Protein AF-A0A7S1J9N1-F1 (afdb_monomer)

Organism: NCBI:txid73025

Solvent-accessible surface area (backbone atoms only — not comparable to full-atom values): 28473 Å² total; per-residue (Å²): 106,74,70,56,53,50,51,57,44,52,57,49,53,53,51,51,52,51,51,49,54,51,52,50,52,50,51,54,50,51,55,50,52,51,52,52,52,50,54,53,52,50,51,53,52,51,50,52,52,51,53,52,53,50,54,51,55,50,53,54,51,55,51,51,53,50,50,53,53,50,48,54,52,51,54,53,48,55,50,49,55,50,50,50,52,49,51,49,52,50,52,49,66,74,70,48,84,73,60,46,61,46,35,33,37,38,59,76,90,59,94,47,74,44,72,53,59,70,78,53,24,56,50,53,48,50,34,51,77,71,66,40,59,61,48,79,44,75,59,89,72,59,89,87,66,75,63,48,31,43,29,27,56,78,73,38,29,29,30,39,89,84,68,53,78,26,54,35,49,78,47,77,39,79,64,90,62,76,82,70,42,92,82,52,83,80,74,58,60,57,44,31,24,37,42,40,86,91,76,75,43,75,50,68,50,57,71,68,56,18,48,54,51,49,52,40,50,75,73,64,44,65,54,46,80,42,66,56,98,83,41,79,61,34,34,35,36,60,87,79,32,28,35,33,33,91,84,69,56,71,32,50,42,47,82,40,71,47,66,52,48,28,27,39,41,38,73,78,42,97,87,47,68,41,76,42,77,50,56,71,68,56,18,42,54,54,48,53,39,50,75,72,65,42,59,55,52,82,44,73,44,100,85,73,44,72,25,48,29,33,55,78,77,36,30,36,26,55,75,96,45,76,30,50,38,47,78,40,71,89,72,82,87,85,86,85,86,89,88,85,90,83,84,89,89,84,91,90,88,90,88,86,87,90,85,87,88,85,88,84,86,89,86,79,85,85,74,75,67,94,76,65,38,42,30,38,36,28,36,76,59,90,56,101,42,70,88,54,57,77,72,51,80,59,81,42,77,42,80,49,71,87,50,80,28,40,36,19,48,48,81,48,94,77,37,50,66,48,93,54,96,53,42,35,53,60,25,32,37,42,28,59,45,99,88,61,45,30,35,38,26,22,64,65,28,88,78,38,39,23,40,48,42,88,91,83,38,75,46,72,53,56,67,72,41,74,44,78,43,65,71,61,38,38,36,34,43,53,48,32,37,35,29,45,40,80,50,125

Structure (mmCIF, N/CA/C/O backbone):
data_AF-A0A7S1J9N1-F1
#
_entry.id   AF-A0A7S1J9N1-F1
#
loop_
_atom_site.group_PDB
_atom_site.id
_atom_site.type_symbol
_atom_site.label_atom_id
_atom_site.label_alt_id
_atom_site.label_comp_id
_atom_site.label_asym_id
_atom_site.label_entity_id
_atom_site.label_seq_id
_atom_site.pdbx_PDB_ins_code
_atom_site.Cartn_x
_atom_site.Cartn_y
_atom_site.Cartn_z
_atom_site.occupancy
_atom_site.B_iso_or_equiv
_atom_site.auth_seq_id
_atom_site.auth_comp_id
_atom_site.auth_asym_id
_atom_site.auth_atom_id
_atom_site.pdbx_PDB_model_num
ATOM 1 N N . MET A 1 1 ? -70.091 -0.770 117.663 1.00 57.50 1 MET A N 1
ATOM 2 C CA . MET A 1 1 ? -70.989 -0.478 116.516 1.00 57.50 1 MET A CA 1
ATOM 3 C C . MET A 1 1 ? -70.521 0.763 115.754 1.00 57.50 1 MET A C 1
ATOM 5 O O . MET A 1 1 ? -69.755 0.556 114.830 1.00 57.50 1 MET A O 1
ATOM 9 N N . ARG A 1 2 ? -70.856 2.017 116.124 1.00 56.84 2 ARG A N 1
ATOM 10 C CA . ARG A 1 2 ? -70.470 3.206 115.312 1.00 56.84 2 ARG A CA 1
ATOM 11 C C . ARG A 1 2 ? -68.962 3.322 115.019 1.00 56.84 2 ARG A C 1
ATOM 13 O O . ARG A 1 2 ? -68.589 3.475 113.865 1.00 56.84 2 ARG A O 1
ATOM 20 N N . GLU A 1 3 ? -68.101 3.167 116.023 1.00 58.75 3 GLU A N 1
ATOM 21 C CA . GLU A 1 3 ? -66.634 3.249 115.850 1.00 58.75 3 GLU A CA 1
ATOM 22 C C . GLU A 1 3 ? -66.074 2.141 114.938 1.00 58.75 3 GLU A C 1
ATOM 24 O O . GLU A 1 3 ? -65.126 2.350 114.187 1.00 58.75 3 GLU A O 1
ATOM 29 N N . GLU A 1 4 ? -66.693 0.960 114.960 1.00 66.38 4 GLU A N 1
ATOM 30 C CA . GLU A 1 4 ? -66.301 -0.192 114.141 1.00 66.38 4 GLU A CA 1
ATOM 31 C C . GLU A 1 4 ? -66.690 0.002 112.665 1.00 66.38 4 GLU A C 1
ATOM 33 O O . GLU A 1 4 ? -65.966 -0.407 111.758 1.00 66.38 4 GLU A O 1
ATOM 38 N N . GLU A 1 5 ? -67.824 0.661 112.418 1.00 69.00 5 GLU A N 1
ATOM 39 C CA . GLU A 1 5 ? -68.267 1.069 111.085 1.00 69.00 5 GLU A CA 1
ATOM 40 C C . GLU A 1 5 ? -67.373 2.180 110.514 1.00 69.00 5 GLU A C 1
ATOM 42 O O . GLU A 1 5 ? -67.022 2.151 109.332 1.00 69.00 5 GLU A O 1
ATOM 47 N N . GLU A 1 6 ? -66.921 3.112 111.358 1.00 69.44 6 GLU A N 1
ATOM 48 C CA . GLU A 1 6 ? -65.985 4.161 110.956 1.00 69.44 6 GLU A CA 1
ATOM 49 C C . GLU A 1 6 ? -64.583 3.604 110.653 1.00 69.44 6 GLU A C 1
ATOM 51 O O . GLU A 1 6 ? -63.999 3.938 109.620 1.00 69.44 6 GLU A O 1
ATOM 56 N N . ALA A 1 7 ? -64.078 2.671 111.468 1.00 72.25 7 ALA A N 1
ATOM 57 C CA . ALA A 1 7 ? -62.843 1.938 111.178 1.00 72.25 7 ALA A CA 1
ATOM 58 C C . ALA A 1 7 ? -62.939 1.151 109.855 1.00 72.25 7 ALA A C 1
ATOM 60 O O . ALA A 1 7 ? -62.025 1.200 109.030 1.00 72.25 7 ALA A O 1
ATOM 61 N N . LYS A 1 8 ? -64.078 0.490 109.596 1.00 76.25 8 LYS A N 1
ATOM 62 C CA . LYS A 1 8 ? -64.355 -0.214 108.328 1.00 76.25 8 LYS A CA 1
ATOM 63 C C . LYS A 1 8 ? -64.511 0.723 107.123 1.00 76.25 8 LYS A C 1
ATOM 65 O O . LYS A 1 8 ? -64.297 0.274 105.997 1.00 76.25 8 LYS A O 1
ATOM 70 N N . ARG A 1 9 ? -64.855 2.001 107.326 1.00 75.38 9 ARG A N 1
ATOM 71 C CA . ARG A 1 9 ? -64.781 3.040 106.284 1.00 75.38 9 ARG A CA 1
ATOM 72 C C . ARG A 1 9 ? -63.338 3.450 106.009 1.00 75.38 9 ARG A C 1
ATOM 74 O O . ARG A 1 9 ? -62.903 3.301 104.872 1.00 75.38 9 ARG A O 1
ATOM 81 N N . ARG A 1 10 ? -62.589 3.868 107.035 1.00 75.38 10 ARG A N 1
ATOM 82 C CA . ARG A 1 10 ? -61.193 4.324 106.888 1.00 75.38 10 ARG A CA 1
ATOM 83 C C . ARG A 1 10 ? -60.309 3.250 106.238 1.00 75.38 10 ARG A C 1
ATOM 85 O O . ARG A 1 10 ? -59.643 3.539 105.254 1.00 75.38 10 ARG A O 1
ATOM 92 N N . ALA A 1 11 ? -60.421 1.990 106.665 1.00 75.94 11 ALA A N 1
ATOM 93 C CA . ALA A 1 11 ? -59.676 0.877 106.065 1.00 75.94 11 ALA A CA 1
ATOM 94 C C . ALA A 1 11 ? -60.044 0.593 104.589 1.00 75.94 11 ALA A C 1
ATOM 96 O O . ALA A 1 11 ? -59.203 0.125 103.822 1.00 75.94 11 ALA A O 1
ATOM 97 N N . LYS A 1 12 ? -61.286 0.870 104.159 1.00 79.12 12 LYS A N 1
ATOM 98 C CA . LYS A 1 12 ? -61.673 0.788 102.737 1.00 79.12 12 LYS A CA 1
ATOM 99 C C . LYS A 1 12 ? -61.124 1.960 101.928 1.00 79.12 12 LYS A C 1
ATOM 101 O O . LYS A 1 12 ? -60.709 1.761 100.792 1.00 79.12 12 LYS A O 1
ATOM 106 N N . GLU A 1 13 ? -61.125 3.153 102.509 1.00 79.19 13 GLU A N 1
ATOM 107 C CA . GLU A 1 13 ? -60.632 4.380 101.885 1.00 79.19 13 GLU A CA 1
ATOM 108 C C . GLU A 1 13 ? -59.105 4.331 101.701 1.00 79.19 13 GLU A C 1
ATOM 110 O O . GLU A 1 13 ? -58.614 4.558 100.598 1.00 79.19 13 GLU A O 1
ATOM 115 N N . GLU A 1 14 ? -58.360 3.878 102.715 1.00 76.69 14 GLU A N 1
ATOM 116 C CA . GLU A 1 14 ? -56.923 3.581 102.619 1.00 76.69 14 GLU A CA 1
ATOM 117 C C . GLU A 1 14 ? -56.622 2.499 101.569 1.00 76.69 14 GLU A C 1
ATOM 119 O O . GLU A 1 14 ? -55.704 2.664 100.765 1.00 76.69 14 GLU A O 1
ATOM 124 N N . ALA A 1 15 ? -57.415 1.422 101.510 1.00 78.06 15 ALA A N 1
ATOM 125 C CA . ALA A 1 15 ? -57.254 0.380 100.493 1.00 78.06 15 ALA A CA 1
ATOM 126 C C . ALA A 1 15 ? -57.553 0.882 99.066 1.00 78.06 15 ALA A C 1
ATOM 128 O O . ALA A 1 15 ? -56.896 0.458 98.112 1.00 78.06 15 ALA A O 1
ATOM 129 N N . GLU A 1 16 ? -58.509 1.800 98.891 1.00 80.88 16 GLU A N 1
ATOM 130 C CA . GLU A 1 16 ? -58.787 2.421 97.592 1.00 80.88 16 GLU A CA 1
ATOM 131 C C . GLU A 1 16 ? -57.681 3.406 97.182 1.00 80.88 16 GLU A C 1
ATOM 133 O O . GLU A 1 16 ? -57.260 3.405 96.023 1.00 80.88 16 GLU A O 1
ATOM 138 N N . ILE A 1 17 ? -57.156 4.194 98.127 1.00 80.44 17 ILE A N 1
ATOM 139 C CA . ILE A 1 17 ? -56.008 5.088 97.915 1.00 80.44 17 ILE A CA 1
ATOM 140 C C . ILE A 1 17 ? -54.763 4.278 97.530 1.00 80.44 17 ILE A C 1
ATOM 142 O O . ILE A 1 17 ? -54.123 4.598 96.529 1.00 80.44 17 ILE A O 1
ATOM 146 N N . ALA A 1 18 ? -54.457 3.196 98.254 1.00 80.50 18 ALA A N 1
ATOM 147 C CA . ALA A 1 18 ? -53.339 2.301 97.951 1.00 80.50 18 ALA A CA 1
ATOM 148 C C . ALA A 1 18 ? -53.485 1.626 96.576 1.00 80.50 18 ALA A C 1
ATOM 150 O O . ALA A 1 18 ? -52.522 1.530 95.815 1.00 80.50 18 ALA A O 1
ATOM 151 N N . ARG A 1 19 ? -54.705 1.211 96.205 1.00 83.88 19 ARG A N 1
ATOM 152 C CA . ARG A 1 19 ? -54.987 0.674 94.866 1.00 83.88 19 ARG A CA 1
ATOM 153 C C . ARG A 1 19 ? -54.790 1.731 93.776 1.00 83.88 19 ARG A C 1
ATOM 155 O O . ARG A 1 19 ? -54.232 1.413 92.728 1.00 83.88 19 ARG A O 1
ATOM 162 N N . LYS A 1 20 ? -55.209 2.979 94.014 1.00 84.62 20 LYS A N 1
ATOM 163 C CA . LYS A 1 20 ? -55.024 4.101 93.080 1.00 84.62 20 LYS A CA 1
ATOM 164 C C . LYS A 1 20 ? -53.548 4.452 92.888 1.00 84.62 20 LYS A C 1
ATOM 166 O O . LYS A 1 20 ? -53.118 4.557 91.742 1.00 84.62 20 LYS A O 1
ATOM 171 N N . THR A 1 21 ? -52.753 4.557 93.955 1.00 82.25 21 THR A N 1
ATOM 172 C CA . THR A 1 21 ? -51.305 4.812 93.830 1.00 82.25 21 THR A CA 1
ATOM 173 C C . THR A 1 21 ? -50.563 3.643 93.184 1.00 82.25 21 THR A C 1
ATOM 175 O O . THR A 1 21 ? -49.677 3.884 92.368 1.00 82.25 21 THR A O 1
ATOM 178 N N . GLN A 1 22 ? -50.955 2.390 93.446 1.00 82.62 22 GLN A N 1
ATOM 179 C CA . GLN A 1 22 ? -50.394 1.231 92.744 1.00 82.62 22 GLN A CA 1
ATOM 180 C C . GLN A 1 22 ? -50.730 1.248 91.241 1.00 82.62 22 GLN A C 1
ATOM 182 O O . GLN A 1 22 ? -49.845 1.021 90.417 1.00 82.62 22 GLN A O 1
ATOM 187 N N . GLN A 1 23 ? -51.976 1.558 90.863 1.00 84.50 23 GLN A N 1
ATOM 188 C CA . GLN A 1 23 ? -52.367 1.685 89.454 1.00 84.50 23 GLN A CA 1
ATOM 189 C C . GLN A 1 23 ? -51.666 2.856 88.754 1.00 84.50 23 GLN A C 1
ATOM 191 O O . GLN A 1 23 ? -51.249 2.713 87.606 1.00 84.50 23 GLN A O 1
ATOM 196 N N . GLU A 1 24 ? -51.481 3.996 89.426 1.00 84.19 24 GLU A N 1
ATOM 197 C CA . GLU A 1 24 ? -50.749 5.124 88.845 1.00 84.19 24 GLU A CA 1
ATOM 198 C C . GLU A 1 24 ? -49.246 4.830 88.707 1.00 84.19 24 GLU A C 1
ATOM 200 O O . GLU A 1 24 ? -48.643 5.195 87.699 1.00 84.19 24 GLU A O 1
ATOM 205 N N . ALA A 1 25 ? -48.643 4.117 89.664 1.00 82.94 25 ALA A N 1
ATOM 206 C CA . ALA A 1 25 ? -47.256 3.663 89.569 1.00 82.94 25 ALA A CA 1
ATOM 207 C C . ALA A 1 25 ? -47.045 2.701 88.386 1.00 82.94 25 ALA A C 1
ATOM 209 O O . ALA A 1 25 ? -46.079 2.865 87.641 1.00 82.94 25 ALA A O 1
ATOM 210 N N . ILE A 1 26 ? -47.971 1.756 88.167 1.00 86.56 26 ILE A N 1
ATOM 211 C CA . ILE A 1 26 ? -47.959 0.863 86.997 1.00 86.56 26 ILE A CA 1
ATOM 212 C C . ILE A 1 26 ? -48.076 1.681 85.705 1.00 86.56 26 ILE A C 1
ATOM 214 O O . ILE A 1 26 ? -47.207 1.568 84.845 1.00 86.56 26 ILE A O 1
ATOM 218 N N . ARG A 1 27 ? -49.063 2.583 85.599 1.00 86.94 27 ARG A N 1
ATOM 219 C CA . ARG A 1 27 ? -49.256 3.398 84.388 1.00 86.94 27 ARG A CA 1
ATOM 220 C C . ARG A 1 27 ? -48.036 4.271 84.070 1.00 86.94 27 ARG A C 1
ATOM 222 O O . ARG A 1 27 ? -47.647 4.386 82.915 1.00 86.94 27 ARG A O 1
ATOM 229 N N . ARG A 1 28 ? -47.390 4.855 85.088 1.00 85.94 28 ARG A N 1
ATOM 230 C CA . ARG A 1 28 ? -46.142 5.626 84.926 1.00 85.94 28 ARG A CA 1
ATOM 231 C C . ARG A 1 28 ? -44.967 4.748 84.473 1.00 85.94 28 ARG A C 1
ATOM 233 O O . ARG A 1 28 ? -44.144 5.220 83.693 1.00 85.94 28 ARG A O 1
ATOM 240 N N . ALA A 1 29 ? -44.886 3.495 84.926 1.00 83.12 29 ALA A N 1
ATOM 241 C CA . ALA A 1 29 ? -43.874 2.542 84.468 1.00 83.12 29 ALA A CA 1
ATOM 242 C C . ALA A 1 29 ? -44.112 2.105 83.009 1.00 83.12 29 ALA A C 1
ATOM 244 O O . ALA A 1 29 ? -43.165 2.062 82.226 1.00 83.12 29 ALA A O 1
ATOM 245 N N . GLU A 1 30 ? -45.366 1.859 82.623 1.00 87.19 30 GLU A N 1
ATOM 246 C CA . GLU A 1 30 ? -45.764 1.548 81.242 1.00 87.19 30 GLU A CA 1
ATOM 247 C C . GLU A 1 30 ? -45.500 2.731 80.295 1.00 87.19 30 GLU A C 1
ATOM 249 O O . GLU A 1 30 ? -44.881 2.553 79.246 1.00 87.19 30 GLU A O 1
ATOM 254 N N . GLU A 1 31 ? -45.872 3.958 80.685 1.00 86.75 31 GLU A N 1
ATOM 255 C CA . GLU A 1 31 ? -45.559 5.183 79.933 1.00 86.75 31 GLU A CA 1
ATOM 256 C C . GLU A 1 31 ? -44.043 5.402 79.769 1.00 86.75 31 GLU A C 1
ATOM 258 O O . GLU A 1 31 ? -43.600 5.858 78.714 1.00 86.75 31 GLU A O 1
ATOM 263 N N . ALA A 1 32 ? -43.234 5.086 80.787 1.00 83.38 32 ALA A N 1
ATOM 264 C CA . ALA A 1 32 ? -41.777 5.203 80.716 1.00 83.38 32 ALA A CA 1
ATOM 265 C C . ALA A 1 32 ? -41.154 4.134 79.800 1.00 83.38 32 ALA A C 1
ATOM 267 O O . ALA A 1 32 ? -40.307 4.461 78.966 1.00 83.38 32 ALA A O 1
ATOM 268 N N . ALA A 1 33 ? -41.606 2.881 79.907 1.00 85.44 33 ALA A N 1
ATOM 269 C CA . ALA A 1 33 ? -41.156 1.782 79.056 1.00 85.44 33 ALA A CA 1
ATOM 270 C C . ALA A 1 33 ? -41.522 2.012 77.579 1.00 85.44 33 ALA A C 1
ATOM 272 O O . ALA A 1 33 ? -40.695 1.776 76.699 1.00 85.44 33 ALA A O 1
ATOM 273 N N . ALA A 1 34 ? -42.721 2.539 77.301 1.00 86.00 34 ALA A N 1
ATOM 274 C CA . ALA A 1 34 ? -43.151 2.890 75.949 1.00 86.00 34 ALA A CA 1
ATOM 275 C C . ALA A 1 34 ? -42.245 3.960 75.313 1.00 86.00 34 ALA A C 1
ATOM 277 O O . ALA A 1 34 ? -41.791 3.782 74.184 1.00 86.00 34 ALA A O 1
ATOM 278 N N . ARG A 1 35 ? -41.906 5.028 76.053 1.00 86.62 35 ARG A N 1
ATOM 279 C CA . ARG A 1 35 ? -40.994 6.082 75.569 1.00 86.62 35 ARG A CA 1
ATOM 280 C C . ARG A 1 35 ? -39.576 5.561 75.324 1.00 86.62 35 ARG A C 1
ATOM 282 O O . ARG A 1 35 ? -38.967 5.932 74.327 1.00 86.62 35 ARG A O 1
ATOM 289 N N . GLN A 1 36 ? -39.061 4.676 76.183 1.00 86.81 36 GLN A N 1
ATOM 290 C CA . GLN A 1 36 ? -37.763 4.032 75.943 1.00 86.81 36 GLN A CA 1
ATOM 291 C C . GLN A 1 36 ? -37.788 3.130 74.701 1.00 86.81 36 GLN A C 1
ATOM 293 O O . GLN A 1 36 ? -36.845 3.156 73.913 1.00 86.81 36 GLN A O 1
ATOM 298 N N . ALA A 1 37 ? -38.864 2.367 74.487 1.00 85.50 37 ALA A N 1
ATOM 299 C CA . ALA A 1 37 ? -39.017 1.540 73.291 1.00 85.50 37 ALA A CA 1
ATOM 300 C C . ALA A 1 37 ? -39.079 2.387 72.005 1.00 85.50 37 ALA A C 1
ATOM 302 O O . ALA A 1 37 ? -38.447 2.032 71.011 1.00 85.50 37 ALA A O 1
ATOM 303 N N . GLU A 1 38 ? -39.781 3.524 72.034 1.00 88.25 38 GLU A N 1
ATOM 304 C CA . GLU A 1 38 ? -39.847 4.477 70.920 1.00 88.25 38 GLU A CA 1
ATOM 305 C C . GLU A 1 38 ? -38.483 5.132 70.634 1.00 88.25 38 GLU A C 1
ATOM 307 O O . GLU A 1 38 ? -38.050 5.168 69.483 1.00 88.25 38 GLU A O 1
ATOM 312 N N . GLU A 1 39 ? -37.750 5.565 71.667 1.00 90.25 39 GLU A N 1
ATOM 313 C CA . GLU A 1 39 ? -36.409 6.150 71.521 1.00 90.25 39 GLU A CA 1
ATOM 314 C C . GLU A 1 39 ? -35.401 5.148 70.923 1.00 90.25 39 GLU A C 1
ATOM 316 O O . GLU A 1 39 ? -34.618 5.499 70.035 1.00 90.25 39 GLU A O 1
ATOM 321 N N . VAL A 1 40 ? -35.440 3.885 71.365 1.00 89.69 40 VAL A N 1
ATOM 322 C CA . VAL A 1 40 ? -34.601 2.804 70.818 1.00 89.69 40 VAL A CA 1
ATOM 323 C C . VAL A 1 40 ? -34.986 2.483 69.370 1.00 89.69 40 VAL A C 1
ATOM 325 O O . VAL A 1 40 ? -34.101 2.341 68.525 1.00 89.69 40 VAL A O 1
ATOM 328 N N . ALA A 1 41 ? -36.282 2.419 69.052 1.00 88.19 41 ALA A N 1
ATOM 329 C CA . ALA A 1 41 ? -36.757 2.173 67.690 1.00 88.19 41 ALA A CA 1
ATOM 330 C C . ALA A 1 41 ? -36.363 3.301 66.720 1.00 88.19 41 ALA A C 1
ATOM 332 O O . ALA A 1 41 ? -35.959 3.028 65.587 1.00 88.19 41 ALA A O 1
ATOM 333 N N . LEU A 1 42 ? -36.431 4.561 67.161 1.00 91.31 42 LEU A N 1
ATOM 334 C CA . LEU A 1 42 ? -36.063 5.717 66.344 1.00 91.31 42 LEU A CA 1
ATOM 335 C C . LEU A 1 42 ? -34.550 5.759 66.085 1.00 91.31 42 LEU A C 1
ATOM 337 O O . LEU A 1 42 ? -34.143 5.897 64.932 1.00 91.31 42 LEU A O 1
ATOM 341 N N . LYS A 1 43 ? -33.722 5.514 67.111 1.00 91.62 43 LYS A N 1
ATOM 342 C CA . LYS A 1 43 ? -32.260 5.371 66.963 1.00 91.62 43 LYS A CA 1
ATOM 343 C C . LYS A 1 43 ? -31.880 4.247 65.998 1.00 91.62 43 LYS A C 1
ATOM 345 O O . LYS A 1 43 ? -31.077 4.471 65.096 1.00 91.62 43 LYS A O 1
ATOM 350 N N . ALA A 1 44 ? -32.506 3.075 66.120 1.00 89.31 44 ALA A N 1
ATOM 351 C CA . ALA A 1 44 ? -32.287 1.963 65.194 1.00 89.31 44 ALA A CA 1
ATOM 352 C C . ALA A 1 44 ? -32.695 2.312 63.747 1.00 89.31 44 ALA A C 1
ATOM 354 O O . ALA A 1 44 ? -32.027 1.900 62.797 1.00 89.31 44 ALA A O 1
ATOM 355 N N . GLN A 1 45 ? -33.758 3.105 63.554 1.00 90.06 45 GLN A N 1
ATOM 356 C CA . GLN A 1 45 ? -34.168 3.563 62.224 1.00 90.06 45 GLN A CA 1
ATOM 357 C C . GLN A 1 45 ? -33.187 4.586 61.625 1.00 90.06 45 GLN A C 1
ATOM 359 O O . GLN A 1 45 ? -32.945 4.561 60.416 1.00 90.06 45 GLN A O 1
ATOM 364 N N . GLU A 1 46 ? -32.626 5.491 62.430 1.00 92.38 46 GLU A N 1
ATOM 365 C CA . GLU A 1 46 ? -31.596 6.433 61.973 1.00 92.38 46 GLU A CA 1
ATOM 366 C C . GLU A 1 46 ? -30.286 5.721 61.629 1.00 92.38 46 GLU A C 1
ATOM 368 O O . GLU A 1 46 ? -29.738 5.954 60.551 1.00 92.38 46 GLU A O 1
ATOM 373 N N . GLU A 1 47 ? -29.830 4.792 62.471 1.00 90.94 47 GLU A N 1
ATOM 374 C CA . GLU A 1 47 ? -28.619 4.010 62.213 1.00 90.94 47 GLU A CA 1
ATOM 375 C C . GLU A 1 47 ? -28.754 3.168 60.932 1.00 90.94 47 GLU A C 1
ATOM 377 O O . GLU A 1 47 ? -27.876 3.211 60.068 1.00 90.94 47 GLU A O 1
ATOM 382 N N . ALA A 1 48 ? -29.894 2.495 60.731 1.00 90.31 48 ALA A N 1
ATOM 383 C CA . ALA A 1 48 ? -30.169 1.735 59.510 1.00 90.31 48 ALA A CA 1
ATOM 384 C C . ALA A 1 48 ? -30.183 2.615 58.242 1.00 90.31 48 ALA A C 1
ATOM 386 O O . ALA A 1 48 ? -29.656 2.210 57.202 1.00 90.31 48 ALA A O 1
ATOM 387 N N . LYS A 1 49 ? -30.732 3.840 58.311 1.00 92.81 49 LYS A N 1
ATOM 388 C CA . LYS A 1 49 ? -30.662 4.818 57.203 1.00 92.81 49 LYS A CA 1
ATOM 389 C C . LYS A 1 49 ? -29.218 5.229 56.905 1.00 92.81 49 LYS A C 1
ATOM 391 O O . LYS A 1 49 ? -28.857 5.380 55.738 1.00 92.81 49 LYS A O 1
ATOM 396 N N . LEU A 1 50 ? -28.402 5.417 57.942 1.00 93.38 50 LEU A N 1
ATOM 397 C CA . LEU A 1 50 ? -27.017 5.871 57.824 1.00 93.38 50 LEU A CA 1
ATOM 398 C C . LEU A 1 50 ? -26.133 4.774 57.207 1.00 93.38 50 LEU A C 1
ATOM 400 O O . LEU A 1 50 ? -25.449 5.036 56.215 1.00 93.38 50 LEU A O 1
ATOM 404 N N . GLN A 1 51 ? -26.258 3.530 57.685 1.00 90.75 51 GLN A N 1
ATOM 405 C CA . GLN A 1 51 ? -25.605 2.348 57.106 1.00 90.75 51 GLN A CA 1
ATOM 406 C C . GLN A 1 51 ? -26.001 2.137 55.631 1.00 90.75 51 GLN A C 1
ATOM 408 O O . GLN A 1 51 ? -25.132 1.954 54.776 1.00 90.75 51 GLN A O 1
ATOM 413 N N . ALA A 1 52 ? -27.294 2.242 55.294 1.00 89.94 52 ALA A N 1
ATOM 414 C CA . ALA A 1 52 ? -27.762 2.138 53.909 1.00 89.94 52 ALA A CA 1
ATOM 415 C C . ALA A 1 52 ? -27.193 3.250 53.003 1.00 89.94 52 ALA A C 1
ATOM 417 O O . ALA A 1 52 ? -26.856 3.000 51.841 1.00 89.94 52 ALA A O 1
ATOM 418 N N . GLN A 1 53 ? -27.037 4.474 53.524 1.00 91.44 53 GLN A N 1
ATOM 419 C CA . GLN A 1 53 ? -26.436 5.577 52.771 1.00 91.44 53 GLN A CA 1
ATOM 420 C C . GLN A 1 53 ? -24.925 5.381 52.558 1.00 91.44 53 GLN A C 1
ATOM 422 O O . GLN A 1 53 ? -24.411 5.741 51.496 1.00 91.44 53 GLN A O 1
ATOM 427 N N . GLU A 1 54 ? -24.200 4.809 53.523 1.00 93.62 54 GLU A N 1
ATOM 428 C CA . GLU A 1 54 ? -22.790 4.443 53.341 1.00 93.62 54 GLU A CA 1
ATOM 429 C C . GLU A 1 54 ? -22.610 3.308 52.331 1.00 93.62 54 GLU A C 1
ATOM 431 O O . GLU A 1 54 ? -21.766 3.422 51.440 1.00 93.62 54 GLU A O 1
ATOM 436 N N . GLU A 1 55 ? -23.425 2.251 52.392 1.00 91.88 55 GLU A N 1
ATOM 437 C CA . GLU A 1 55 ? -23.324 1.139 51.442 1.00 91.88 55 GLU A CA 1
ATOM 438 C C . GLU A 1 55 ? -23.615 1.597 50.000 1.00 91.88 55 GLU A C 1
ATOM 440 O O . GLU A 1 55 ? -22.899 1.217 49.068 1.00 91.88 55 GLU A O 1
ATOM 445 N N . ALA A 1 56 ? -24.598 2.487 49.812 1.00 91.12 56 ALA A N 1
ATOM 446 C CA . ALA A 1 56 ? -24.880 3.117 48.522 1.00 91.12 56 ALA A CA 1
ATOM 447 C C . ALA A 1 56 ? -23.696 3.965 48.011 1.00 91.12 56 ALA A C 1
ATOM 449 O O . ALA A 1 56 ? -23.298 3.834 46.851 1.00 91.12 56 ALA A O 1
ATOM 450 N N . LYS A 1 57 ? -23.074 4.784 48.877 1.00 93.44 57 LYS A N 1
ATOM 451 C CA . LYS A 1 57 ? -21.855 5.549 48.539 1.00 93.44 57 LYS A CA 1
ATOM 452 C C . LYS A 1 57 ? -20.678 4.633 48.186 1.00 93.44 57 LYS A C 1
ATOM 454 O O . LYS A 1 57 ? -19.890 4.977 47.304 1.00 93.44 57 LYS A O 1
ATOM 459 N N . ARG A 1 58 ? -20.549 3.475 48.846 1.00 92.62 58 ARG A N 1
ATOM 460 C CA . ARG A 1 58 ? -19.493 2.489 48.568 1.00 92.62 58 ARG A CA 1
ATOM 461 C C . ARG A 1 58 ? -19.681 1.854 47.189 1.00 92.62 58 ARG A C 1
ATOM 463 O O . ARG A 1 58 ? -18.762 1.908 46.377 1.00 92.62 58 ARG A O 1
ATOM 470 N N . LYS A 1 59 ? -20.891 1.365 46.889 1.00 93.00 59 LYS A N 1
ATOM 471 C CA . LYS A 1 59 ? -21.255 0.781 45.584 1.00 93.00 59 LYS A CA 1
ATOM 472 C C . LYS A 1 59 ? -21.059 1.771 44.428 1.00 93.00 59 LYS A C 1
ATOM 474 O O . LYS A 1 59 ? -20.497 1.396 43.405 1.00 93.00 59 LYS A O 1
ATOM 479 N N . ALA A 1 60 ? -21.426 3.043 44.611 1.00 92.19 60 ALA A N 1
ATOM 480 C CA . ALA A 1 60 ? -21.207 4.083 43.602 1.00 92.19 60 ALA A CA 1
ATOM 481 C C . ALA A 1 60 ? -19.714 4.286 43.264 1.00 92.19 60 ALA A C 1
ATOM 483 O O . ALA A 1 60 ? -19.354 4.373 42.090 1.00 92.19 60 ALA A O 1
ATOM 484 N N . ARG A 1 61 ? -18.832 4.299 44.277 1.00 92.88 61 ARG A N 1
ATOM 485 C CA . ARG A 1 61 ? -17.372 4.387 44.079 1.00 92.88 61 ARG A CA 1
ATOM 486 C C . ARG A 1 61 ? -16.799 3.135 43.412 1.00 92.88 61 ARG A C 1
ATOM 488 O O . ARG A 1 61 ? -15.969 3.256 42.518 1.00 92.88 61 ARG A O 1
ATOM 495 N N . GLU A 1 62 ? -17.253 1.948 43.817 1.00 92.94 62 GLU A N 1
ATOM 496 C CA . GLU A 1 62 ? -16.862 0.673 43.195 1.00 92.94 62 GLU A CA 1
ATOM 497 C C . GLU A 1 62 ? -17.235 0.636 41.696 1.00 92.94 62 GLU A C 1
ATOM 499 O O . GLU A 1 62 ? -16.442 0.177 40.871 1.00 92.94 62 GLU A O 1
ATOM 504 N N . GLU A 1 63 ? -18.400 1.177 41.321 1.00 93.31 63 GLU A N 1
ATOM 505 C CA . GLU A 1 63 ? -18.844 1.283 39.925 1.00 93.31 63 GLU A CA 1
ATOM 506 C C . GLU A 1 63 ? -18.044 2.328 39.118 1.00 93.31 63 GLU A C 1
ATOM 508 O O . GLU A 1 63 ? -17.698 2.086 37.958 1.00 93.31 63 GLU A O 1
ATOM 513 N N . GLU A 1 64 ? -17.710 3.477 39.715 1.00 93.50 64 GLU A N 1
ATOM 514 C CA . GLU A 1 64 ? -16.879 4.512 39.083 1.00 93.50 64 GLU A CA 1
ATOM 515 C C . GLU A 1 64 ? -15.458 3.997 38.792 1.00 93.50 64 GLU A C 1
ATOM 517 O O . GLU A 1 64 ? -14.971 4.105 37.661 1.00 93.50 64 GLU A O 1
ATOM 522 N N . ASP A 1 65 ? -14.823 3.336 39.765 1.00 93.62 65 ASP A N 1
ATOM 523 C CA . ASP A 1 65 ? -13.516 2.698 39.584 1.00 93.62 65 ASP A CA 1
ATOM 524 C C . ASP A 1 65 ? -13.567 1.570 38.540 1.00 93.62 65 ASP A C 1
ATOM 526 O O . ASP A 1 65 ? -12.632 1.408 37.747 1.00 93.62 65 ASP A O 1
ATOM 530 N N . ALA A 1 66 ? -14.661 0.803 38.478 1.00 91.88 66 ALA A N 1
ATOM 531 C CA . ALA A 1 66 ? -14.857 -0.211 37.444 1.00 91.88 66 ALA A CA 1
ATOM 532 C C . ALA A 1 66 ? -14.930 0.413 36.037 1.00 91.88 66 ALA A C 1
ATOM 534 O O . ALA A 1 66 ? -14.240 -0.060 35.126 1.00 91.88 66 ALA A O 1
ATOM 535 N N . LYS A 1 67 ? -15.684 1.508 35.863 1.00 94.00 67 LYS A N 1
ATOM 536 C CA . LYS A 1 67 ? -15.752 2.273 34.602 1.00 94.00 67 LYS A CA 1
ATOM 537 C C . LYS A 1 67 ? -14.383 2.832 34.213 1.00 94.00 67 LYS A C 1
ATOM 539 O O . LYS A 1 67 ? -13.937 2.626 33.084 1.00 94.00 67 LYS A O 1
ATOM 544 N N . ARG A 1 68 ? -13.656 3.438 35.157 1.00 92.69 68 ARG A N 1
ATOM 545 C CA . ARG A 1 68 ? -12.307 3.986 34.931 1.00 92.69 68 ARG A CA 1
ATOM 546 C C . ARG A 1 68 ? -11.294 2.905 34.531 1.00 92.69 68 ARG A C 1
ATOM 548 O O . ARG A 1 68 ? -10.486 3.112 33.624 1.00 92.69 68 ARG A O 1
ATOM 555 N N . ARG A 1 69 ? -11.376 1.711 35.133 1.00 91.56 69 ARG A N 1
ATOM 556 C CA . ARG A 1 69 ? -10.574 0.531 34.746 1.00 91.56 69 ARG A CA 1
ATOM 557 C C . ARG A 1 69 ? -10.937 -0.001 33.355 1.00 91.56 69 ARG A C 1
ATOM 559 O O . ARG A 1 69 ? -10.042 -0.454 32.642 1.00 91.56 69 ARG A O 1
ATOM 566 N N . GLN A 1 70 ? -12.208 0.046 32.947 1.00 90.12 70 GLN A N 1
ATOM 567 C CA . GLN A 1 70 ? -12.613 -0.302 31.577 1.00 90.12 70 GLN A CA 1
ATOM 568 C C . GLN A 1 70 ? -12.107 0.727 30.555 1.00 90.12 70 GLN A C 1
ATOM 570 O O . GLN A 1 70 ? -11.570 0.330 29.520 1.00 90.12 70 GLN A O 1
ATOM 575 N N . GLN A 1 71 ? -12.195 2.024 30.863 1.00 91.94 71 GLN A N 1
ATOM 576 C CA . GLN A 1 71 ? -11.683 3.092 30.002 1.00 91.94 71 GLN A CA 1
ATOM 577 C C . GLN A 1 71 ? -10.171 2.959 29.768 1.00 91.94 71 GLN A C 1
ATOM 579 O O . GLN A 1 71 ? -9.758 2.857 28.614 1.00 91.94 71 GLN A O 1
ATOM 584 N N . MET A 1 72 ? -9.355 2.818 30.821 1.00 91.06 72 MET A N 1
ATOM 585 C CA . MET A 1 72 ? -7.904 2.621 30.651 1.00 91.06 72 MET A CA 1
ATOM 586 C C . MET A 1 72 ? -7.557 1.341 29.870 1.00 91.06 72 MET A C 1
ATOM 588 O O . MET A 1 72 ? -6.566 1.314 29.141 1.00 91.06 72 MET A O 1
ATOM 592 N N . LYS A 1 73 ? -8.362 0.271 29.974 1.00 92.50 73 LYS A N 1
ATOM 593 C CA . LYS A 1 73 ? -8.191 -0.930 29.133 1.00 92.50 73 LYS A CA 1
ATOM 594 C C . LYS A 1 73 ? -8.476 -0.641 27.656 1.00 92.50 73 LYS A C 1
ATOM 596 O O . LYS A 1 73 ? -7.732 -1.126 26.806 1.00 92.50 73 LYS A O 1
ATOM 601 N N . LYS A 1 74 ? -9.513 0.149 27.350 1.00 91.56 74 LYS A N 1
ATOM 602 C CA . LYS A 1 74 ? -9.841 0.578 25.981 1.00 91.56 74 LYS A CA 1
ATOM 603 C C . LYS A 1 74 ? -8.735 1.465 25.405 1.00 91.56 74 LYS A C 1
ATOM 605 O O . LYS A 1 74 ? -8.223 1.162 24.337 1.00 91.56 74 LYS A O 1
ATOM 610 N N . GLU A 1 75 ? -8.307 2.486 26.143 1.00 90.25 75 GLU A N 1
ATOM 611 C CA . GLU A 1 75 ? -7.231 3.404 25.742 1.00 90.25 75 GLU A CA 1
ATOM 612 C C . GLU A 1 75 ? -5.899 2.672 25.529 1.00 90.25 75 GLU A C 1
ATOM 614 O O . GLU A 1 75 ? -5.250 2.863 24.501 1.00 90.25 75 GLU A O 1
ATOM 619 N N . LYS A 1 76 ? -5.516 1.761 26.439 1.00 92.94 76 LYS A N 1
ATOM 620 C CA . LYS A 1 76 ? -4.314 0.930 26.265 1.00 92.94 76 LYS A CA 1
ATOM 621 C C . LYS A 1 76 ? -4.409 0.039 25.025 1.00 92.94 76 LYS A C 1
ATOM 623 O O . LYS A 1 76 ? -3.408 -0.120 24.332 1.00 92.94 76 LYS A O 1
ATOM 628 N N . ARG A 1 77 ? -5.585 -0.530 24.733 1.00 90.19 77 ARG A N 1
ATOM 629 C CA . ARG A 1 77 ? -5.805 -1.330 23.521 1.00 90.19 77 ARG A CA 1
ATOM 630 C C . ARG A 1 77 ? -5.649 -0.472 22.261 1.00 90.19 77 ARG A C 1
ATOM 632 O O . ARG A 1 77 ? -4.836 -0.826 21.419 1.00 90.19 77 ARG A O 1
ATOM 639 N N . THR A 1 78 ? -6.330 0.670 22.177 1.00 86.94 78 THR A N 1
ATOM 640 C CA . THR A 1 78 ? -6.232 1.578 21.021 1.00 86.94 78 THR A CA 1
ATOM 641 C C . THR A 1 78 ? -4.811 2.109 20.820 1.00 86.94 78 THR A C 1
ATOM 643 O O . THR A 1 78 ? -4.363 2.231 19.685 1.00 86.94 78 THR A O 1
ATOM 646 N N . ARG A 1 79 ? -4.053 2.356 21.899 1.00 88.12 79 ARG A N 1
ATOM 647 C CA . ARG A 1 79 ? -2.626 2.696 21.799 1.00 88.12 79 ARG A CA 1
ATOM 648 C C . ARG A 1 79 ? -1.786 1.550 21.224 1.00 88.12 79 ARG A C 1
ATOM 650 O O . ARG A 1 79 ? -0.928 1.814 20.393 1.00 88.12 79 ARG A O 1
ATOM 657 N N . LEU A 1 80 ? -2.011 0.307 21.653 1.00 88.69 80 LEU A N 1
ATOM 658 C CA . LEU A 1 80 ? -1.286 -0.853 21.117 1.00 88.69 80 LEU A CA 1
ATOM 659 C C . LEU A 1 80 ? -1.633 -1.101 19.643 1.00 88.69 80 LEU A C 1
ATOM 661 O O . LEU A 1 80 ? -0.731 -1.339 18.851 1.00 88.69 80 LEU A O 1
ATOM 665 N N . GLU A 1 81 ? -2.906 -0.970 19.264 1.00 86.12 81 GLU A N 1
ATOM 666 C CA . GLU A 1 81 ? -3.354 -1.045 17.865 1.00 86.12 81 GLU A CA 1
ATOM 667 C C . GLU A 1 81 ? -2.708 0.067 17.012 1.00 86.12 81 GLU A C 1
ATOM 669 O O . GLU A 1 81 ? -2.279 -0.187 15.889 1.00 86.12 81 GLU A O 1
ATOM 674 N N . ALA A 1 82 ? -2.545 1.279 17.557 1.00 83.44 82 ALA A N 1
ATOM 675 C CA . ALA A 1 82 ? -1.836 2.371 16.886 1.00 83.44 82 ALA A CA 1
ATOM 676 C C . ALA A 1 82 ? -0.310 2.156 16.796 1.00 83.44 82 ALA A C 1
ATOM 678 O O . ALA A 1 82 ? 0.286 2.504 15.778 1.00 83.44 82 ALA A O 1
ATOM 679 N N . GLU A 1 83 ? 0.340 1.580 17.817 1.00 86.19 83 GLU A N 1
ATOM 680 C CA . GLU A 1 83 ? 1.769 1.231 17.747 1.00 86.19 83 GLU A CA 1
ATOM 681 C C . GLU A 1 83 ? 2.030 0.073 16.770 1.00 86.19 83 GLU A C 1
ATOM 683 O O . GLU A 1 83 ? 3.021 0.129 16.047 1.00 86.19 83 GLU A O 1
ATOM 688 N N . ASP A 1 84 ? 1.133 -0.913 16.670 1.00 85.00 84 ASP A N 1
ATOM 689 C CA . ASP A 1 84 ? 1.232 -2.017 15.702 1.00 85.00 84 ASP A CA 1
ATOM 690 C C . ASP A 1 84 ? 1.045 -1.522 14.255 1.00 85.00 84 ASP A C 1
ATOM 692 O O . ASP A 1 84 ? 1.853 -1.832 13.380 1.00 85.00 84 ASP A O 1
ATOM 696 N N . VAL A 1 85 ? 0.075 -0.630 14.008 1.00 80.88 85 V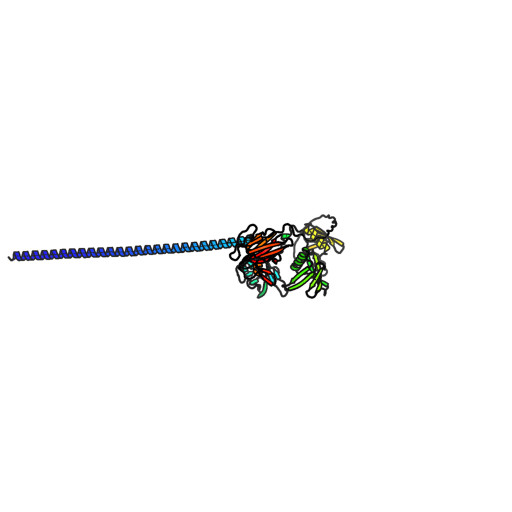AL A N 1
ATOM 697 C CA . VAL A 1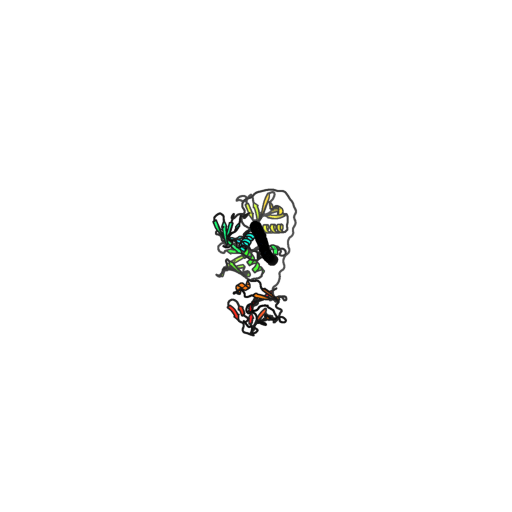 85 ? -0.060 0.071 12.715 1.00 80.88 85 VAL A CA 1
ATOM 698 C C . VAL A 1 85 ? 1.177 0.925 12.405 1.00 80.88 85 VAL A C 1
ATOM 700 O O . VAL A 1 85 ? 1.658 0.900 11.273 1.00 80.88 85 VAL A O 1
ATOM 703 N N . ARG A 1 86 ? 1.744 1.638 13.391 1.00 82.38 86 ARG A N 1
ATOM 704 C CA . ARG A 1 86 ? 2.971 2.434 13.200 1.00 82.38 86 ARG A CA 1
ATOM 705 C C . ARG A 1 86 ? 4.179 1.554 12.869 1.00 82.38 86 ARG A C 1
ATOM 707 O O . ARG A 1 86 ? 4.965 1.923 12.004 1.00 82.38 86 ARG A O 1
ATOM 714 N N . LEU A 1 87 ? 4.328 0.410 13.536 1.00 78.12 87 LEU A N 1
ATOM 715 C CA . LEU A 1 87 ? 5.397 -0.559 13.276 1.00 78.12 87 LEU A CA 1
ATOM 716 C C . LEU A 1 87 ? 5.212 -1.261 11.928 1.00 78.12 87 LEU A C 1
ATOM 718 O O . LEU A 1 87 ? 6.197 -1.481 11.232 1.00 78.12 87 LEU A O 1
ATOM 722 N N . SER A 1 88 ? 3.973 -1.551 11.526 1.00 72.00 88 SER A N 1
ATOM 723 C CA . SER A 1 88 ? 3.650 -2.070 10.194 1.00 72.00 88 SER A CA 1
ATOM 724 C C . SER A 1 88 ? 4.028 -1.064 9.100 1.00 72.00 88 SER A C 1
ATOM 726 O O . SER A 1 88 ? 4.797 -1.403 8.206 1.00 72.00 88 SER A O 1
ATOM 728 N N . LEU A 1 89 ? 3.605 0.202 9.230 1.00 70.31 89 LEU A N 1
ATOM 729 C CA . LEU A 1 89 ? 3.973 1.285 8.307 1.00 70.31 89 LEU A CA 1
ATOM 730 C C . LEU A 1 89 ? 5.488 1.517 8.250 1.00 70.31 89 LEU A C 1
ATOM 732 O O . LEU A 1 89 ? 6.048 1.608 7.161 1.00 70.31 89 LEU A O 1
ATOM 736 N N . GLN A 1 90 ? 6.161 1.573 9.405 1.00 65.88 90 GLN A N 1
ATOM 737 C CA . GLN A 1 90 ? 7.618 1.701 9.473 1.00 65.88 90 GLN A CA 1
ATOM 738 C C . GLN A 1 90 ? 8.306 0.513 8.782 1.00 65.88 90 GLN A C 1
ATOM 740 O O . GLN A 1 90 ? 9.221 0.714 7.994 1.00 65.88 90 GLN A O 1
ATOM 745 N N . LYS A 1 91 ? 7.816 -0.713 8.991 1.00 65.75 91 LYS A N 1
ATOM 746 C CA . LYS A 1 91 ? 8.345 -1.914 8.340 1.00 65.75 91 LYS A CA 1
ATOM 747 C C . LYS A 1 91 ? 8.105 -1.931 6.826 1.00 65.75 91 LYS A C 1
ATOM 749 O O . LYS A 1 91 ? 8.951 -2.449 6.110 1.00 65.75 91 LYS A O 1
ATOM 754 N N . THR A 1 92 ? 7.002 -1.372 6.325 1.00 56.62 92 THR A N 1
ATOM 755 C CA . THR A 1 92 ? 6.798 -1.168 4.878 1.00 56.62 92 THR A CA 1
ATOM 756 C C . THR A 1 92 ? 7.798 -0.149 4.323 1.00 56.62 92 THR A C 1
ATOM 758 O O . THR A 1 92 ? 8.446 -0.422 3.318 1.00 56.62 92 THR A O 1
ATOM 761 N N . LEU A 1 93 ? 7.988 0.979 5.018 1.00 54.22 93 LEU A N 1
ATOM 762 C CA . LEU A 1 93 ? 8.937 2.040 4.650 1.00 54.22 93 LEU A CA 1
ATOM 763 C C . LEU A 1 93 ? 10.419 1.615 4.733 1.00 54.22 93 LEU A C 1
ATOM 765 O O . LEU A 1 93 ? 11.261 2.238 4.095 1.00 54.22 93 LEU A O 1
ATOM 769 N N . GLU A 1 94 ? 10.743 0.579 5.510 1.00 48.91 94 GLU A N 1
ATOM 770 C CA . GLU A 1 94 ? 12.102 0.030 5.661 1.00 48.91 94 GLU A CA 1
ATOM 771 C C . GLU A 1 94 ? 12.416 -1.150 4.713 1.00 48.91 94 GLU A C 1
ATOM 773 O O . GLU A 1 94 ? 13.568 -1.583 4.664 1.00 48.91 94 GLU A O 1
ATOM 778 N N . LEU A 1 95 ? 11.434 -1.697 3.977 1.00 46.72 95 LEU A N 1
ATOM 779 C CA . LEU A 1 95 ? 11.609 -2.914 3.155 1.00 46.72 95 LEU A CA 1
ATOM 780 C C . LEU A 1 95 ? 11.271 -2.773 1.669 1.00 46.72 95 LEU A C 1
ATOM 782 O O . LEU A 1 95 ? 11.827 -3.529 0.872 1.00 46.72 95 LEU A O 1
ATOM 786 N N . ASP A 1 96 ? 10.405 -1.838 1.287 1.00 43.06 96 ASP A N 1
ATOM 787 C CA . ASP A 1 96 ? 10.218 -1.472 -0.115 1.00 43.06 96 ASP A CA 1
ATOM 788 C C . ASP A 1 96 ? 10.991 -0.168 -0.377 1.00 43.06 96 ASP A C 1
ATOM 790 O O . ASP A 1 96 ? 10.794 0.821 0.331 1.00 43.06 96 ASP A O 1
ATOM 794 N N . GLN A 1 97 ? 11.865 -0.135 -1.395 1.00 47.53 97 GLN A N 1
ATOM 795 C CA . GLN A 1 97 ? 12.337 1.152 -1.922 1.00 47.53 97 GLN A CA 1
ATOM 796 C C . GLN A 1 97 ? 11.103 1.879 -2.478 1.00 47.53 97 GLN A C 1
ATOM 798 O O . GLN A 1 97 ? 10.443 1.324 -3.360 1.00 47.53 97 GLN A O 1
ATOM 803 N N . PRO A 1 98 ? 10.734 3.067 -1.967 1.00 49.00 98 PRO A N 1
ATOM 804 C CA . PRO A 1 98 ? 9.522 3.727 -2.419 1.00 49.00 98 PRO A CA 1
ATOM 805 C C . PRO A 1 98 ? 9.699 4.173 -3.872 1.00 49.00 98 PRO A C 1
ATOM 807 O O . PRO A 1 98 ? 10.637 4.912 -4.169 1.00 49.00 98 PRO A O 1
ATOM 810 N N . GLU A 1 99 ? 8.782 3.765 -4.761 1.00 57.84 99 GLU A N 1
ATOM 811 C CA . GLU A 1 99 ? 8.673 4.343 -6.108 1.00 57.84 99 GLU A CA 1
ATOM 812 C C . GLU A 1 99 ? 8.629 5.869 -5.966 1.00 57.84 99 GLU A C 1
ATOM 814 O O . GLU A 1 99 ? 7.706 6.422 -5.353 1.00 57.84 99 GLU A O 1
ATOM 819 N N . VAL A 1 100 ? 9.662 6.553 -6.460 1.00 68.81 100 VAL A N 1
ATOM 820 C CA . VAL A 1 100 ? 9.922 7.936 -6.063 1.00 68.81 100 VAL A CA 1
ATOM 821 C C . VAL A 1 100 ? 8.851 8.822 -6.684 1.00 68.81 100 VAL A C 1
ATOM 823 O O . VAL A 1 100 ? 8.726 8.953 -7.899 1.00 68.81 100 VAL A O 1
ATOM 826 N N . CYS A 1 101 ? 8.023 9.408 -5.826 1.00 81.19 101 CYS A N 1
ATOM 827 C CA . CYS A 1 101 ? 6.818 10.086 -6.260 1.00 81.19 101 CYS A CA 1
ATOM 828 C C . CYS A 1 101 ? 7.088 11.561 -6.575 1.00 81.19 101 CYS A C 1
ATOM 830 O O . CYS A 1 101 ? 7.217 12.385 -5.667 1.00 81.19 101 CYS A O 1
ATOM 832 N N . TRP A 1 102 ? 7.102 11.915 -7.861 1.00 89.88 102 TRP A N 1
ATOM 833 C CA . TRP A 1 102 ? 7.286 13.302 -8.291 1.00 89.88 102 TRP A CA 1
ATOM 834 C C . TRP A 1 102 ? 5.961 14.016 -8.488 1.00 89.88 102 TRP A C 1
ATOM 836 O O . TRP A 1 102 ? 4.995 13.471 -9.036 1.00 89.88 102 TRP A O 1
ATOM 846 N N . TRP A 1 103 ? 5.954 15.291 -8.128 1.00 93.81 103 TRP A N 1
ATOM 847 C CA . TRP A 1 103 ? 4.827 16.177 -8.367 1.00 93.81 103 TRP A CA 1
ATOM 848 C C . TRP A 1 103 ? 5.223 17.238 -9.389 1.00 93.81 103 TRP A C 1
ATOM 850 O O . TRP A 1 103 ? 6.313 17.806 -9.335 1.00 93.81 103 TRP A O 1
ATOM 860 N N . TYR A 1 104 ? 4.315 17.549 -10.312 1.00 93.31 104 TYR A N 1
ATOM 861 C CA . TYR A 1 104 ? 4.519 18.595 -11.313 1.00 93.31 104 TYR A CA 1
ATOM 862 C C . TYR A 1 104 ? 3.315 19.527 -11.404 1.00 93.31 104 TYR A C 1
ATOM 864 O O . TYR A 1 104 ? 2.179 19.078 -11.273 1.00 93.31 104 TYR A O 1
ATOM 872 N N . PHE A 1 105 ? 3.550 20.793 -11.746 1.00 93.94 105 PHE A N 1
ATOM 873 C CA . PHE A 1 105 ? 2.515 21.751 -12.144 1.00 93.94 105 PHE A CA 1
ATOM 874 C C . PHE A 1 105 ? 2.765 22.279 -13.565 1.00 93.94 105 PHE A C 1
ATOM 876 O O . PHE A 1 105 ? 3.909 22.379 -14.014 1.00 93.94 105 PHE A O 1
ATOM 883 N N . LYS A 1 106 ? 1.700 22.588 -14.308 1.00 91.94 106 LYS A N 1
ATOM 884 C CA . LYS A 1 106 ? 1.769 23.171 -15.656 1.00 91.94 106 LYS A CA 1
ATOM 885 C C . LYS A 1 106 ? 1.607 24.686 -15.562 1.00 91.94 106 LYS A C 1
ATOM 887 O O . LYS A 1 106 ? 0.556 25.144 -15.125 1.00 91.94 106 LYS A O 1
ATOM 892 N N . GLN A 1 107 ? 2.596 25.456 -16.017 1.00 84.06 107 GLN A N 1
ATOM 893 C CA . GLN A 1 107 ? 2.558 26.922 -15.960 1.00 84.06 107 GLN A CA 1
ATOM 894 C C . GLN A 1 107 ? 2.701 27.570 -17.341 1.00 84.06 107 GLN A C 1
ATOM 896 O O . GLN A 1 107 ? 3.573 27.203 -18.128 1.00 84.06 107 GLN A O 1
ATOM 901 N N . GLY A 1 108 ? 1.862 28.579 -17.593 1.00 81.81 108 GLY A N 1
ATOM 902 C CA . GLY A 1 108 ? 1.776 29.284 -18.871 1.00 81.81 108 GLY A CA 1
ATOM 903 C C . GLY A 1 108 ? 0.979 28.522 -19.935 1.00 81.81 108 GLY A C 1
ATOM 904 O O . GLY A 1 108 ? 0.531 27.391 -19.735 1.00 81.81 108 GLY A O 1
ATOM 905 N N . GLU A 1 109 ? 0.787 29.164 -21.087 1.00 76.06 109 GLU A N 1
ATOM 906 C CA . GLU A 1 109 ? 0.064 28.571 -22.222 1.00 76.06 109 GLU A CA 1
ATOM 907 C C . GLU A 1 109 ? 0.873 27.449 -22.892 1.00 76.06 109 GLU A C 1
ATOM 909 O O . GLU A 1 109 ? 0.317 26.423 -23.292 1.00 76.06 109 GLU A O 1
ATOM 914 N N . GLY A 1 110 ? 2.203 27.596 -22.934 1.00 65.94 110 GLY A N 1
ATOM 915 C CA . GLY A 1 110 ? 3.112 26.543 -23.378 1.00 65.94 110 GLY A CA 1
ATOM 916 C C . GLY A 1 110 ? 2.987 25.288 -22.509 1.00 65.94 110 GLY A C 1
ATOM 917 O O . GLY A 1 110 ? 2.932 25.364 -21.285 1.00 65.94 110 GLY A O 1
ATOM 918 N N . CYS A 1 111 ? 2.971 24.105 -23.127 1.00 69.06 111 CYS A N 1
ATOM 919 C CA . CYS A 1 111 ? 2.719 22.831 -22.439 1.00 69.06 111 CYS A CA 1
ATOM 920 C C . CYS A 1 111 ? 3.901 22.286 -21.610 1.00 69.06 111 CYS A C 1
ATOM 922 O O . CYS A 1 111 ? 4.185 21.089 -21.630 1.00 69.06 111 CYS A O 1
ATOM 924 N N . LYS A 1 112 ? 4.588 23.160 -20.867 1.00 81.00 112 LYS A N 1
ATOM 925 C CA . LYS A 1 112 ? 5.687 22.806 -19.964 1.00 81.00 112 LYS A CA 1
ATOM 926 C C . LYS A 1 112 ? 5.157 22.408 -18.586 1.00 81.00 112 LYS A C 1
ATOM 928 O O . LYS A 1 112 ? 4.285 23.070 -18.026 1.00 81.00 112 LYS A O 1
ATOM 933 N N . TRP A 1 113 ? 5.728 21.336 -18.047 1.00 87.94 113 TRP A N 1
ATOM 934 C CA . TRP A 1 113 ? 5.511 20.866 -16.682 1.00 87.94 113 TRP A CA 1
ATOM 935 C C . TRP A 1 113 ? 6.763 21.151 -15.851 1.00 87.94 113 TRP A C 1
ATOM 937 O O . TRP A 1 113 ? 7.865 20.781 -16.254 1.00 87.94 113 TRP A O 1
ATOM 947 N N . TYR A 1 114 ? 6.583 21.781 -14.698 1.00 87.44 114 TYR A N 1
ATOM 948 C CA . TYR A 1 114 ? 7.627 22.141 -13.745 1.00 87.44 114 TYR A CA 1
ATOM 949 C C . TYR A 1 114 ? 7.529 21.200 -12.540 1.00 87.44 114 TYR A C 1
ATOM 951 O O . TYR A 1 114 ? 6.431 21.007 -12.020 1.00 87.44 114 TYR A O 1
ATOM 959 N N . ARG A 1 115 ? 8.640 20.572 -12.129 1.00 89.81 115 ARG A N 1
ATOM 960 C CA . ARG A 1 115 ? 8.686 19.687 -10.945 1.00 89.81 115 ARG A CA 1
ATOM 961 C C . ARG A 1 115 ? 8.606 20.546 -9.677 1.00 89.81 115 ARG A C 1
ATOM 963 O O . ARG A 1 115 ? 9.208 21.620 -9.634 1.00 89.81 115 ARG A O 1
ATOM 970 N N . PHE A 1 116 ? 7.882 20.092 -8.658 1.00 90.25 116 PHE A N 1
ATOM 971 C CA . PHE A 1 116 ? 7.962 20.701 -7.330 1.00 90.25 116 PHE A CA 1
ATOM 972 C C . PHE A 1 116 ? 9.329 20.380 -6.682 1.00 90.25 116 PHE A C 1
ATOM 974 O O . PHE A 1 116 ? 9.887 19.313 -6.927 1.00 90.25 116 PHE A O 1
ATOM 981 N N . PRO A 1 117 ? 9.899 21.274 -5.856 1.00 86.75 117 PRO A N 1
ATOM 982 C CA . PRO A 1 117 ? 11.028 20.948 -4.983 1.00 86.75 117 PRO A CA 1
ATOM 983 C C . PRO A 1 117 ? 10.712 19.745 -4.081 1.00 86.75 117 PRO A C 1
ATOM 985 O O . PRO A 1 117 ? 9.572 19.599 -3.641 1.00 86.75 117 PRO A O 1
ATOM 988 N N . SER A 1 118 ? 11.694 18.890 -3.786 1.00 79.62 118 SER A N 1
ATOM 989 C CA . SER A 1 118 ? 11.472 17.597 -3.110 1.00 79.62 118 SER A CA 1
ATOM 990 C C . SER A 1 118 ? 10.939 17.708 -1.672 1.00 79.62 118 SER A C 1
ATOM 992 O O . SER A 1 118 ? 10.216 16.825 -1.200 1.00 79.62 118 SER A O 1
ATOM 994 N N . ASP A 1 119 ? 11.210 18.821 -0.989 1.00 80.56 119 ASP A N 1
ATOM 995 C CA . ASP A 1 119 ? 10.598 19.174 0.297 1.00 80.56 119 ASP A CA 1
ATOM 996 C C . ASP A 1 119 ? 9.095 19.492 0.169 1.00 80.56 119 ASP A C 1
ATOM 998 O O . ASP A 1 119 ? 8.322 19.240 1.095 1.00 80.56 119 ASP A O 1
ATOM 1002 N N . LEU A 1 120 ? 8.656 19.994 -0.989 1.00 87.81 120 LEU A N 1
ATOM 1003 C CA . LEU A 1 120 ? 7.245 20.231 -1.297 1.00 87.81 120 LEU A CA 1
ATOM 1004 C C . LEU A 1 120 ? 6.570 18.979 -1.879 1.00 87.81 120 LEU A C 1
ATOM 1006 O O . LEU A 1 120 ? 5.412 18.735 -1.551 1.00 87.81 120 LEU A O 1
ATOM 1010 N N . GLU A 1 121 ? 7.279 18.153 -2.657 1.00 90.19 121 GLU A N 1
ATOM 1011 C CA . GLU A 1 121 ? 6.793 16.840 -3.123 1.00 90.19 121 GLU A CA 1
ATOM 1012 C C . GLU A 1 121 ? 6.421 15.942 -1.936 1.00 90.19 121 GLU A C 1
ATOM 1014 O O . GLU A 1 121 ? 5.305 15.431 -1.874 1.00 90.19 121 GLU A O 1
ATOM 1019 N N . SER A 1 122 ? 7.303 15.848 -0.935 1.00 83.94 122 SER A N 1
ATOM 1020 C CA . SER A 1 122 ? 7.071 15.069 0.291 1.00 83.94 122 SER A CA 1
ATOM 1021 C C . SER A 1 122 ? 5.840 15.552 1.075 1.00 83.94 122 SER A C 1
ATOM 1023 O O . SER A 1 122 ? 5.097 14.757 1.651 1.00 83.94 122 SER A O 1
ATOM 1025 N N . ARG A 1 123 ? 5.590 16.870 1.087 1.00 88.62 123 ARG A N 1
ATOM 1026 C CA . ARG A 1 123 ? 4.434 17.481 1.766 1.00 88.62 123 ARG A CA 1
ATOM 1027 C C . ARG A 1 123 ? 3.129 17.303 0.991 1.00 88.62 123 ARG A C 1
ATOM 1029 O O . ARG A 1 123 ? 2.092 17.099 1.615 1.00 88.62 123 ARG A O 1
ATOM 1036 N N . LEU A 1 124 ? 3.171 17.375 -0.341 1.00 92.88 124 LEU A N 1
ATOM 1037 C CA . LEU A 1 124 ? 2.031 17.060 -1.209 1.00 92.88 124 LEU A CA 1
ATOM 1038 C C . LEU A 1 124 ? 1.642 15.584 -1.097 1.00 92.88 124 LEU A C 1
ATOM 1040 O O . LEU A 1 124 ? 0.455 15.263 -1.081 1.00 92.88 124 LEU A O 1
ATOM 1044 N N . GLU A 1 125 ? 2.634 14.706 -0.953 1.00 92.69 125 GLU A N 1
ATOM 1045 C CA . GLU A 1 125 ? 2.413 13.279 -0.766 1.00 92.69 125 GLU A CA 1
ATOM 1046 C C . GLU A 1 125 ? 1.732 12.961 0.567 1.00 92.69 125 GLU A C 1
ATOM 1048 O O . GLU A 1 125 ? 0.667 12.344 0.575 1.00 92.69 125 GLU A O 1
ATOM 1053 N N . LEU A 1 126 ? 2.278 13.466 1.680 1.00 84.88 126 LEU A N 1
ATOM 1054 C CA . LEU A 1 126 ? 1.651 13.356 3.002 1.00 84.88 126 LEU A CA 1
ATOM 1055 C C . LEU A 1 126 ? 0.216 13.899 2.995 1.00 84.88 126 LEU A C 1
ATOM 1057 O O . LEU A 1 126 ? -0.696 13.223 3.462 1.00 84.88 126 LEU A O 1
ATOM 1061 N N . ALA A 1 127 ? -0.011 15.069 2.390 1.00 90.25 127 ALA A N 1
ATOM 1062 C CA . ALA A 1 127 ? -1.345 15.651 2.270 1.00 90.25 127 ALA A CA 1
ATOM 1063 C C . ALA A 1 127 ? -2.320 14.764 1.469 1.00 90.25 127 ALA A C 1
ATOM 1065 O O . ALA A 1 127 ? -3.497 14.687 1.821 1.00 90.25 127 ALA A O 1
ATOM 1066 N N . LEU A 1 128 ? -1.859 14.064 0.424 1.00 89.69 128 LEU A N 1
ATOM 1067 C CA . LEU A 1 128 ? -2.697 13.116 -0.315 1.00 89.69 128 LEU A CA 1
ATOM 1068 C C . LEU A 1 128 ? -3.007 11.862 0.519 1.00 89.69 128 LEU A C 1
ATOM 1070 O O . LEU A 1 128 ? -4.159 11.429 0.548 1.00 89.69 128 LEU A O 1
ATOM 1074 N N . MET A 1 129 ? -2.018 11.311 1.230 1.00 81.56 129 MET A N 1
ATOM 1075 C CA . MET A 1 129 ? -2.203 10.158 2.124 1.00 81.56 129 MET A CA 1
ATOM 1076 C C . MET A 1 129 ? -3.167 10.471 3.281 1.00 81.56 129 MET A C 1
ATOM 1078 O O . MET A 1 129 ? -4.045 9.669 3.592 1.00 81.56 129 MET A O 1
ATOM 1082 N N . GLU A 1 130 ? -3.065 11.664 3.870 1.00 87.31 130 GLU A N 1
ATOM 1083 C CA . GLU A 1 130 ? -3.955 12.165 4.929 1.00 87.31 130 GLU A CA 1
ATOM 1084 C C . GLU A 1 130 ? -5.328 12.647 4.406 1.00 87.31 130 GLU A C 1
ATOM 1086 O O . GLU A 1 130 ? -6.161 13.114 5.182 1.00 87.31 130 GLU A O 1
ATOM 1091 N N . SER A 1 131 ? -5.604 12.522 3.099 1.00 90.75 131 SER A N 1
ATOM 1092 C CA . SER A 1 131 ? -6.848 12.976 2.444 1.00 90.75 131 SER A CA 1
ATOM 1093 C C . SER A 1 131 ? -7.146 14.482 2.592 1.00 90.75 131 SER A C 1
ATOM 1095 O O . SER A 1 131 ? -8.300 14.920 2.530 1.00 90.75 131 SER A O 1
ATOM 1097 N N . VAL A 1 132 ? -6.103 15.301 2.749 1.00 93.12 132 VAL A N 1
ATOM 1098 C CA . VAL A 1 132 ? -6.186 16.762 2.864 1.00 93.12 132 VAL A CA 1
ATOM 1099 C C . VAL A 1 132 ? -6.597 17.372 1.519 1.00 93.12 132 VAL A C 1
ATOM 1101 O O . VAL A 1 132 ? -5.965 17.157 0.486 1.00 93.12 132 VAL A O 1
ATOM 1104 N N . GLN A 1 133 ? -7.677 18.162 1.512 1.00 94.44 133 GLN A N 1
ATOM 1105 C CA . GLN A 1 133 ? -8.267 18.663 0.262 1.00 94.44 133 GLN A CA 1
ATOM 1106 C C . GLN A 1 133 ? -7.451 19.766 -0.427 1.00 94.44 133 GLN A C 1
ATOM 1108 O O . GLN A 1 133 ? -7.467 19.843 -1.658 1.00 94.44 133 GLN A O 1
ATOM 1113 N N . SER A 1 134 ? -6.765 20.625 0.333 1.00 95.44 134 SER A N 1
ATOM 1114 C CA . SER A 1 134 ? -5.783 21.562 -0.216 1.00 95.44 134 SER A CA 1
ATOM 1115 C C . SER A 1 134 ? -4.651 21.864 0.763 1.00 95.44 134 SER A C 1
ATOM 1117 O O . SER A 1 134 ? -4.830 21.808 1.981 1.00 95.44 134 SER A O 1
ATOM 1119 N N . LEU A 1 135 ? -3.472 22.157 0.218 1.00 95.00 135 LEU A N 1
ATOM 1120 C CA . LEU A 1 135 ? -2.245 22.400 0.962 1.00 95.00 135 LEU A CA 1
ATOM 1121 C C . LEU A 1 135 ? -1.622 23.729 0.526 1.00 95.00 135 LEU A C 1
ATOM 1123 O O . LEU A 1 135 ? -1.217 23.893 -0.625 1.00 95.00 135 LEU A O 1
ATOM 1127 N N . LYS A 1 136 ? -1.477 24.657 1.476 1.00 94.06 136 LYS A N 1
ATOM 1128 C CA . LYS A 1 136 ? -0.817 25.947 1.246 1.00 94.06 136 LYS A CA 1
ATOM 1129 C C . LYS A 1 136 ? 0.704 25.806 1.307 1.00 94.06 136 LYS A C 1
ATOM 1131 O O . LYS A 1 136 ? 1.300 25.585 2.365 1.00 94.06 136 LYS A O 1
ATOM 1136 N N . LEU A 1 137 ? 1.331 25.956 0.148 1.00 90.44 137 LEU A N 1
ATOM 1137 C CA . LEU A 1 137 ? 2.771 25.967 -0.051 1.00 90.44 137 LEU A CA 1
ATOM 1138 C C . LEU A 1 137 ? 3.268 27.417 -0.057 1.00 90.44 137 LEU A C 1
ATOM 1140 O O . LEU A 1 137 ? 3.232 28.095 -1.081 1.00 90.44 137 LEU A O 1
ATOM 1144 N N . GLN A 1 138 ? 3.742 27.892 1.096 1.00 81.81 138 GLN A N 1
ATOM 1145 C CA . GLN A 1 138 ? 4.528 29.126 1.175 1.00 81.81 138 GLN A CA 1
ATOM 1146 C C . GLN A 1 138 ? 5.925 28.864 0.601 1.00 81.81 138 GLN A C 1
ATOM 1148 O O . GLN A 1 138 ? 6.645 27.983 1.075 1.00 81.81 138 GLN A O 1
ATOM 1153 N N . SER A 1 139 ? 6.295 29.595 -0.448 1.00 58.56 139 SER A N 1
ATOM 1154 C CA . SER A 1 139 ? 7.475 29.298 -1.264 1.00 58.56 139 SER A CA 1
ATOM 1155 C C . SER A 1 139 ? 8.767 29.874 -0.665 1.00 58.56 139 SER A C 1
ATOM 1157 O O . SER A 1 139 ? 9.091 31.046 -0.885 1.00 58.56 139 SER A O 1
ATOM 1159 N N . ILE A 1 140 ? 9.574 29.052 0.012 1.00 45.78 140 ILE A N 1
ATOM 1160 C CA . ILE A 1 140 ? 10.964 29.418 0.331 1.00 45.78 140 ILE A CA 1
ATOM 1161 C C . ILE A 1 140 ? 11.849 29.098 -0.882 1.00 45.78 140 ILE A C 1
ATOM 1163 O O . ILE A 1 140 ? 12.444 28.032 -0.986 1.00 45.78 140 ILE A O 1
ATOM 1167 N N . GLY A 1 141 ? 11.957 30.050 -1.813 1.00 52.06 141 GLY A N 1
ATOM 1168 C CA . GLY A 1 141 ? 13.048 30.053 -2.795 1.00 52.06 141 GLY A CA 1
ATOM 1169 C C . GLY A 1 141 ? 12.816 29.345 -4.135 1.00 52.06 141 GLY A C 1
ATOM 1170 O O . GLY A 1 141 ? 13.804 29.030 -4.799 1.00 52.06 141 GLY A O 1
ATOM 1171 N N . LEU A 1 142 ? 11.568 29.176 -4.597 1.00 55.22 142 LEU A N 1
ATOM 1172 C CA . LEU A 1 142 ? 11.284 28.908 -6.019 1.00 55.22 142 LEU A CA 1
ATOM 1173 C C . LEU A 1 142 ? 11.773 30.094 -6.875 1.00 55.22 142 LEU A C 1
ATOM 1175 O O . LEU A 1 142 ? 11.081 31.095 -7.062 1.00 55.22 142 LEU A O 1
ATOM 1179 N N . ARG A 1 143 ? 13.025 30.027 -7.347 1.00 47.16 143 ARG A N 1
ATOM 1180 C CA . ARG A 1 143 ? 13.699 31.146 -8.023 1.00 47.16 143 ARG A CA 1
ATOM 1181 C C . ARG A 1 143 ? 13.145 31.381 -9.430 1.00 47.16 143 ARG A C 1
ATOM 1183 O O . ARG A 1 143 ? 13.691 30.877 -10.405 1.00 47.16 143 ARG A O 1
ATOM 1190 N N . GLY A 1 144 ? 12.124 32.228 -9.521 1.00 53.31 144 GLY A N 1
ATOM 1191 C CA . GLY A 1 144 ? 11.710 32.883 -10.764 1.00 53.31 144 GLY A CA 1
ATOM 1192 C C . GLY A 1 144 ? 10.235 32.736 -11.126 1.00 53.31 144 GLY A C 1
ATOM 1193 O O . GLY A 1 144 ? 9.770 33.497 -11.968 1.00 53.31 144 GLY A O 1
ATOM 1194 N N . VAL A 1 145 ? 9.491 31.818 -10.499 1.00 51.84 145 VAL A N 1
ATOM 1195 C CA . VAL A 1 145 ? 8.066 31.613 -10.801 1.00 51.84 145 VAL A CA 1
ATOM 1196 C C . VAL A 1 145 ? 7.256 31.160 -9.585 1.00 51.84 145 VAL A C 1
ATOM 1198 O O . VAL A 1 145 ? 7.601 30.185 -8.927 1.00 51.84 145 VAL A O 1
ATOM 1201 N N . VAL A 1 146 ? 6.135 31.868 -9.398 1.00 52.97 146 VAL A N 1
ATOM 1202 C CA . VAL A 1 146 ? 5.092 31.745 -8.360 1.00 52.97 146 VAL A CA 1
ATOM 1203 C C . VAL A 1 146 ? 5.544 32.000 -6.911 1.00 52.97 146 VAL A C 1
ATOM 1205 O O . VAL A 1 146 ? 6.616 31.591 -6.477 1.00 52.97 146 VAL A O 1
ATOM 1208 N N . GLY A 1 147 ? 4.700 32.727 -6.170 1.00 68.12 147 GLY A N 1
ATOM 1209 C CA . GLY A 1 147 ? 4.768 32.842 -4.709 1.00 68.12 147 GLY A CA 1
ATOM 1210 C C . GLY A 1 147 ? 3.936 31.748 -4.033 1.00 68.12 147 GLY A C 1
ATOM 1211 O O . GLY A 1 147 ? 3.924 30.611 -4.498 1.00 68.12 147 GLY A O 1
ATOM 1212 N N . ASP A 1 148 ? 3.199 32.095 -2.970 1.00 84.75 148 ASP A N 1
ATOM 1213 C CA . ASP A 1 148 ? 2.311 31.137 -2.295 1.00 84.75 148 ASP A CA 1
ATOM 1214 C C . ASP A 1 148 ? 1.329 30.469 -3.274 1.00 84.75 148 ASP A C 1
ATOM 1216 O O . ASP A 1 148 ? 0.617 31.150 -4.021 1.00 84.75 148 ASP A O 1
ATOM 1220 N N . LEU A 1 149 ? 1.272 29.140 -3.198 1.00 91.50 149 LEU A N 1
ATOM 1221 C CA . LEU A 1 149 ? 0.379 28.266 -3.957 1.00 91.50 149 LEU A CA 1
ATOM 1222 C C . LEU A 1 149 ? -0.564 27.534 -2.995 1.00 91.50 149 LEU A C 1
ATOM 1224 O O . LEU A 1 149 ? -0.105 26.930 -2.028 1.00 91.50 149 LEU A O 1
ATOM 1228 N N . ASP A 1 150 ? -1.866 27.534 -3.270 1.00 95.31 150 ASP A N 1
ATOM 1229 C CA . ASP A 1 150 ? -2.833 26.635 -2.630 1.00 95.31 150 ASP A CA 1
ATOM 1230 C C . ASP A 1 150 ? -3.058 25.437 -3.562 1.00 95.31 150 ASP A C 1
ATOM 1232 O O . ASP A 1 150 ? -3.668 25.561 -4.628 1.00 95.31 150 ASP A O 1
ATOM 1236 N N . VAL A 1 151 ? -2.476 24.284 -3.222 1.00 96.00 151 VAL A N 1
ATOM 1237 C CA . VAL A 1 151 ? -2.530 23.084 -4.065 1.00 96.00 151 VAL A CA 1
ATOM 1238 C C . VAL A 1 151 ? -3.704 22.221 -3.637 1.00 96.00 151 VAL A C 1
ATOM 1240 O O . VAL A 1 151 ? -3.668 21.606 -2.575 1.00 96.00 151 VAL A O 1
ATOM 1243 N N . HIS A 1 152 ? -4.739 22.131 -4.470 1.00 96.88 152 HIS A N 1
ATOM 1244 C CA . HIS A 1 152 ? -5.889 21.256 -4.259 1.00 96.88 152 HIS A CA 1
ATOM 1245 C C . HIS A 1 152 ? -5.530 19.812 -4.621 1.00 96.88 152 HIS A C 1
ATOM 1247 O O . HIS A 1 152 ? -5.861 19.316 -5.701 1.00 96.88 152 HIS A O 1
ATOM 1253 N N . VAL A 1 153 ? -4.829 19.150 -3.701 1.00 94.56 153 VAL A N 1
ATOM 1254 C CA . VAL A 1 153 ? -4.206 17.830 -3.870 1.00 94.56 153 VAL A CA 1
ATOM 1255 C C . VAL A 1 153 ? -5.197 16.779 -4.392 1.00 94.56 153 VAL A C 1
ATOM 1257 O O . VAL A 1 153 ? -4.898 16.063 -5.344 1.00 94.56 153 VAL A O 1
ATOM 1260 N N . SER A 1 154 ? -6.422 16.757 -3.855 1.00 90.94 154 SER A N 1
ATOM 1261 C CA . SER A 1 154 ? -7.487 15.826 -4.266 1.00 90.94 154 SER A CA 1
ATOM 1262 C C . SER A 1 154 ? -8.108 16.119 -5.639 1.00 90.94 154 SER A C 1
ATOM 1264 O O . SER A 1 154 ? -8.785 15.259 -6.200 1.00 90.94 154 SER A O 1
ATOM 1266 N N . LYS A 1 155 ? -7.896 17.321 -6.191 1.00 95.25 155 LYS A N 1
ATOM 1267 C CA . LYS A 1 155 ? -8.433 17.765 -7.490 1.00 95.25 155 LYS A CA 1
ATOM 1268 C C . LYS A 1 155 ? -7.353 17.980 -8.555 1.00 95.25 155 LYS A C 1
ATOM 1270 O O . LYS A 1 155 ? -7.689 18.355 -9.675 1.00 95.25 155 LYS A O 1
ATOM 1275 N N . MET A 1 156 ? -6.081 17.752 -8.218 1.00 96.38 156 MET A N 1
ATOM 1276 C CA . MET A 1 156 ? -4.934 17.862 -9.128 1.00 96.38 156 MET A CA 1
ATOM 1277 C C . MET A 1 156 ? -4.853 19.218 -9.860 1.00 96.38 156 MET A C 1
ATOM 1279 O O . MET A 1 156 ? -4.594 19.297 -11.061 1.00 96.38 156 MET A O 1
ATOM 1283 N N . TYR A 1 157 ? -5.021 20.315 -9.116 1.00 96.69 157 TYR A N 1
ATOM 1284 C CA . TYR A 1 157 ? -4.641 21.661 -9.559 1.00 96.69 157 TYR A CA 1
ATOM 1285 C C . TYR A 1 157 ? -4.085 22.495 -8.401 1.00 96.69 157 TYR A C 1
ATOM 1287 O O . TYR A 1 157 ? -4.305 22.182 -7.233 1.00 96.69 157 TYR A O 1
ATOM 1295 N N . ALA A 1 158 ? -3.381 23.574 -8.727 1.00 94.88 158 ALA A N 1
ATOM 1296 C CA . ALA A 1 158 ? -2.928 24.586 -7.784 1.00 94.88 158 ALA A CA 1
ATOM 1297 C C . ALA A 1 158 ? -3.443 25.972 -8.177 1.00 94.88 158 ALA A C 1
ATOM 1299 O O . ALA A 1 158 ? -3.730 26.214 -9.349 1.00 94.88 158 ALA A O 1
ATOM 1300 N N . VAL A 1 159 ? -3.553 26.870 -7.202 1.00 94.56 159 VAL A N 1
ATOM 1301 C CA . VAL A 1 159 ? -3.991 28.260 -7.382 1.00 94.56 159 VAL A CA 1
ATOM 1302 C C . VAL A 1 159 ? -2.946 29.184 -6.771 1.00 94.56 159 VAL A C 1
ATOM 1304 O O . VAL A 1 159 ? -2.516 28.948 -5.643 1.00 94.56 159 VAL A O 1
ATOM 1307 N N . ASP A 1 160 ? -2.516 30.217 -7.491 1.00 92.62 160 ASP A N 1
ATOM 1308 C CA . ASP A 1 160 ? -1.616 31.237 -6.939 1.00 92.62 160 ASP A CA 1
ATOM 1309 C C . ASP A 1 160 ? -2.363 32.427 -6.310 1.00 92.62 160 ASP A C 1
ATOM 1311 O O . ASP A 1 160 ? -3.589 32.540 -6.355 1.00 92.62 160 ASP A O 1
ATOM 1315 N N . ARG A 1 161 ? -1.602 33.373 -5.747 1.00 88.94 161 ARG A N 1
ATOM 1316 C CA . ARG A 1 161 ? -2.133 34.636 -5.201 1.00 88.94 161 ARG A CA 1
ATOM 1317 C C . ARG A 1 161 ? -2.883 35.520 -6.220 1.00 88.94 161 ARG A C 1
ATOM 1319 O O . ARG A 1 161 ? -3.526 36.474 -5.792 1.00 88.94 161 ARG A O 1
ATOM 1326 N N . ALA A 1 162 ? -2.799 35.252 -7.526 1.00 90.12 162 ALA A N 1
ATOM 1327 C CA . ALA A 1 162 ? -3.553 35.951 -8.571 1.00 90.12 162 ALA A CA 1
ATOM 1328 C C . ALA A 1 162 ? -4.844 35.206 -8.975 1.00 90.12 162 ALA A C 1
ATOM 1330 O O . ALA A 1 162 ? -5.544 35.642 -9.888 1.00 90.12 162 ALA A O 1
ATOM 1331 N N . ASN A 1 163 ? -5.177 34.106 -8.286 1.00 92.25 163 ASN A N 1
ATOM 1332 C CA . ASN A 1 163 ? -6.238 33.159 -8.632 1.00 92.25 163 ASN A CA 1
ATOM 1333 C C . ASN A 1 163 ? -6.050 32.480 -10.004 1.00 92.25 163 ASN A C 1
ATOM 1335 O O . ASN A 1 163 ? -7.025 32.008 -10.595 1.00 92.25 163 ASN A O 1
ATOM 1339 N N . GLN A 1 164 ? -4.817 32.389 -10.520 1.00 91.94 164 GLN A N 1
ATOM 1340 C CA . GLN A 1 164 ? -4.550 31.602 -11.721 1.00 91.94 164 GLN A CA 1
ATOM 1341 C C . GLN A 1 164 ? -4.489 30.111 -11.362 1.00 91.94 164 GLN A C 1
ATOM 1343 O O . GLN A 1 164 ? -3.712 29.694 -10.503 1.00 91.94 164 GLN A O 1
ATOM 1348 N N . CYS A 1 165 ? -5.314 29.301 -12.031 1.00 93.38 165 CYS A N 1
ATOM 1349 C CA . CYS A 1 165 ? -5.349 27.852 -11.845 1.00 93.38 165 CYS A CA 1
ATOM 1350 C C . CYS A 1 165 ? -4.331 27.141 -12.750 1.00 93.38 165 CYS A C 1
ATOM 1352 O O . CYS A 1 165 ? -4.357 27.291 -13.974 1.00 93.38 165 CYS A O 1
ATOM 1354 N N . PHE A 1 166 ? -3.496 26.297 -12.152 1.00 93.25 166 PHE A N 1
ATOM 1355 C CA . PHE A 1 166 ? -2.470 25.498 -12.817 1.00 93.25 166 PHE A CA 1
ATOM 1356 C C . PHE A 1 166 ? -2.773 24.004 -12.648 1.00 93.25 166 PHE A C 1
ATOM 1358 O O . PHE A 1 166 ? -2.864 23.541 -11.510 1.00 93.25 166 PHE A O 1
ATOM 1365 N N . PRO A 1 167 ? -2.911 23.214 -13.730 1.00 95.62 167 PRO A N 1
ATOM 1366 C CA . PRO A 1 167 ? -2.997 21.760 -13.629 1.00 95.62 167 PRO A CA 1
ATOM 1367 C C . PRO A 1 167 ? -1.797 21.183 -12.873 1.00 95.62 167 PRO A C 1
ATOM 1369 O O . PRO A 1 167 ? -0.655 21.556 -13.143 1.00 95.62 167 PRO A O 1
ATOM 1372 N N . VAL A 1 168 ? -2.054 20.254 -11.958 1.00 96.00 168 VAL A N 1
ATOM 1373 C CA . VAL A 1 168 ? -1.043 19.486 -11.222 1.00 96.00 168 VAL A CA 1
ATOM 1374 C C . VAL A 1 168 ? -1.124 18.027 -11.668 1.00 96.00 168 VAL A C 1
ATOM 1376 O O . VAL A 1 168 ? -2.164 17.561 -12.127 1.00 96.00 168 VAL A O 1
ATOM 1379 N N . LYS A 1 169 ? -0.019 17.292 -11.571 1.00 95.19 169 LYS A N 1
ATOM 1380 C CA . LYS A 1 169 ? -0.012 15.835 -11.702 1.00 95.19 169 LYS A CA 1
ATOM 1381 C C . LYS A 1 169 ? 0.967 15.212 -10.717 1.00 95.19 169 LYS A C 1
ATOM 1383 O O . LYS A 1 169 ? 2.032 15.770 -10.450 1.00 95.19 169 LYS A O 1
ATOM 1388 N N . ARG A 1 170 ? 0.610 14.018 -10.264 1.00 94.69 170 ARG A N 1
ATOM 1389 C CA . ARG A 1 170 ? 1.472 13.078 -9.551 1.00 94.69 170 ARG A CA 1
ATOM 1390 C C . ARG A 1 170 ? 2.014 12.047 -10.548 1.00 94.69 170 ARG A C 1
ATOM 1392 O O . ARG A 1 170 ? 1.285 11.639 -11.453 1.00 94.69 170 ARG A O 1
ATOM 1399 N N . MET A 1 171 ? 3.270 11.639 -10.408 1.00 89.88 171 MET A N 1
ATOM 1400 C CA . MET A 1 171 ? 3.895 10.569 -11.194 1.00 89.88 171 MET A CA 1
ATOM 1401 C C . MET A 1 171 ? 4.687 9.633 -10.279 1.00 89.88 171 MET A C 1
ATOM 1403 O O . MET A 1 171 ? 5.284 10.086 -9.309 1.00 89.88 171 MET A O 1
ATOM 1407 N N . TYR A 1 172 ? 4.689 8.346 -10.621 1.00 82.00 172 TYR A N 1
ATOM 1408 C CA . TYR A 1 172 ? 5.437 7.286 -9.944 1.00 82.00 172 TYR A CA 1
ATOM 1409 C C . TYR A 1 172 ? 6.466 6.681 -10.907 1.00 82.00 172 TYR A C 1
ATOM 1411 O O . TYR A 1 172 ? 6.286 6.754 -12.130 1.00 82.00 172 TYR A O 1
ATOM 1419 N N . GLY A 1 173 ? 7.490 6.043 -10.350 1.00 73.50 173 GLY A N 1
ATOM 1420 C CA . GLY A 1 173 ? 8.454 5.200 -11.051 1.00 73.50 173 GLY A CA 1
ATOM 1421 C C . GLY A 1 173 ? 9.806 5.190 -10.342 1.00 73.50 173 GLY A C 1
ATOM 1422 O O . GLY A 1 173 ? 9.965 5.787 -9.277 1.00 73.50 173 GLY A O 1
ATOM 1423 N N . ASP A 1 174 ? 10.799 4.563 -10.964 1.00 52.47 174 ASP A N 1
ATOM 1424 C CA . ASP A 1 174 ? 12.189 4.695 -10.532 1.00 52.47 174 ASP A CA 1
ATOM 1425 C C . ASP A 1 174 ? 12.658 6.142 -10.733 1.00 52.47 174 ASP A C 1
ATOM 1427 O O . ASP A 1 174 ? 12.484 6.715 -11.817 1.00 52.47 174 ASP A O 1
ATOM 1431 N N . GLU A 1 175 ? 13.308 6.742 -9.728 1.00 46.31 175 GLU A N 1
ATOM 1432 C CA . GLU A 1 175 ? 14.087 7.957 -9.989 1.00 46.31 175 GLU A CA 1
ATOM 1433 C C . GLU A 1 175 ? 15.109 7.634 -11.085 1.00 46.31 175 GLU A C 1
ATOM 1435 O O . GLU A 1 175 ? 15.713 6.562 -11.042 1.00 46.31 175 GLU A O 1
ATOM 1440 N N . PRO A 1 176 ? 15.309 8.498 -12.102 1.00 46.16 176 PRO A N 1
ATOM 1441 C CA . PRO A 1 176 ? 16.364 8.286 -13.086 1.00 46.16 176 PRO A CA 1
ATOM 1442 C C . PRO A 1 176 ? 17.733 8.412 -12.398 1.00 46.16 176 PRO A C 1
ATOM 1444 O O . PRO A 1 176 ? 18.335 9.489 -12.376 1.00 46.16 176 PRO A O 1
ATOM 1447 N N . THR A 1 177 ? 18.171 7.299 -11.808 1.00 41.16 177 THR A N 1
ATOM 1448 C CA . THR A 1 177 ? 19.134 7.211 -10.711 1.00 41.16 177 THR A CA 1
ATOM 1449 C C . THR A 1 177 ? 20.519 7.668 -11.132 1.00 41.16 177 THR A C 1
ATOM 1451 O O . THR A 1 177 ? 21.273 6.966 -11.809 1.00 41.16 177 THR A O 1
ATOM 1454 N N . ILE A 1 178 ? 20.878 8.855 -10.645 1.00 45.56 178 ILE A N 1
ATOM 1455 C CA . ILE A 1 178 ? 22.218 9.436 -10.781 1.00 45.56 178 ILE A CA 1
ATOM 1456 C C . ILE A 1 178 ? 23.268 8.560 -10.060 1.00 45.56 178 ILE A C 1
ATOM 1458 O O . ILE A 1 178 ? 24.430 8.529 -10.462 1.00 45.56 178 ILE A O 1
ATOM 1462 N N . GLU A 1 179 ? 22.849 7.775 -9.063 1.00 32.31 179 GLU A N 1
ATOM 1463 C CA . GLU A 1 179 ? 23.720 6.975 -8.188 1.00 32.31 179 GLU A CA 1
ATOM 1464 C C . GLU A 1 179 ? 24.164 5.620 -8.775 1.00 32.31 179 GLU A C 1
ATOM 1466 O O . GLU A 1 179 ? 24.981 4.927 -8.180 1.00 32.31 179 GLU A O 1
ATOM 1471 N N . SER A 1 180 ? 23.721 5.255 -9.983 1.00 32.03 180 SER A N 1
ATOM 1472 C CA . SER A 1 180 ? 24.241 4.067 -10.690 1.00 32.03 180 SER A CA 1
ATOM 1473 C C . SER A 1 180 ? 25.640 4.265 -11.311 1.00 32.03 180 SER A C 1
ATOM 1475 O O . SER A 1 180 ? 26.191 3.347 -11.919 1.00 32.03 180 SER A O 1
ATOM 1477 N N . THR A 1 181 ? 26.242 5.455 -11.175 1.00 39.94 181 THR A N 1
ATOM 1478 C CA . THR A 1 181 ? 27.416 5.868 -11.961 1.00 39.94 181 THR A CA 1
ATOM 1479 C C . THR A 1 181 ? 28.790 5.586 -11.337 1.00 39.94 181 THR A C 1
ATOM 1481 O O . THR A 1 181 ? 29.784 5.715 -12.048 1.00 39.94 181 THR A O 1
ATOM 1484 N N . GLU A 1 182 ? 28.907 5.113 -10.087 1.00 33.31 182 GLU A N 1
ATOM 1485 C CA . GLU A 1 182 ? 30.231 4.875 -9.459 1.00 33.31 182 GLU A CA 1
ATOM 1486 C C . GLU A 1 182 ? 31.089 3.779 -10.131 1.00 33.31 182 GLU A C 1
ATOM 1488 O O . GLU A 1 182 ? 32.292 3.698 -9.889 1.00 33.31 182 GLU A O 1
ATOM 1493 N N . THR A 1 183 ? 30.518 2.964 -11.028 1.00 34.22 183 THR A N 1
ATOM 1494 C CA . THR A 1 183 ? 31.288 2.043 -11.895 1.00 34.22 183 THR A CA 1
ATOM 1495 C C . THR A 1 183 ? 31.124 2.296 -13.399 1.00 34.22 183 THR A C 1
ATOM 1497 O O . THR A 1 183 ? 31.900 1.759 -14.194 1.00 34.22 183 THR A O 1
ATOM 1500 N N . ALA A 1 184 ? 30.195 3.163 -13.813 1.00 35.94 184 ALA A N 1
ATOM 1501 C CA . ALA A 1 184 ? 30.002 3.551 -15.209 1.00 35.94 184 ALA A CA 1
ATOM 1502 C C . ALA A 1 184 ? 30.755 4.859 -15.508 1.00 35.94 184 ALA A C 1
ATOM 1504 O O . ALA A 1 184 ? 30.287 5.953 -15.195 1.00 35.94 184 ALA A O 1
ATOM 1505 N N . ARG A 1 185 ? 31.936 4.750 -16.133 1.00 34.41 185 ARG A N 1
ATOM 1506 C CA . ARG A 1 185 ? 32.785 5.901 -16.492 1.00 34.41 185 ARG A CA 1
ATOM 1507 C C . ARG A 1 185 ? 32.083 6.878 -17.444 1.00 34.41 185 ARG A C 1
ATOM 1509 O O . ARG A 1 185 ? 32.151 6.697 -18.654 1.00 34.41 185 ARG A O 1
ATOM 1516 N N . SER A 1 186 ? 31.507 7.938 -16.878 1.00 41.47 186 SER A N 1
ATOM 1517 C CA . SER A 1 186 ? 31.434 9.286 -17.463 1.00 41.47 186 SER A CA 1
ATOM 1518 C C . SER A 1 186 ? 31.128 9.369 -18.970 1.00 41.47 186 SER A C 1
ATOM 1520 O O . SER A 1 186 ? 31.831 10.072 -19.698 1.00 41.47 186 SER A O 1
ATOM 1522 N N . GLU A 1 187 ? 30.086 8.688 -19.458 1.00 51.47 187 GLU A N 1
ATOM 1523 C CA . GLU A 1 187 ? 29.572 8.993 -20.797 1.00 51.47 187 GLU A CA 1
ATOM 1524 C C . GLU A 1 187 ? 28.810 10.334 -20.750 1.00 51.47 187 GLU A C 1
ATOM 1526 O O . GLU A 1 187 ? 27.939 10.516 -19.890 1.00 51.47 187 GLU A O 1
ATOM 1531 N N . PRO A 1 188 ? 29.133 11.306 -21.626 1.00 58.78 188 PRO A N 1
ATOM 1532 C CA . PRO A 1 188 ? 28.481 12.612 -21.624 1.00 58.78 188 PRO A CA 1
ATOM 1533 C C . PRO A 1 188 ? 26.987 12.477 -21.966 1.00 58.78 188 PRO A C 1
ATOM 1535 O O . PRO A 1 188 ? 26.616 11.635 -22.789 1.00 58.78 188 PRO A O 1
ATOM 1538 N N . PRO A 1 189 ? 26.103 13.307 -21.376 1.00 72.75 189 PRO A N 1
ATOM 1539 C CA . PRO A 1 189 ? 24.662 13.167 -21.556 1.00 72.75 189 PRO A CA 1
ATOM 1540 C C . PRO A 1 189 ? 24.279 13.226 -23.039 1.00 72.75 189 PRO A C 1
ATOM 1542 O O . PRO A 1 189 ? 24.633 14.159 -23.753 1.00 72.75 189 PRO A O 1
ATOM 1545 N N . VAL A 1 190 ? 23.554 12.224 -23.532 1.00 83.56 190 VAL A N 1
ATOM 1546 C CA . VAL A 1 190 ? 23.237 12.144 -24.962 1.00 83.56 190 VAL A CA 1
ATOM 1547 C C . VAL A 1 190 ? 21.945 12.897 -25.274 1.00 83.56 190 VAL A C 1
ATOM 1549 O O . VAL A 1 190 ? 20.883 12.599 -24.725 1.00 83.56 190 VAL A O 1
ATOM 1552 N N . VAL A 1 191 ? 22.029 13.852 -26.200 1.00 86.69 191 VAL A N 1
ATOM 1553 C CA . VAL A 1 191 ? 20.890 14.598 -26.743 1.00 86.69 191 VAL A CA 1
ATOM 1554 C C . VAL A 1 191 ? 20.552 14.062 -28.126 1.00 86.69 191 VAL A C 1
ATOM 1556 O O . VAL A 1 191 ? 21.387 14.049 -29.031 1.00 86.69 191 VAL A O 1
ATOM 1559 N N . TRP A 1 192 ? 19.297 13.668 -28.310 1.00 91.88 192 TRP A N 1
ATOM 1560 C CA . TRP A 1 192 ? 18.757 13.274 -29.605 1.00 91.88 192 TRP A CA 1
ATOM 1561 C C . TRP A 1 192 ? 17.985 14.448 -30.224 1.00 91.88 192 TRP A C 1
ATOM 1563 O O . TRP A 1 192 ? 17.237 15.144 -29.536 1.00 91.88 192 TRP A O 1
ATOM 1573 N N . SER A 1 193 ? 18.156 14.684 -31.526 1.00 92.38 193 SER A N 1
ATOM 1574 C CA . SER A 1 193 ? 17.500 15.781 -32.260 1.00 92.38 193 SER A CA 1
ATOM 1575 C C . SER A 1 193 ? 16.979 15.320 -33.619 1.00 92.38 193 SER A C 1
ATOM 1577 O O . SER A 1 193 ? 17.650 14.539 -34.287 1.00 92.38 193 SER A O 1
ATOM 1579 N N . SER A 1 194 ? 15.837 15.841 -34.073 1.00 95.31 194 SER A N 1
ATOM 1580 C CA . SER A 1 194 ? 15.362 15.664 -35.456 1.00 95.31 194 SER A CA 1
ATOM 1581 C C . SER A 1 194 ? 15.767 16.846 -36.337 1.00 95.31 194 SER A C 1
ATOM 1583 O O . SER A 1 194 ? 15.769 17.986 -35.880 1.00 95.31 194 SER A O 1
ATOM 1585 N N . LEU A 1 195 ? 16.082 16.607 -37.608 1.00 93.25 195 LEU A N 1
ATOM 1586 C CA . LEU A 1 195 ? 16.263 17.663 -38.602 1.00 93.25 195 LEU A CA 1
ATOM 1587 C C . LEU A 1 195 ? 14.895 18.070 -39.162 1.00 93.25 195 LEU A C 1
ATOM 1589 O O . LEU A 1 195 ? 14.226 17.267 -39.816 1.00 93.25 195 LEU A O 1
ATOM 1593 N N . ASN A 1 196 ? 14.474 19.314 -38.931 1.00 87.19 196 ASN A N 1
ATOM 1594 C CA . ASN A 1 196 ? 13.252 19.841 -39.531 1.00 87.19 196 ASN A CA 1
ATOM 1595 C C . ASN A 1 196 ? 13.511 20.198 -41.011 1.00 87.19 196 ASN A C 1
ATOM 1597 O O . ASN A 1 196 ? 14.318 21.090 -41.292 1.00 87.19 196 ASN A O 1
ATOM 1601 N N . PRO A 1 197 ? 12.825 19.551 -41.975 1.00 84.25 197 PRO A N 1
ATOM 1602 C CA . PRO A 1 197 ? 13.113 19.724 -43.398 1.00 84.25 197 PRO A CA 1
ATOM 1603 C C . PRO A 1 197 ? 12.768 21.123 -43.931 1.00 84.25 197 PRO A C 1
ATOM 1605 O O . PRO A 1 197 ? 13.354 21.551 -44.923 1.00 84.25 197 PRO A O 1
ATOM 1608 N N . LEU A 1 198 ? 11.857 21.854 -43.276 1.00 88.38 198 LEU A N 1
ATOM 1609 C CA . LEU A 1 198 ? 11.385 23.169 -43.731 1.00 88.38 198 LEU A CA 1
ATOM 1610 C C . LEU A 1 198 ? 12.381 24.300 -43.446 1.00 88.38 198 LEU A C 1
ATOM 1612 O O . LEU A 1 198 ? 12.365 25.318 -44.131 1.00 88.38 198 LEU A O 1
ATOM 1616 N N . ASN A 1 199 ? 13.213 24.153 -42.411 1.00 88.81 199 ASN A N 1
ATOM 1617 C CA . ASN A 1 199 ? 14.116 25.210 -41.940 1.00 88.81 199 ASN A CA 1
ATOM 1618 C C . ASN A 1 199 ? 15.571 24.746 -41.732 1.00 88.81 199 ASN A C 1
ATOM 1620 O O . ASN A 1 199 ? 16.413 25.569 -41.374 1.00 88.81 199 ASN A O 1
ATOM 1624 N N . GLN A 1 200 ? 15.857 23.456 -41.951 1.00 89.50 200 GLN A N 1
ATOM 1625 C CA . GLN A 1 200 ? 17.172 22.818 -41.809 1.00 89.50 200 GLN A CA 1
ATOM 1626 C C . GLN A 1 200 ? 17.806 22.978 -40.411 1.00 89.50 200 GLN A C 1
ATOM 1628 O O . GLN A 1 200 ? 19.027 22.936 -40.261 1.00 89.50 200 GLN A O 1
ATOM 1633 N N . LYS A 1 201 ? 16.985 23.146 -39.364 1.00 81.88 201 LYS A N 1
ATOM 1634 C CA . LYS A 1 201 ? 17.431 23.208 -37.964 1.00 81.88 201 LYS A CA 1
ATOM 1635 C C . LYS A 1 201 ? 17.231 21.873 -37.254 1.00 81.88 201 LYS A C 1
ATOM 1637 O O . LYS A 1 201 ? 16.285 21.137 -37.534 1.00 81.88 201 LYS A O 1
ATOM 1642 N N . LEU A 1 202 ? 18.107 21.600 -36.288 1.00 84.38 202 LEU A N 1
ATOM 1643 C CA . LEU A 1 202 ? 17.972 20.475 -35.368 1.00 84.38 202 LEU A CA 1
ATOM 1644 C C . LEU A 1 202 ? 17.023 20.839 -34.217 1.00 84.38 202 LEU A C 1
ATOM 1646 O O . LEU A 1 202 ? 17.330 21.684 -33.376 1.00 84.38 202 LEU A O 1
ATOM 1650 N N . GLU A 1 203 ? 15.871 20.178 -34.180 1.00 83.62 203 GLU A N 1
ATOM 1651 C CA . GLU A 1 203 ? 14.871 20.247 -33.118 1.00 83.62 203 GLU A CA 1
ATOM 1652 C C . GLU A 1 203 ? 15.163 19.139 -32.097 1.00 83.62 203 GLU A C 1
ATOM 1654 O O . GLU A 1 203 ? 14.967 17.955 -32.378 1.00 83.62 203 GLU A O 1
ATOM 1659 N N . ARG A 1 204 ? 15.679 19.519 -30.920 1.00 82.88 204 ARG A N 1
ATOM 1660 C CA . ARG A 1 204 ? 16.008 18.588 -29.826 1.00 82.88 204 ARG A CA 1
ATOM 1661 C C . ARG A 1 204 ? 14.747 17.910 -29.288 1.00 82.88 204 ARG A C 1
ATOM 1663 O O . ARG A 1 204 ? 13.771 18.591 -28.975 1.00 82.88 204 ARG A O 1
ATOM 1670 N N . PHE A 1 205 ? 14.791 16.594 -29.101 1.00 83.44 205 PHE A N 1
ATOM 1671 C CA . PHE A 1 205 ? 13.759 15.887 -28.345 1.00 83.44 205 PHE A CA 1
ATOM 1672 C C . PHE A 1 205 ? 13.874 16.214 -26.842 1.00 83.44 205 PHE A C 1
ATOM 1674 O O . PHE A 1 205 ? 14.974 16.500 -26.358 1.00 83.44 205 PHE A O 1
ATOM 1681 N N . PRO A 1 206 ? 12.777 16.129 -26.063 1.00 80.38 206 PRO A N 1
ATOM 1682 C CA . PRO A 1 206 ? 12.833 16.254 -24.606 1.00 80.38 206 PRO A CA 1
ATOM 1683 C C . PRO A 1 206 ? 13.858 15.292 -23.985 1.00 80.38 206 PRO A C 1
ATOM 1685 O O . PRO A 1 206 ? 14.021 14.171 -24.468 1.00 80.38 206 PRO A O 1
ATOM 1688 N N . MET A 1 207 ? 14.514 15.680 -22.885 1.00 71.94 207 MET A N 1
ATOM 1689 C CA . MET A 1 207 ? 15.589 14.867 -22.283 1.00 71.94 207 MET A CA 1
ATOM 1690 C C . MET A 1 207 ? 15.144 13.450 -21.889 1.00 71.94 207 MET A C 1
ATOM 1692 O O . MET A 1 207 ? 15.920 12.510 -22.032 1.00 71.94 207 MET A O 1
ATOM 1696 N N . LEU A 1 208 ? 13.887 13.273 -21.463 1.00 71.31 208 LEU A N 1
ATOM 1697 C CA . LEU A 1 208 ? 13.317 11.949 -21.190 1.00 71.31 208 LEU A CA 1
ATOM 1698 C C . LEU A 1 208 ? 13.260 11.079 -22.458 1.00 71.31 208 LEU A C 1
ATOM 1700 O O . LEU A 1 208 ? 13.661 9.921 -22.427 1.00 71.31 208 LEU A O 1
ATOM 1704 N N . VAL A 1 209 ? 12.827 11.654 -23.587 1.00 81.00 209 VAL A N 1
ATOM 1705 C CA . VAL A 1 209 ? 12.799 10.966 -24.887 1.00 81.00 209 VAL A CA 1
ATOM 1706 C C . VAL A 1 209 ? 14.224 10.648 -25.338 1.00 81.00 209 VAL A C 1
ATOM 1708 O O . VAL A 1 209 ? 14.494 9.506 -25.684 1.00 81.00 209 VAL A O 1
ATOM 1711 N N . SER A 1 210 ? 15.159 11.600 -25.242 1.00 84.38 210 SER A N 1
ATOM 1712 C CA . SER A 1 210 ? 16.577 11.364 -25.568 1.00 84.38 210 SER A CA 1
ATOM 1713 C C . SER A 1 210 ? 17.184 10.205 -24.761 1.00 84.38 210 SER A C 1
ATOM 1715 O O . SER A 1 210 ? 17.871 9.364 -25.334 1.00 84.38 210 SER A O 1
ATOM 1717 N N . ARG A 1 211 ? 16.873 10.097 -23.459 1.00 77.38 211 ARG A N 1
ATOM 1718 C CA . ARG A 1 211 ? 17.301 8.968 -22.611 1.00 77.38 211 ARG A CA 1
ATOM 1719 C C . ARG A 1 211 ? 16.664 7.636 -23.022 1.00 77.38 211 ARG A C 1
ATOM 1721 O O . ARG A 1 211 ? 17.371 6.640 -23.106 1.00 77.38 211 ARG A O 1
ATOM 1728 N N . VAL A 1 212 ? 15.361 7.607 -23.316 1.00 81.25 212 VAL A N 1
ATOM 1729 C CA . VAL A 1 212 ? 14.664 6.384 -23.772 1.00 81.25 212 VAL A CA 1
ATOM 1730 C C . VAL A 1 212 ? 15.177 5.914 -25.138 1.00 81.25 212 VAL A C 1
ATOM 1732 O O . VAL A 1 212 ? 15.302 4.709 -25.361 1.00 81.25 212 VAL A O 1
ATOM 1735 N N . LEU A 1 213 ? 15.504 6.843 -26.041 1.00 90.62 213 LEU A N 1
ATOM 1736 C CA . LEU A 1 213 ? 16.120 6.531 -27.331 1.00 90.62 213 LEU A CA 1
ATOM 1737 C C . LEU A 1 213 ? 17.531 5.963 -27.159 1.00 90.62 213 LEU A C 1
ATOM 1739 O O . LEU A 1 213 ? 17.833 4.927 -27.747 1.00 90.62 213 LEU A O 1
ATOM 1743 N N . GLU A 1 214 ? 18.364 6.576 -26.314 1.00 92.31 214 GLU A N 1
ATOM 1744 C CA . GLU A 1 214 ? 19.710 6.060 -26.060 1.00 92.31 214 GLU A CA 1
ATOM 1745 C C . GLU A 1 214 ? 19.686 4.681 -25.394 1.00 92.31 214 GLU A C 1
ATOM 1747 O O . GLU A 1 214 ? 20.401 3.786 -2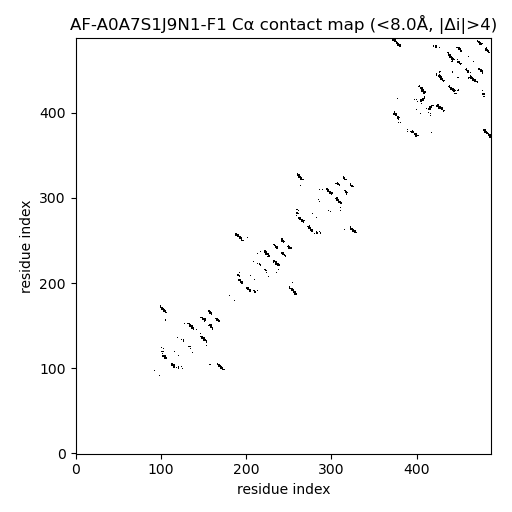5.837 1.00 92.31 214 GLU A O 1
ATOM 1752 N N . LEU A 1 215 ? 18.814 4.468 -24.401 1.00 83.44 215 LEU A N 1
ATOM 1753 C CA . LEU A 1 215 ? 18.658 3.173 -23.738 1.00 83.44 215 LEU A CA 1
ATOM 1754 C C . LEU A 1 215 ? 18.214 2.083 -24.725 1.00 83.44 215 LEU A C 1
ATOM 1756 O O . LEU A 1 215 ? 18.816 1.012 -24.768 1.00 83.44 215 LEU A O 1
ATOM 1760 N N . LYS A 1 216 ? 17.203 2.351 -25.566 1.00 86.62 216 LYS A N 1
ATOM 1761 C CA . LYS A 1 216 ? 16.749 1.373 -26.569 1.00 86.62 216 LYS A CA 1
ATOM 1762 C C . LYS A 1 216 ? 17.825 1.073 -27.621 1.00 86.62 216 LYS A C 1
ATOM 1764 O O . LYS A 1 216 ? 17.970 -0.083 -28.013 1.00 86.62 216 LYS A O 1
ATOM 1769 N N . ARG A 1 217 ? 18.610 2.075 -28.033 1.00 94.00 217 ARG A N 1
ATOM 1770 C CA . ARG A 1 217 ? 19.781 1.889 -28.906 1.00 94.00 217 ARG A CA 1
ATOM 1771 C C . ARG A 1 217 ? 20.859 1.030 -28.234 1.00 94.00 217 ARG A C 1
ATOM 1773 O O . ARG A 1 217 ? 21.373 0.114 -28.867 1.00 94.00 217 ARG A O 1
ATOM 1780 N N . ALA A 1 218 ? 21.201 1.315 -26.977 1.00 84.31 218 ALA A N 1
ATOM 1781 C CA . ALA A 1 218 ? 22.235 0.599 -26.225 1.00 84.31 218 ALA A CA 1
ATOM 1782 C C . ALA A 1 218 ? 21.865 -0.874 -25.974 1.00 84.31 218 ALA A C 1
ATOM 1784 O O . ALA A 1 218 ? 22.724 -1.747 -26.059 1.00 84.31 218 ALA A O 1
ATOM 1785 N N . LEU A 1 219 ? 20.575 -1.159 -25.760 1.00 85.38 219 LEU A N 1
ATOM 1786 C CA . LEU A 1 219 ? 20.016 -2.514 -25.673 1.00 85.38 219 LEU A CA 1
ATOM 1787 C C . LEU A 1 219 ? 19.894 -3.229 -27.038 1.00 85.38 219 LEU A C 1
ATOM 1789 O O . LEU A 1 219 ? 19.404 -4.354 -27.098 1.00 85.38 219 LEU A O 1
ATOM 1793 N N . GLY A 1 220 ? 20.323 -2.604 -28.140 1.00 91.56 220 GLY A N 1
ATOM 1794 C CA . GLY A 1 220 ? 20.354 -3.227 -29.465 1.00 91.56 220 GLY A CA 1
ATOM 1795 C C . GLY A 1 220 ? 18.996 -3.353 -30.163 1.00 91.56 220 GLY A C 1
ATOM 1796 O O . GLY A 1 220 ? 18.883 -4.115 -31.124 1.00 91.56 220 GLY A O 1
ATOM 1797 N N . HIS A 1 221 ? 17.961 -2.621 -29.731 1.00 90.69 221 HIS A N 1
ATOM 1798 C CA . HIS A 1 221 ? 16.704 -2.579 -30.482 1.00 90.69 221 HIS A CA 1
ATOM 1799 C C . HIS A 1 221 ? 16.927 -1.926 -31.864 1.00 90.69 221 HIS A C 1
ATOM 1801 O O . HIS A 1 221 ? 17.661 -0.941 -31.959 1.00 90.69 221 HIS A O 1
ATOM 1807 N N . PRO A 1 222 ? 16.271 -2.403 -32.942 1.00 94.62 222 PRO A N 1
ATOM 1808 C CA . PRO A 1 222 ? 16.402 -1.806 -34.276 1.00 94.62 222 PRO A CA 1
ATOM 1809 C C . PRO A 1 222 ? 15.665 -0.461 -34.399 1.00 94.62 222 PRO A C 1
ATOM 1811 O O . PRO A 1 222 ? 16.033 0.390 -35.214 1.00 94.62 222 PRO A O 1
ATOM 1814 N N . SER A 1 223 ? 14.631 -0.254 -33.580 1.00 96.00 223 SER A N 1
ATOM 1815 C CA . SER A 1 223 ? 13.826 0.964 -33.550 1.00 96.00 223 SER A CA 1
ATOM 1816 C C . SER A 1 223 ? 13.249 1.261 -32.161 1.00 96.00 223 SER A C 1
ATOM 1818 O O . SER A 1 223 ? 13.276 0.430 -31.249 1.00 96.00 223 SER A O 1
ATOM 1820 N N . ALA A 1 224 ? 12.719 2.472 -31.997 1.00 94.12 224 ALA A N 1
ATOM 1821 C CA . ALA A 1 224 ? 12.055 2.940 -30.793 1.00 94.12 224 ALA A CA 1
ATOM 1822 C C . ALA A 1 224 ? 10.826 3.797 -31.118 1.00 94.12 224 ALA A C 1
ATOM 1824 O O . ALA A 1 224 ? 10.949 4.964 -31.489 1.00 94.12 224 ALA A O 1
ATOM 1825 N N . SER A 1 225 ? 9.641 3.239 -30.883 1.00 92.25 225 SER A N 1
ATOM 1826 C CA . SER A 1 225 ? 8.379 3.983 -30.854 1.00 92.25 225 SER A CA 1
ATOM 1827 C C . SER A 1 225 ? 8.372 5.020 -29.734 1.00 92.25 225 SER A C 1
ATOM 1829 O O . SER A 1 225 ? 8.703 4.693 -28.586 1.00 92.25 225 SER A O 1
ATOM 1831 N N . VAL A 1 226 ? 7.972 6.251 -30.063 1.00 85.62 226 VAL A N 1
ATOM 1832 C CA . VAL A 1 226 ? 7.843 7.373 -29.127 1.00 85.62 226 VAL A CA 1
ATOM 1833 C C . VAL A 1 226 ? 6.371 7.764 -29.000 1.00 85.62 2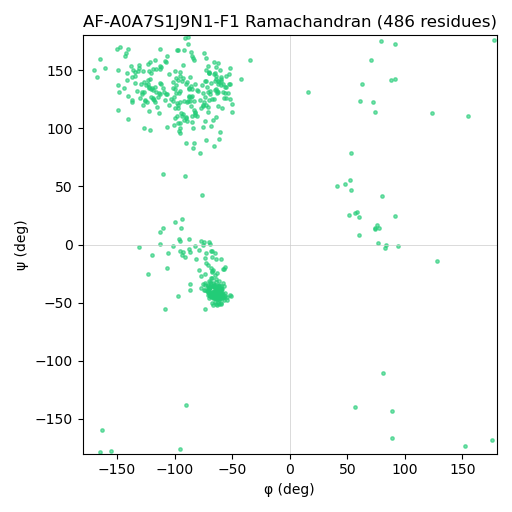26 VAL A C 1
ATOM 1835 O O . VAL A 1 226 ? 5.735 8.254 -29.935 1.00 85.62 226 VAL A O 1
ATOM 1838 N N . LEU A 1 227 ? 5.834 7.533 -27.801 1.00 78.75 227 LEU A N 1
ATOM 1839 C CA . LEU A 1 227 ? 4.482 7.918 -27.410 1.00 78.75 227 LEU A CA 1
ATOM 1840 C C . LEU A 1 227 ? 4.521 9.310 -26.771 1.00 78.75 227 LEU A C 1
ATOM 1842 O O . LEU A 1 227 ? 5.206 9.506 -25.766 1.00 78.75 227 LEU A O 1
ATOM 1846 N N . ILE A 1 228 ? 3.757 10.259 -27.307 1.00 69.00 228 ILE A N 1
ATOM 1847 C CA . ILE A 1 228 ? 3.592 11.600 -26.733 1.00 69.00 228 ILE A CA 1
ATOM 1848 C C . ILE A 1 228 ? 2.109 11.773 -26.381 1.00 69.00 228 ILE A C 1
ATOM 1850 O O . ILE A 1 228 ? 1.221 11.501 -27.183 1.00 69.00 228 ILE A O 1
ATOM 1854 N N . HIS A 1 229 ? 1.830 12.106 -25.116 1.00 66.06 229 HIS A N 1
ATOM 1855 C CA . HIS A 1 229 ? 0.481 12.079 -24.516 1.00 66.06 229 HIS A CA 1
ATOM 1856 C C . HIS A 1 229 ? -0.290 10.748 -24.693 1.00 66.06 229 HIS A C 1
ATOM 1858 O O . HIS A 1 229 ? -1.516 10.728 -24.650 1.00 66.06 229 HIS A O 1
ATOM 1864 N N . GLY A 1 230 ? 0.419 9.626 -24.870 1.00 49.19 230 GLY A N 1
ATOM 1865 C CA . GLY A 1 230 ? -0.181 8.301 -25.080 1.00 49.19 230 GLY A CA 1
ATOM 1866 C C . GLY A 1 230 ? -0.582 7.993 -26.529 1.00 49.19 230 GLY A C 1
ATOM 1867 O O . GLY A 1 230 ? -1.042 6.888 -26.796 1.00 49.19 230 GLY A O 1
ATOM 1868 N N . GLN A 1 231 ? -0.369 8.918 -27.469 1.00 54.41 231 GLN A N 1
ATOM 1869 C CA . GLN A 1 231 ? -0.502 8.666 -28.906 1.00 54.41 231 GLN A CA 1
ATOM 1870 C C . GLN A 1 231 ? 0.880 8.410 -29.526 1.00 54.41 231 GLN A C 1
ATOM 1872 O O . GLN A 1 231 ? 1.870 9.021 -29.124 1.00 54.41 231 GLN A O 1
ATOM 1877 N N . LEU A 1 232 ? 0.960 7.494 -30.495 1.00 61.16 232 LEU A N 1
ATOM 1878 C CA . LEU A 1 232 ? 2.190 7.226 -31.247 1.00 61.16 232 LEU A CA 1
ATOM 1879 C C . LEU A 1 232 ? 2.443 8.372 -32.222 1.00 61.16 232 LEU A C 1
ATOM 1881 O O . LEU A 1 232 ? 1.749 8.478 -33.229 1.00 61.16 232 LEU A O 1
ATOM 1885 N N . GLU A 1 233 ? 3.423 9.224 -31.941 1.00 77.56 233 GLU A N 1
ATOM 1886 C CA . GLU A 1 233 ? 3.721 10.357 -32.820 1.00 77.56 233 GLU A CA 1
ATOM 1887 C C . GLU A 1 233 ? 4.699 9.945 -33.935 1.00 77.56 233 GLU A C 1
ATOM 1889 O O . GLU A 1 233 ? 4.536 10.336 -35.094 1.00 77.56 233 GLU A O 1
ATOM 1894 N N . PHE A 1 234 ? 5.692 9.112 -33.597 1.00 90.00 234 PHE A N 1
ATOM 1895 C CA . PHE A 1 234 ? 6.708 8.608 -34.524 1.00 90.00 234 PHE A CA 1
ATOM 1896 C C . PHE A 1 234 ? 7.492 7.409 -33.967 1.00 90.00 234 PHE A C 1
ATOM 1898 O O . PHE A 1 234 ? 7.615 7.225 -32.755 1.00 90.00 234 PHE A O 1
ATOM 1905 N N . ASP A 1 235 ? 8.102 6.649 -34.874 1.00 94.38 235 ASP A N 1
ATOM 1906 C CA . ASP A 1 235 ? 9.148 5.666 -34.597 1.00 94.38 235 ASP A CA 1
ATOM 1907 C C . ASP A 1 235 ? 10.528 6.240 -34.946 1.00 94.38 235 ASP A C 1
ATOM 1909 O O . ASP A 1 235 ? 10.700 6.894 -35.975 1.00 94.38 235 ASP A O 1
ATOM 1913 N N . ILE A 1 236 ? 11.540 5.972 -34.121 1.00 96.94 236 ILE A N 1
ATOM 1914 C CA . ILE A 1 236 ? 12.948 6.211 -34.463 1.00 96.94 236 ILE A CA 1
ATOM 1915 C C . ILE A 1 236 ? 13.560 4.899 -34.952 1.00 96.94 236 ILE A C 1
ATOM 1917 O O . ILE A 1 236 ? 13.643 3.948 -34.184 1.00 96.94 236 ILE A O 1
ATOM 1921 N N . VAL A 1 237 ? 14.007 4.835 -36.204 1.00 96.94 237 VAL A N 1
ATOM 1922 C CA . VAL A 1 237 ? 14.760 3.705 -36.771 1.00 96.94 237 VAL A CA 1
ATOM 1923 C C . VAL A 1 237 ? 16.250 3.990 -36.596 1.00 96.94 237 VAL A C 1
ATOM 1925 O O . VAL A 1 237 ? 16.786 4.913 -37.214 1.00 96.94 237 VAL A O 1
ATOM 1928 N N . PHE A 1 238 ? 16.923 3.215 -35.743 1.00 96.50 238 PHE A N 1
ATOM 1929 C CA . PHE A 1 238 ? 18.297 3.513 -35.324 1.00 96.50 238 PHE A CA 1
ATOM 1930 C C . PHE A 1 238 ? 19.343 3.187 -36.393 1.00 96.50 238 PHE A C 1
ATOM 1932 O O . PHE A 1 238 ? 20.322 3.916 -36.516 1.00 96.50 238 PHE A O 1
ATOM 1939 N N . GLN A 1 239 ? 19.128 2.136 -37.191 1.00 95.06 239 GLN A N 1
ATOM 1940 C CA . GLN A 1 239 ? 20.038 1.749 -38.279 1.00 95.06 239 GLN A CA 1
ATOM 1941 C C . GLN A 1 239 ? 20.168 2.848 -39.348 1.00 95.06 239 GLN A C 1
ATOM 1943 O O . GLN A 1 239 ? 21.265 3.137 -39.815 1.00 95.06 239 GLN A O 1
ATOM 1948 N N . ASP A 1 240 ? 19.046 3.483 -39.686 1.00 95.44 240 ASP A N 1
ATOM 1949 C CA . ASP A 1 240 ? 18.954 4.541 -40.696 1.00 95.44 240 ASP A CA 1
ATOM 1950 C C . ASP A 1 240 ? 19.137 5.955 -40.119 1.00 95.44 240 ASP A C 1
ATOM 1952 O O . ASP A 1 240 ? 19.210 6.924 -40.879 1.00 95.44 240 ASP A O 1
ATOM 1956 N N . MET A 1 241 ? 19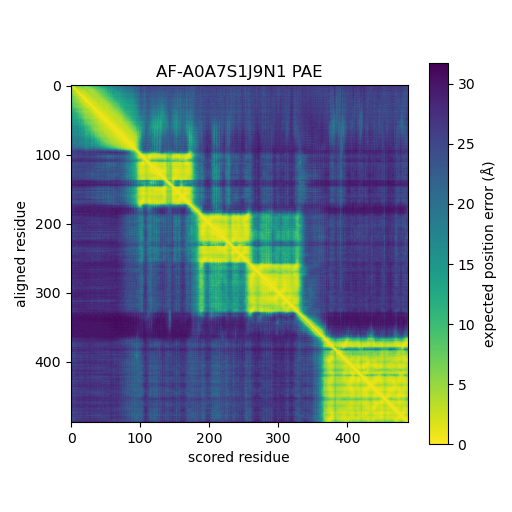.140 6.089 -38.786 1.00 96.94 241 MET A N 1
ATOM 1957 C CA . MET A 1 241 ? 19.040 7.363 -38.064 1.00 96.94 241 MET A CA 1
ATOM 1958 C C . MET A 1 241 ? 17.890 8.243 -38.598 1.00 96.94 241 MET A C 1
ATOM 1960 O O . MET A 1 241 ? 18.070 9.416 -38.944 1.00 96.94 241 MET A O 1
ATOM 1964 N N . LYS A 1 242 ? 16.686 7.660 -38.678 1.00 97.00 242 LYS A N 1
ATOM 1965 C CA . LYS A 1 242 ? 15.459 8.315 -39.167 1.00 97.00 242 LYS A CA 1
ATOM 1966 C C . LYS A 1 242 ? 14.357 8.320 -38.115 1.00 97.00 242 LYS A C 1
ATOM 1968 O O . LYS A 1 242 ? 14.155 7.336 -37.417 1.00 97.00 242 LYS A O 1
ATOM 1973 N N . GLN A 1 243 ? 13.598 9.405 -38.067 1.00 95.88 243 GLN A N 1
ATOM 1974 C CA . GLN A 1 243 ? 12.300 9.501 -37.407 1.00 95.88 243 GLN A CA 1
ATOM 1975 C C . GLN A 1 243 ? 11.238 9.311 -38.484 1.00 95.88 243 GLN A C 1
ATOM 1977 O O . GLN A 1 243 ? 11.223 10.099 -39.424 1.00 95.88 243 GLN A O 1
ATOM 1982 N N . VAL A 1 244 ? 10.364 8.318 -38.361 1.00 95.94 244 VAL A N 1
ATOM 1983 C CA . VAL A 1 244 ? 9.273 8.031 -39.304 1.00 95.94 244 VAL A CA 1
ATOM 1984 C C . VAL A 1 244 ? 7.944 8.258 -38.588 1.00 95.94 244 VAL A C 1
ATOM 1986 O O . VAL A 1 244 ? 7.736 7.725 -37.501 1.00 95.94 244 VAL A O 1
ATOM 1989 N N . ASN A 1 245 ? 7.051 9.070 -39.155 1.00 92.44 245 ASN A N 1
ATOM 1990 C CA . ASN A 1 245 ? 5.710 9.268 -38.594 1.00 92.44 245 ASN A CA 1
ATOM 1991 C C . ASN A 1 245 ? 4.704 8.233 -39.137 1.00 92.44 245 ASN A C 1
ATOM 1993 O O . ASN A 1 245 ? 5.001 7.506 -40.084 1.00 92.44 245 ASN A O 1
ATOM 1997 N N . GLN A 1 246 ? 3.482 8.206 -38.589 1.00 88.25 246 GLN A N 1
ATOM 1998 C CA . GLN A 1 246 ? 2.421 7.273 -39.018 1.00 88.25 246 GLN A CA 1
ATOM 1999 C C . GLN A 1 246 ? 2.068 7.334 -40.523 1.00 88.25 246 GLN A C 1
ATOM 2001 O O . GLN A 1 246 ? 1.465 6.404 -41.048 1.00 88.25 246 GLN A O 1
ATOM 2006 N N . VAL A 1 247 ? 2.420 8.421 -41.219 1.00 89.38 247 VAL A N 1
ATOM 2007 C CA . VAL A 1 247 ? 2.136 8.650 -42.649 1.00 89.38 247 VAL A CA 1
ATOM 2008 C C . VAL A 1 247 ? 3.327 8.235 -43.535 1.00 89.38 247 VAL A C 1
ATOM 2010 O O . VAL A 1 247 ? 3.311 8.436 -44.744 1.00 89.38 247 VAL A O 1
ATOM 2013 N N . GLY A 1 248 ? 4.395 7.678 -42.951 1.00 89.50 248 GLY A N 1
ATOM 2014 C CA . GLY A 1 248 ? 5.614 7.287 -43.667 1.00 89.50 248 GLY A CA 1
ATOM 2015 C C . GLY A 1 248 ? 6.544 8.451 -44.034 1.00 89.50 248 GLY A C 1
ATOM 2016 O O . GLY A 1 248 ? 7.602 8.223 -44.621 1.00 89.50 248 GLY A O 1
ATOM 2017 N N . HIS A 1 249 ? 6.210 9.694 -43.667 1.00 91.75 249 HIS A N 1
ATOM 2018 C CA . HIS A 1 249 ? 7.139 10.814 -43.805 1.00 91.75 249 HIS A CA 1
ATOM 2019 C C . HIS A 1 249 ? 8.288 10.652 -42.809 1.00 91.75 249 HIS A C 1
ATOM 2021 O O . HIS A 1 249 ? 8.050 10.427 -41.618 1.00 91.75 249 HIS A O 1
ATOM 2027 N N . PHE A 1 250 ? 9.526 10.818 -43.285 1.00 94.00 250 PHE A N 1
ATOM 2028 C CA . PHE A 1 250 ? 10.714 10.716 -42.445 1.00 94.00 250 PHE A CA 1
ATOM 2029 C C . PHE A 1 250 ? 11.449 12.050 -42.260 1.00 94.00 250 PHE A C 1
ATOM 2031 O O . PHE A 1 250 ? 11.454 12.918 -43.133 1.00 94.00 250 PHE A O 1
ATOM 2038 N N . ARG A 1 251 ? 12.115 12.185 -41.113 1.00 94.38 251 ARG A N 1
ATOM 2039 C CA . ARG A 1 251 ? 13.150 13.186 -40.825 1.00 94.38 251 ARG A CA 1
ATOM 2040 C C . ARG A 1 251 ? 14.456 12.467 -40.506 1.00 94.38 251 ARG A C 1
ATOM 2042 O O . ARG A 1 251 ? 14.430 11.368 -39.955 1.00 94.38 251 ARG A O 1
ATOM 2049 N N . HIS A 1 252 ? 15.595 13.092 -40.787 1.00 95.75 252 HIS A N 1
ATOM 2050 C CA . HIS A 1 252 ? 16.871 12.614 -40.249 1.00 95.75 252 HIS A CA 1
ATOM 2051 C C . HIS A 1 252 ? 16.973 12.917 -38.754 1.00 95.75 252 HIS A C 1
ATOM 2053 O O . HIS A 1 252 ? 16.408 13.897 -38.269 1.00 95.75 252 HIS A O 1
ATOM 2059 N N . VAL A 1 253 ? 17.695 12.070 -38.031 1.00 96.56 253 VAL A N 1
ATOM 2060 C CA . VAL A 1 253 ? 17.883 12.153 -36.585 1.00 96.56 253 VAL A CA 1
ATOM 2061 C C . VAL A 1 253 ? 19.372 12.180 -36.283 1.00 96.56 253 VAL A C 1
ATOM 2063 O O . VAL A 1 253 ? 20.151 11.435 -36.868 1.00 96.56 253 VAL A O 1
ATOM 2066 N N . VAL A 1 254 ? 19.775 13.042 -35.357 1.00 94.88 254 VAL A N 1
ATOM 2067 C CA . VAL A 1 254 ? 21.160 13.186 -34.917 1.00 94.88 254 VAL A CA 1
ATOM 2068 C C . VAL A 1 254 ? 21.237 12.857 -33.433 1.00 94.88 254 VAL A C 1
ATOM 2070 O O . VAL A 1 254 ? 20.527 13.445 -32.616 1.00 94.88 254 VAL A O 1
ATOM 2073 N N . ARG A 1 255 ? 22.122 11.918 -33.100 1.00 93.31 255 ARG A N 1
ATOM 2074 C CA . ARG A 1 255 ? 22.590 11.656 -31.740 1.00 93.31 255 ARG A CA 1
ATOM 2075 C C . ARG A 1 255 ? 23.812 12.536 -31.495 1.00 93.31 255 ARG A C 1
ATOM 2077 O O . ARG A 1 255 ? 24.788 12.431 -32.235 1.00 93.31 255 ARG A O 1
ATOM 2084 N N . THR A 1 256 ? 23.775 13.380 -30.472 1.00 87.69 256 THR A N 1
ATOM 2085 C CA . THR A 1 256 ? 24.890 14.259 -30.100 1.00 87.69 256 THR A CA 1
ATOM 2086 C C . THR A 1 256 ? 25.242 14.048 -28.636 1.00 87.69 256 THR A C 1
ATOM 2088 O O . THR A 1 256 ? 24.396 14.191 -27.757 1.00 87.69 256 THR A O 1
ATOM 2091 N N . GLU A 1 257 ? 26.502 13.725 -28.373 1.00 83.94 257 GLU A N 1
ATOM 2092 C CA . GLU A 1 257 ? 27.068 13.705 -27.025 1.00 83.94 257 GLU A CA 1
ATOM 2093 C C . GLU A 1 257 ? 27.217 15.150 -26.528 1.00 83.94 257 GLU A C 1
ATOM 2095 O O . GLU A 1 257 ? 27.882 15.977 -27.156 1.00 83.94 257 GLU A O 1
ATOM 2100 N N . GLN A 1 258 ? 26.520 15.494 -25.443 1.00 71.38 258 GLN A N 1
ATOM 2101 C CA . GLN A 1 258 ? 26.420 16.865 -24.950 1.00 71.38 258 GLN A CA 1
ATOM 2102 C C . GLN A 1 258 ? 27.623 17.204 -24.067 1.00 71.38 258 GLN A C 1
ATOM 2104 O O . GLN A 1 258 ? 27.556 17.166 -22.838 1.00 71.38 258 GLN A O 1
ATOM 2109 N N . ILE A 1 259 ? 28.715 17.586 -24.724 1.00 67.81 259 ILE A N 1
ATOM 2110 C CA . ILE A 1 259 ? 29.829 18.304 -24.099 1.00 67.81 259 ILE A CA 1
ATOM 2111 C C . ILE A 1 259 ? 29.262 19.575 -23.429 1.00 67.81 259 ILE A C 1
ATOM 2113 O O . ILE A 1 259 ? 28.574 20.352 -24.104 1.00 67.81 259 ILE A O 1
ATOM 2117 N N . PRO A 1 260 ? 29.507 19.815 -22.126 1.00 74.69 260 PRO A N 1
ATOM 2118 C CA . PRO A 1 260 ? 29.123 21.054 -21.458 1.00 74.69 260 PRO A CA 1
ATOM 2119 C C . PRO A 1 260 ? 29.719 22.276 -22.160 1.00 74.69 260 PRO A C 1
ATOM 2121 O O . PRO A 1 260 ? 30.913 22.335 -22.444 1.00 74.69 260 PRO A O 1
ATOM 2124 N N . SER A 1 261 ? 28.885 23.272 -22.449 1.00 82.88 261 SER A N 1
ATOM 2125 C CA . SER A 1 261 ? 29.330 24.490 -23.123 1.00 82.88 261 SER A CA 1
ATOM 2126 C C . SER A 1 261 ? 30.098 25.386 -22.154 1.00 82.88 261 SER A C 1
ATOM 2128 O O . SER A 1 261 ? 29.535 25.860 -21.162 1.00 82.88 261 SER A O 1
ATOM 2130 N N . TRP A 1 262 ? 31.364 25.652 -22.461 1.00 86.50 262 TRP A N 1
ATOM 2131 C CA . TRP A 1 262 ? 32.171 26.641 -21.754 1.00 86.50 262 TRP A CA 1
ATOM 2132 C C . TRP A 1 262 ? 32.026 28.007 -22.431 1.00 86.50 262 TRP A C 1
ATOM 2134 O O . TRP A 1 262 ? 32.019 28.106 -23.656 1.00 86.50 262 TRP A O 1
ATOM 2144 N N . GLU A 1 263 ? 31.900 29.075 -21.645 1.00 90.50 263 GLU A N 1
ATOM 2145 C CA . GLU A 1 263 ? 31.746 30.440 -22.159 1.00 90.50 263 GLU A CA 1
ATOM 2146 C C . GLU A 1 263 ? 32.755 31.393 -21.519 1.00 90.50 263 GLU A C 1
ATOM 2148 O O . GLU A 1 263 ? 32.861 31.452 -20.290 1.00 90.50 263 GLU A O 1
ATOM 2153 N N . CYS A 1 264 ? 33.452 32.194 -22.328 1.00 90.75 264 CYS A N 1
ATOM 2154 C CA . CYS A 1 264 ? 34.278 33.300 -21.842 1.00 90.75 264 CYS A CA 1
ATOM 2155 C C . CYS A 1 264 ? 33.514 34.627 -21.876 1.00 90.75 264 CYS A C 1
ATOM 2157 O O . CYS A 1 264 ? 32.662 34.870 -22.726 1.00 90.75 264 CYS A O 1
ATOM 2159 N N . PHE A 1 265 ? 33.831 35.521 -20.946 1.00 89.38 265 PHE A N 1
ATOM 2160 C CA . PHE A 1 265 ? 33.301 36.877 -20.923 1.00 89.38 265 PHE A CA 1
ATOM 2161 C C . PHE A 1 265 ? 34.147 37.781 -21.822 1.00 89.38 265 PHE A C 1
ATOM 2163 O O . PHE A 1 265 ? 35.286 38.101 -21.479 1.00 89.38 265 PHE A O 1
ATOM 2170 N N . ASN A 1 266 ? 33.589 38.225 -22.948 1.00 85.25 266 ASN A N 1
ATOM 2171 C CA . ASN A 1 266 ? 34.223 39.181 -23.846 1.00 85.25 266 ASN A CA 1
ATOM 2172 C C . ASN A 1 266 ? 33.748 40.616 -23.524 1.00 85.25 266 ASN A C 1
ATOM 2174 O O . ASN A 1 266 ? 32.634 40.998 -23.896 1.00 85.25 266 ASN A O 1
ATOM 2178 N N . PRO A 1 267 ? 34.574 41.454 -22.863 1.00 83.06 267 PRO A N 1
ATOM 2179 C CA . PRO A 1 267 ? 34.212 42.832 -22.543 1.00 83.06 267 PRO A CA 1
ATOM 2180 C C . PRO A 1 267 ? 34.230 43.775 -23.755 1.00 83.06 267 PRO A C 1
ATOM 2182 O O . PRO A 1 267 ? 33.751 44.898 -23.638 1.00 83.06 267 PRO A O 1
ATOM 2185 N N . ASN A 1 268 ? 34.780 43.344 -24.898 1.00 84.06 268 ASN A N 1
ATOM 2186 C CA . ASN A 1 268 ? 34.951 44.160 -26.105 1.00 84.06 268 ASN A CA 1
ATOM 2187 C C . ASN A 1 268 ? 34.066 43.689 -27.275 1.00 84.06 268 ASN A C 1
ATOM 2189 O O . ASN A 1 268 ? 34.275 44.120 -28.408 1.00 84.06 268 ASN A O 1
ATOM 2193 N N . ALA A 1 269 ? 33.113 42.783 -27.034 1.00 76.69 269 ALA A N 1
ATOM 2194 C CA . ALA A 1 269 ? 32.208 42.301 -28.070 1.00 76.69 269 ALA A CA 1
ATOM 2195 C C . ALA A 1 269 ? 31.390 43.458 -28.673 1.00 76.69 269 ALA A C 1
ATOM 2197 O O . ALA A 1 269 ? 30.968 44.381 -27.973 1.00 76.69 269 ALA A O 1
ATOM 2198 N N . ALA A 1 270 ? 31.120 43.397 -29.980 1.00 77.81 270 ALA A N 1
ATOM 2199 C CA . ALA A 1 270 ? 30.537 44.508 -30.744 1.00 77.81 270 ALA A CA 1
ATOM 2200 C C . ALA A 1 270 ? 29.102 44.914 -30.330 1.00 77.81 270 ALA A C 1
ATOM 2202 O O . ALA A 1 270 ? 28.576 45.906 -30.828 1.00 77.81 270 ALA A O 1
ATOM 2203 N N . ARG A 1 271 ? 28.458 44.156 -29.431 1.00 76.25 271 ARG A N 1
ATOM 2204 C CA . ARG A 1 271 ? 27.134 44.448 -28.848 1.00 76.25 271 ARG A CA 1
ATOM 2205 C C . ARG A 1 271 ? 27.203 44.840 -27.362 1.00 76.25 271 ARG A C 1
ATOM 2207 O O . ARG A 1 271 ? 26.178 44.867 -26.688 1.00 76.25 271 ARG A O 1
ATOM 2214 N N . GLY A 1 272 ? 28.399 45.155 -26.864 1.00 82.25 272 GLY A N 1
ATOM 2215 C CA . GLY A 1 272 ? 28.688 45.387 -25.450 1.00 82.25 272 GLY A CA 1
ATOM 2216 C C . GLY A 1 272 ? 29.142 44.114 -24.717 1.00 82.25 272 GLY A C 1
ATOM 2217 O O . GLY A 1 272 ? 29.114 43.029 -25.298 1.00 82.25 272 GLY A O 1
ATOM 2218 N N . PRO A 1 273 ? 29.578 44.230 -23.447 1.00 84.31 273 PRO A N 1
ATOM 2219 C CA . PRO A 1 273 ? 30.165 43.121 -22.694 1.00 84.31 273 PRO A CA 1
ATOM 2220 C C . PRO A 1 273 ? 29.216 41.923 -22.548 1.00 84.31 273 PRO A C 1
ATOM 2222 O O . PRO A 1 273 ? 28.169 42.034 -21.906 1.00 84.31 273 PRO A O 1
ATOM 2225 N N . MET A 1 274 ? 29.592 40.770 -23.102 1.00 84.94 274 MET A N 1
ATOM 2226 C CA . MET A 1 274 ? 28.749 39.568 -23.129 1.00 84.94 274 MET A CA 1
ATOM 2227 C C . MET A 1 274 ? 29.545 38.284 -22.885 1.00 84.94 274 MET A C 1
ATOM 2229 O O . MET A 1 274 ? 30.774 38.282 -22.899 1.00 84.94 274 MET A O 1
ATOM 2233 N N . TRP A 1 275 ? 28.828 37.189 -22.645 1.00 84.06 275 TRP A N 1
ATOM 2234 C CA . TRP A 1 275 ? 29.400 35.845 -22.640 1.00 84.06 275 TRP A CA 1
ATOM 2235 C C . TRP A 1 275 ? 29.370 35.283 -24.064 1.00 84.06 275 TRP A C 1
ATOM 2237 O O . TRP A 1 275 ? 28.368 35.423 -24.765 1.00 84.06 275 TRP A O 1
ATOM 2247 N N . GLU A 1 276 ? 30.481 34.693 -24.494 1.00 83.19 276 GLU A N 1
ATOM 2248 C CA . GLU A 1 276 ? 30.665 34.074 -25.803 1.00 83.19 276 GLU A CA 1
ATOM 2249 C C . GLU A 1 276 ? 30.970 32.585 -25.610 1.00 83.19 276 GLU A C 1
ATOM 2251 O O . GLU A 1 276 ? 31.892 32.215 -24.880 1.00 83.19 276 GLU A O 1
ATOM 2256 N N . VAL A 1 277 ? 30.187 31.726 -26.269 1.00 82.75 277 VAL A N 1
ATOM 2257 C CA . VAL A 1 277 ? 30.379 30.270 -26.243 1.00 82.75 277 VAL A CA 1
ATOM 2258 C C . VAL A 1 277 ? 31.694 29.918 -26.934 1.00 82.75 277 VAL A C 1
ATOM 2260 O O . VAL A 1 277 ? 31.924 30.293 -28.089 1.00 82.75 277 VAL A O 1
ATOM 2263 N N . MET A 1 278 ? 32.560 29.191 -26.230 1.00 82.44 278 MET A N 1
ATOM 2264 C CA . MET A 1 278 ? 33.811 28.684 -26.781 1.00 82.44 278 MET A CA 1
ATOM 2265 C C . MET A 1 278 ? 33.547 27.640 -27.880 1.00 82.44 278 MET A C 1
ATOM 2267 O O . MET A 1 278 ? 32.488 27.012 -27.898 1.00 82.44 278 MET A O 1
ATOM 2271 N N . PRO A 1 279 ? 34.501 27.411 -28.804 1.00 83.81 279 PRO A N 1
ATOM 2272 C CA . PRO A 1 279 ? 34.416 26.295 -29.745 1.00 83.81 279 PRO A CA 1
ATOM 2273 C C . PRO A 1 279 ? 34.159 24.958 -29.030 1.00 83.81 279 PRO A C 1
ATOM 2275 O O . PRO A 1 279 ? 34.556 24.780 -27.875 1.00 83.81 279 PRO A O 1
ATOM 2278 N N . SER A 1 280 ? 33.511 24.014 -29.710 1.00 75.25 280 SER A N 1
ATOM 2279 C CA . SER A 1 280 ? 33.185 22.680 -29.182 1.00 75.25 280 SER A CA 1
ATOM 2280 C C . SER A 1 280 ? 34.431 21.919 -28.722 1.00 75.25 280 SER A C 1
ATOM 2282 O O . SER A 1 280 ? 34.413 21.243 -27.701 1.00 75.25 280 SER A O 1
ATOM 2284 N N . GLU A 1 281 ? 35.529 22.104 -29.444 1.00 78.44 281 GLU A N 1
ATOM 2285 C CA . GLU A 1 281 ? 36.819 21.438 -29.261 1.00 78.44 281 GLU A CA 1
ATOM 2286 C C . GLU A 1 281 ? 37.536 21.993 -28.021 1.00 78.44 281 GLU A C 1
ATOM 2288 O O . GLU A 1 281 ? 38.106 21.251 -27.226 1.00 78.44 281 GLU A O 1
ATOM 2293 N N . VAL A 1 282 ? 37.436 23.312 -27.822 1.00 83.19 282 VAL A N 1
ATOM 2294 C CA . VAL A 1 282 ? 37.938 24.005 -26.629 1.00 83.19 282 VAL A CA 1
ATOM 2295 C C . VAL A 1 282 ? 37.074 23.666 -25.414 1.00 83.19 282 VAL A C 1
ATOM 2297 O O . VAL A 1 282 ? 37.610 23.407 -24.344 1.00 83.19 282 VAL A O 1
ATOM 2300 N N . SER A 1 283 ? 35.748 23.611 -25.575 1.00 86.12 283 SER A N 1
ATOM 2301 C CA . SER A 1 283 ? 34.822 23.225 -24.502 1.00 86.12 283 SER A CA 1
ATOM 2302 C C . SER A 1 283 ? 35.053 21.784 -24.039 1.00 86.12 283 SER A C 1
ATOM 2304 O O . SER A 1 283 ? 35.022 21.536 -22.840 1.00 86.12 283 SER A O 1
ATOM 2306 N N . ALA A 1 284 ? 35.338 20.855 -24.960 1.00 78.44 284 ALA A N 1
ATOM 2307 C CA . ALA A 1 284 ? 35.709 19.481 -24.625 1.00 78.44 284 ALA A CA 1
ATOM 2308 C C . ALA A 1 284 ? 37.027 19.432 -23.839 1.00 78.44 284 ALA A C 1
ATOM 2310 O O . ALA A 1 284 ? 37.053 18.907 -22.735 1.00 78.44 284 ALA A O 1
ATOM 2311 N N . CYS A 1 285 ? 38.084 20.073 -24.349 1.00 84.12 285 CYS A N 1
ATOM 2312 C CA . CYS A 1 285 ? 39.384 20.116 -23.678 1.00 84.12 285 CYS A CA 1
ATOM 2313 C C . CYS A 1 285 ? 39.304 20.727 -22.265 1.00 84.12 285 CYS A C 1
ATOM 2315 O O . CYS A 1 285 ? 39.891 20.187 -21.332 1.00 84.12 285 CYS A O 1
ATOM 2317 N N . LEU A 1 286 ? 38.547 21.816 -22.078 1.00 88.06 286 LEU A N 1
ATOM 2318 C CA . LEU A 1 286 ? 38.342 22.404 -20.750 1.00 88.06 286 LEU A CA 1
ATOM 2319 C C . LEU A 1 286 ? 37.495 21.522 -19.828 1.00 88.06 286 LEU A C 1
ATOM 2321 O O . LEU A 1 286 ? 37.728 21.528 -18.622 1.00 88.06 286 LEU A O 1
ATOM 2325 N N . GLU A 1 287 ? 36.542 20.762 -20.369 1.00 89.75 287 GLU A N 1
ATOM 2326 C CA . GLU A 1 287 ? 35.769 19.794 -19.596 1.00 89.75 287 GLU A CA 1
ATOM 2327 C C . GLU A 1 287 ? 36.629 18.607 -19.144 1.00 89.75 287 GLU A C 1
ATOM 2329 O O . GLU A 1 287 ? 36.568 18.248 -17.971 1.00 89.75 287 GLU A O 1
ATOM 2334 N N . ASP A 1 288 ? 37.466 18.054 -20.027 1.00 82.25 288 ASP A N 1
ATOM 2335 C CA . ASP A 1 288 ? 38.386 16.954 -19.716 1.00 82.25 288 ASP A CA 1
ATOM 2336 C C . ASP A 1 288 ? 39.369 17.361 -18.605 1.00 82.25 288 ASP A C 1
ATOM 2338 O O . ASP A 1 288 ? 39.474 16.681 -17.581 1.00 82.25 288 ASP A O 1
ATOM 2342 N N . CYS A 1 289 ? 40.022 18.522 -18.746 1.00 85.69 289 CYS A N 1
ATOM 2343 C CA . CYS A 1 289 ? 40.914 19.078 -17.726 1.00 85.69 289 CYS A CA 1
ATOM 2344 C C . CYS A 1 289 ? 40.178 19.354 -16.397 1.00 85.69 289 CYS A C 1
ATOM 2346 O O . CYS A 1 289 ? 40.699 19.066 -15.318 1.00 85.69 289 CYS A O 1
ATOM 2348 N N . PHE A 1 290 ? 38.944 19.873 -16.446 1.00 87.19 290 PHE A N 1
ATOM 2349 C CA . PHE A 1 290 ? 38.133 20.132 -15.248 1.00 87.19 290 PHE A CA 1
ATOM 2350 C C . PHE A 1 290 ? 37.707 18.837 -14.541 1.00 87.19 290 PHE A C 1
ATOM 2352 O O . PHE A 1 290 ? 37.776 18.758 -13.314 1.00 87.19 290 PHE A O 1
ATOM 2359 N N . ALA A 1 291 ? 37.315 17.808 -15.297 1.00 77.88 291 ALA A N 1
ATOM 2360 C CA . ALA A 1 291 ? 36.959 16.489 -14.779 1.00 77.88 291 ALA A CA 1
ATOM 2361 C C . ALA A 1 291 ? 38.174 15.740 -14.200 1.00 77.88 291 ALA A C 1
ATOM 2363 O O . ALA A 1 291 ? 38.039 15.035 -13.200 1.00 77.88 291 ALA A O 1
ATOM 2364 N N . ALA A 1 292 ? 39.367 15.948 -14.766 1.00 81.94 292 ALA A N 1
ATOM 2365 C CA . ALA A 1 292 ? 40.637 15.467 -14.222 1.00 81.94 292 ALA A CA 1
ATOM 2366 C C . ALA A 1 292 ? 41.106 16.228 -12.959 1.00 81.94 292 ALA A C 1
ATOM 2368 O O . ALA A 1 292 ? 42.081 15.825 -12.323 1.00 81.94 292 ALA A O 1
ATOM 2369 N N . GLY A 1 293 ? 40.424 17.313 -12.567 1.00 88.62 293 GLY A N 1
ATOM 2370 C CA . GLY A 1 293 ? 40.777 18.135 -11.404 1.00 88.62 293 GLY A CA 1
ATOM 2371 C C . GLY A 1 293 ? 41.951 19.094 -11.638 1.00 88.62 293 GLY A C 1
ATOM 2372 O O . GLY A 1 293 ? 42.501 19.648 -10.676 1.00 88.62 293 GLY A O 1
ATOM 2373 N N . GLU A 1 294 ? 42.346 19.313 -12.894 1.00 90.88 294 GLU A N 1
ATOM 2374 C CA . GLU A 1 294 ? 43.439 20.217 -13.243 1.00 90.88 294 GLU A CA 1
ATOM 2375 C C . GLU A 1 294 ? 43.117 21.655 -12.818 1.00 90.88 294 GLU A C 1
ATOM 2377 O O . GLU A 1 294 ? 41.992 22.146 -12.920 1.00 90.88 294 GLU A O 1
ATOM 2382 N N . GLN A 1 295 ? 44.126 22.360 -12.307 1.00 93.06 295 GLN A N 1
ATOM 2383 C CA . GLN A 1 295 ? 43.940 23.729 -11.817 1.00 93.06 295 GLN A CA 1
ATOM 2384 C C . GLN A 1 295 ? 43.903 24.751 -12.965 1.00 93.06 295 GLN A C 1
ATOM 2386 O O . GLN A 1 295 ? 43.346 25.844 -12.805 1.00 93.06 295 GLN A O 1
ATOM 2391 N N . SER A 1 296 ? 44.468 24.390 -14.120 1.00 94.31 296 SER A N 1
ATOM 2392 C CA . SER A 1 296 ? 44.613 25.234 -15.302 1.00 94.31 296 SER A CA 1
ATOM 2393 C C . SER A 1 296 ? 44.854 24.416 -16.570 1.00 94.31 296 SER A C 1
ATOM 2395 O O . SER A 1 296 ? 45.481 23.367 -16.493 1.00 94.31 296 SER A O 1
ATOM 2397 N N . ALA A 1 297 ? 44.441 24.951 -17.720 1.00 93.88 297 ALA A N 1
ATOM 2398 C CA . ALA A 1 297 ? 44.656 24.372 -19.047 1.00 93.88 297 ALA A CA 1
ATOM 2399 C C . ALA A 1 297 ? 45.099 25.454 -20.050 1.00 93.88 297 ALA A C 1
ATOM 2401 O O . ALA A 1 297 ? 44.698 26.614 -19.935 1.00 93.88 297 ALA A O 1
ATOM 2402 N N . GLU A 1 298 ? 45.892 25.092 -21.059 1.00 93.31 298 GLU A N 1
ATOM 2403 C CA . GLU A 1 298 ? 46.243 25.982 -22.175 1.00 93.31 298 GLU A CA 1
ATOM 2404 C C . GLU A 1 298 ? 45.401 25.639 -23.406 1.00 93.31 298 GLU A C 1
ATOM 2406 O O . GLU A 1 298 ? 45.415 24.505 -23.879 1.00 93.31 298 GLU A O 1
ATOM 2411 N N . VAL A 1 299 ? 44.671 26.620 -23.945 1.00 91.06 299 VAL A N 1
ATOM 2412 C CA . VAL A 1 299 ? 43.800 26.436 -25.116 1.00 91.06 299 VAL A CA 1
ATOM 2413 C C . VAL A 1 299 ? 44.118 27.452 -26.205 1.00 91.06 299 VAL A C 1
ATOM 2415 O O . VAL A 1 299 ? 44.358 28.626 -25.929 1.00 91.06 299 VAL A O 1
ATOM 2418 N N . ILE A 1 300 ? 44.112 27.016 -27.464 1.00 85.44 300 ILE A N 1
ATOM 2419 C CA . ILE A 1 300 ? 44.380 27.897 -28.607 1.00 85.44 300 ILE A CA 1
ATOM 2420 C C . ILE A 1 300 ? 43.070 28.565 -29.042 1.00 85.44 300 ILE A C 1
ATOM 2422 O O . ILE A 1 300 ? 42.077 27.901 -29.341 1.00 85.44 300 ILE A O 1
ATOM 2426 N N . THR A 1 301 ? 43.054 29.895 -29.073 1.00 78.06 301 THR A N 1
ATOM 2427 C CA . THR A 1 301 ? 41.898 30.688 -29.508 1.00 78.06 301 THR A CA 1
ATOM 2428 C C . THR A 1 301 ? 41.724 30.653 -31.030 1.00 78.06 301 THR A C 1
ATOM 2430 O O . THR A 1 301 ? 42.650 30.350 -31.782 1.00 78.06 301 THR A O 1
ATOM 2433 N N . ARG A 1 302 ? 40.546 31.063 -31.531 1.00 72.38 302 ARG A N 1
ATOM 2434 C CA . ARG A 1 302 ? 40.264 31.145 -32.984 1.00 72.38 302 ARG A CA 1
ATOM 2435 C C . ARG A 1 302 ? 41.232 32.035 -33.780 1.00 72.38 302 ARG A C 1
ATOM 2437 O O . ARG A 1 302 ? 41.316 31.881 -34.992 1.00 72.38 302 ARG A O 1
ATOM 2444 N N . ASN A 1 303 ? 41.939 32.958 -33.127 1.00 78.75 303 ASN A N 1
ATOM 2445 C CA . ASN A 1 303 ? 42.972 33.807 -33.729 1.00 78.75 303 ASN A CA 1
ATOM 2446 C C . ASN A 1 303 ? 44.411 33.314 -33.455 1.00 78.75 303 ASN A C 1
ATOM 2448 O O . ASN A 1 303 ? 45.350 34.096 -33.578 1.00 78.75 303 ASN A O 1
ATOM 2452 N N . GLY A 1 304 ? 44.589 32.042 -33.077 1.00 80.88 304 GLY A N 1
ATOM 2453 C CA . GLY A 1 304 ? 45.898 31.397 -32.930 1.00 80.88 304 GLY A CA 1
ATOM 2454 C C . GLY A 1 304 ? 46.701 31.817 -31.695 1.00 80.88 304 GLY A C 1
ATOM 2455 O O . GLY A 1 304 ? 47.892 31.528 -31.624 1.00 80.88 304 GLY A O 1
ATOM 2456 N N . GLN A 1 305 ? 46.086 32.502 -30.727 1.00 83.56 305 GLN A N 1
ATOM 2457 C CA . GLN A 1 305 ? 46.752 32.885 -29.482 1.00 83.56 305 GLN A CA 1
ATOM 2458 C C . GLN A 1 305 ? 46.588 31.774 -28.442 1.00 83.56 305 GLN A C 1
ATOM 2460 O O . GLN A 1 305 ? 45.511 31.194 -28.313 1.00 83.56 305 GLN A O 1
ATOM 2465 N N . VAL A 1 306 ? 47.638 31.494 -27.670 1.00 85.56 306 VAL A N 1
ATOM 2466 C CA . VAL A 1 306 ? 47.522 30.619 -26.497 1.00 85.56 306 VAL A CA 1
ATOM 2467 C C . VAL A 1 306 ? 46.824 31.399 -25.384 1.00 85.56 306 VAL A C 1
ATOM 2469 O O . VAL A 1 306 ? 47.284 32.470 -24.982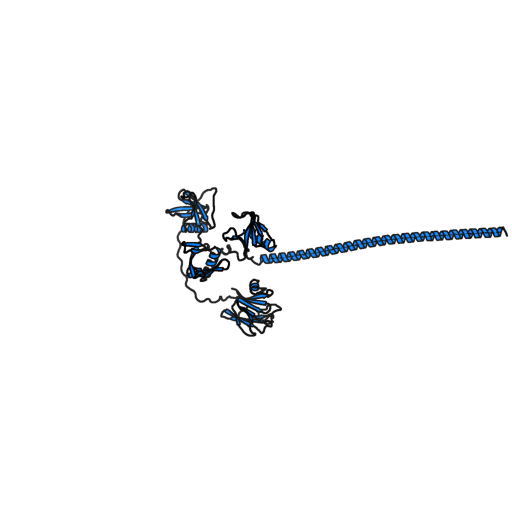 1.00 85.56 306 VAL A O 1
ATOM 2472 N N . ALA A 1 307 ? 45.707 30.866 -24.902 1.00 88.44 307 ALA A N 1
ATOM 2473 C CA . ALA A 1 307 ? 44.978 31.372 -23.755 1.00 88.44 307 ALA A CA 1
ATOM 2474 C C . ALA A 1 307 ? 45.149 30.420 -22.568 1.00 88.44 307 ALA A C 1
ATOM 2476 O O . ALA A 1 307 ? 44.824 29.237 -22.655 1.00 88.44 307 ALA A O 1
ATOM 2477 N N . HIS A 1 308 ? 45.633 30.945 -21.444 1.00 92.69 308 HIS A N 1
ATOM 2478 C CA . HIS A 1 308 ? 45.804 30.172 -20.217 1.00 92.69 308 HIS A CA 1
ATOM 2479 C C . HIS A 1 308 ? 44.531 30.267 -19.371 1.00 92.69 308 HIS A C 1
ATOM 2481 O O . HIS A 1 308 ? 44.214 31.318 -18.802 1.00 92.69 308 HIS A O 1
ATOM 2487 N N . VAL A 1 309 ? 43.795 29.168 -19.274 1.00 93.31 309 VAL A N 1
ATOM 2488 C CA . VAL A 1 309 ? 42.580 29.040 -18.470 1.00 93.31 309 VAL A CA 1
ATOM 2489 C C . VAL A 1 309 ? 42.937 28.616 -17.049 1.00 93.31 309 VAL A C 1
ATOM 2491 O O . VAL A 1 309 ? 43.614 27.619 -16.853 1.00 93.31 309 VAL A O 1
ATOM 2494 N N . GLU A 1 310 ? 42.464 29.355 -16.047 1.00 92.94 310 GLU A N 1
ATOM 2495 C CA . GLU A 1 310 ? 42.493 28.948 -14.638 1.00 92.94 310 GLU A CA 1
ATOM 2496 C C . GLU A 1 310 ? 41.137 28.330 -14.285 1.00 92.94 310 GLU A C 1
ATOM 2498 O O . GLU A 1 310 ? 40.173 29.046 -13.996 1.00 92.94 310 GLU A O 1
ATOM 2503 N N . LEU A 1 311 ? 41.061 26.999 -14.312 1.00 89.12 311 LEU A N 1
ATOM 2504 C CA . LEU A 1 311 ? 39.830 26.238 -14.089 1.00 89.12 311 LEU A CA 1
ATOM 2505 C C . LEU A 1 311 ? 39.301 26.427 -12.663 1.00 89.12 311 LEU A C 1
ATOM 2507 O O . LEU A 1 311 ? 38.124 26.719 -12.478 1.00 89.12 311 LEU A O 1
ATOM 2511 N N . ARG A 1 312 ? 40.183 26.379 -11.654 1.00 86.62 312 ARG A N 1
ATOM 2512 C CA . ARG A 1 312 ? 39.815 26.583 -10.238 1.00 86.62 312 ARG A CA 1
ATOM 2513 C C . ARG A 1 312 ? 39.168 27.951 -9.977 1.00 86.62 312 ARG A C 1
ATOM 2515 O O . ARG A 1 312 ? 38.255 28.062 -9.164 1.00 86.62 312 ARG A O 1
ATOM 2522 N N . ASN A 1 313 ? 39.662 28.988 -10.654 1.00 87.62 313 ASN A N 1
ATOM 2523 C CA . ASN A 1 313 ? 39.234 30.376 -10.459 1.00 87.62 313 ASN A CA 1
ATOM 2524 C C . ASN A 1 313 ? 38.150 30.813 -11.456 1.00 87.62 313 ASN A C 1
ATOM 2526 O O . ASN A 1 313 ? 37.642 31.928 -11.343 1.00 87.62 313 ASN A O 1
ATOM 2530 N N . MET A 1 314 ? 37.806 29.957 -12.426 1.00 92.12 314 MET A N 1
ATOM 2531 C CA . MET A 1 314 ? 36.908 30.260 -13.539 1.00 92.12 314 MET A CA 1
ATOM 2532 C C . MET A 1 314 ? 37.332 31.537 -14.295 1.00 92.12 314 MET A C 1
ATOM 2534 O O . MET A 1 314 ? 36.549 32.475 -14.468 1.00 92.12 314 MET A O 1
ATOM 2538 N N . LEU A 1 315 ? 38.584 31.565 -14.773 1.00 89.62 315 LEU A N 1
ATOM 2539 C CA . LEU A 1 315 ? 39.155 32.669 -15.561 1.00 89.62 315 LEU A CA 1
ATOM 2540 C C . LEU A 1 315 ? 39.852 32.180 -16.842 1.00 89.62 315 LEU A C 1
ATOM 2542 O O . LEU A 1 315 ? 40.385 31.077 -16.892 1.00 89.62 315 LEU A O 1
ATOM 2546 N N . THR A 1 316 ? 39.935 33.043 -17.854 1.00 89.06 316 THR A N 1
ATOM 2547 C CA . THR A 1 316 ? 40.721 32.833 -19.084 1.00 89.06 316 THR A CA 1
ATOM 2548 C C . THR A 1 316 ? 41.664 34.013 -19.298 1.00 89.06 316 THR A C 1
ATOM 2550 O O . THR A 1 316 ? 41.205 35.149 -19.375 1.00 89.06 316 THR A O 1
ATOM 2553 N N . ARG A 1 317 ? 42.974 33.783 -19.414 1.00 87.44 317 ARG A N 1
ATOM 2554 C CA . ARG A 1 317 ? 43.961 34.830 -19.723 1.00 87.44 317 ARG A CA 1
ATOM 2555 C C . ARG A 1 317 ? 44.324 34.821 -21.201 1.00 87.44 317 ARG A C 1
ATOM 2557 O O . ARG A 1 317 ? 44.690 33.774 -21.720 1.00 87.44 317 ARG A O 1
ATOM 2564 N N . VAL A 1 318 ? 44.286 35.984 -21.848 1.00 85.44 318 VAL A N 1
ATOM 2565 C CA . VAL A 1 318 ? 44.777 36.189 -23.221 1.00 85.44 318 VAL A CA 1
ATOM 2566 C C . VAL A 1 318 ? 45.756 37.363 -23.196 1.00 85.44 318 VAL A C 1
ATOM 2568 O O . VAL A 1 318 ? 45.349 38.525 -23.097 1.00 85.44 318 VAL A O 1
ATOM 2571 N N . GLY A 1 319 ? 47.056 37.056 -23.190 1.00 87.00 319 GLY A N 1
ATOM 2572 C CA . GLY A 1 319 ? 48.087 38.016 -22.775 1.00 87.00 319 GLY A CA 1
ATOM 2573 C C . GLY A 1 319 ? 47.825 38.535 -21.353 1.00 87.00 319 GLY A C 1
ATOM 2574 O O . GLY A 1 319 ? 47.359 37.793 -20.488 1.00 87.00 319 GLY A O 1
ATOM 2575 N N . ASP A 1 320 ? 48.043 39.831 -21.125 1.00 81.00 320 ASP A N 1
ATOM 2576 C CA . ASP A 1 320 ? 47.832 40.479 -19.818 1.00 81.00 320 ASP A CA 1
ATOM 2577 C C . ASP A 1 320 ? 46.353 40.583 -19.384 1.00 81.00 320 ASP A C 1
ATOM 2579 O O . ASP A 1 320 ? 46.050 41.027 -18.273 1.00 81.00 320 ASP A O 1
ATOM 2583 N N . ARG A 1 321 ? 45.399 40.206 -20.247 1.00 81.56 321 ARG A N 1
ATOM 2584 C CA . ARG A 1 321 ? 43.959 40.358 -19.991 1.00 81.56 321 ARG A CA 1
ATOM 2585 C C . ARG A 1 321 ? 43.366 39.083 -19.402 1.00 81.56 321 ARG A C 1
ATOM 2587 O O . ARG A 1 321 ? 43.239 38.081 -20.099 1.00 81.56 321 ARG A O 1
ATOM 2594 N N . ALA A 1 322 ? 42.932 39.150 -18.144 1.00 83.38 322 ALA A N 1
ATOM 2595 C CA . ALA A 1 322 ? 42.088 38.128 -17.530 1.00 83.38 322 ALA A CA 1
ATOM 2596 C C . ALA A 1 322 ? 40.602 38.395 -17.827 1.00 83.38 322 ALA A C 1
ATOM 2598 O O . ALA A 1 322 ? 40.085 39.483 -17.564 1.00 83.38 322 ALA A O 1
ATOM 2599 N N . LEU A 1 323 ? 39.925 37.383 -18.358 1.00 87.50 323 LEU A N 1
ATOM 2600 C CA . LEU A 1 323 ? 38.502 37.339 -18.678 1.00 87.50 323 LEU A CA 1
ATOM 2601 C C . LEU A 1 323 ? 37.798 36.353 -17.738 1.00 87.50 323 LEU A C 1
ATOM 2603 O O . LEU A 1 323 ? 38.415 35.404 -17.256 1.00 87.50 323 LEU A O 1
ATOM 2607 N N . GLY A 1 324 ? 36.505 36.559 -17.488 1.00 84.25 324 GLY A N 1
ATOM 2608 C CA . GLY A 1 324 ? 35.690 35.572 -16.776 1.00 84.25 324 GLY A CA 1
ATOM 2609 C C . GLY A 1 324 ? 35.452 34.327 -17.631 1.00 84.25 324 GLY A C 1
ATOM 2610 O O . GLY A 1 324 ? 35.326 34.436 -18.848 1.00 84.25 324 GLY A O 1
ATOM 2611 N N . LEU A 1 325 ? 35.345 33.165 -16.995 1.00 89.75 325 LEU A N 1
ATOM 2612 C CA . LEU A 1 325 ? 34.934 31.899 -17.602 1.00 89.75 325 LEU A CA 1
ATOM 2613 C C . LEU A 1 325 ? 33.697 31.373 -16.859 1.00 89.75 325 LEU A C 1
ATOM 2615 O O . LEU A 1 325 ? 33.539 31.616 -15.663 1.00 89.75 325 LEU A O 1
ATOM 2619 N N . ARG A 1 326 ? 32.809 30.644 -17.537 1.00 87.69 326 ARG A N 1
ATOM 2620 C CA . ARG A 1 326 ? 31.770 29.848 -16.874 1.00 87.69 326 ARG A CA 1
ATOM 2621 C C . ARG A 1 326 ? 31.513 28.542 -17.622 1.00 87.69 326 ARG A C 1
ATOM 2623 O O . ARG A 1 326 ? 31.374 28.535 -18.840 1.00 87.69 326 ARG A O 1
ATOM 2630 N N . ARG A 1 327 ? 31.424 27.445 -16.867 1.00 86.12 327 ARG A N 1
ATOM 2631 C CA . ARG A 1 327 ? 30.985 26.129 -17.338 1.00 86.12 327 ARG A CA 1
ATOM 2632 C C . ARG A 1 327 ? 29.463 26.098 -17.271 1.00 86.12 327 ARG A C 1
ATOM 2634 O O . ARG A 1 327 ? 28.903 26.026 -16.175 1.00 86.12 327 ARG A O 1
ATOM 2641 N N . GLN A 1 328 ? 28.782 26.191 -18.409 1.00 78.94 328 GLN A N 1
ATOM 2642 C CA . GLN A 1 328 ? 27.328 26.065 -18.452 1.00 78.94 328 GLN A CA 1
ATOM 2643 C C . GLN A 1 328 ? 26.948 24.598 -18.666 1.00 78.94 328 GLN A C 1
ATOM 2645 O O . GLN A 1 328 ? 26.693 24.152 -19.785 1.00 78.94 328 GLN A O 1
ATOM 2650 N N . LEU A 1 329 ? 26.836 23.867 -17.549 1.00 59.28 329 LEU A N 1
ATOM 2651 C CA . LEU A 1 329 ? 25.888 22.754 -17.474 1.00 59.28 329 LEU A CA 1
ATOM 2652 C C . LEU A 1 329 ? 24.532 23.288 -17.945 1.00 59.28 329 LEU A C 1
ATOM 2654 O O . LEU A 1 329 ? 24.050 24.301 -17.431 1.00 59.28 329 LEU A O 1
ATOM 2658 N N . CYS A 1 330 ? 23.993 22.685 -19.000 1.00 50.78 330 CYS A N 1
ATOM 2659 C CA . CYS A 1 330 ? 22.999 23.357 -19.819 1.00 50.78 330 CYS A CA 1
ATOM 2660 C C . CYS A 1 330 ? 21.628 23.411 -19.141 1.00 50.78 330 CYS A C 1
ATOM 2662 O O . CYS A 1 330 ? 20.852 22.467 -19.260 1.00 50.78 330 CYS A O 1
ATOM 2664 N N . ASP A 1 331 ? 21.295 24.563 -18.561 1.00 38.84 331 ASP A N 1
ATOM 2665 C CA . ASP A 1 331 ? 19.929 25.068 -18.657 1.00 38.84 331 ASP A CA 1
ATOM 2666 C C . ASP A 1 331 ? 19.843 26.609 -18.696 1.00 38.84 331 ASP A C 1
ATOM 2668 O O . ASP A 1 331 ? 20.849 27.313 -18.556 1.00 38.84 331 ASP A O 1
ATOM 2672 N N . VAL A 1 332 ? 18.626 27.073 -18.990 1.00 38.84 332 VAL A N 1
ATOM 2673 C CA . VAL A 1 332 ? 18.171 28.404 -19.454 1.00 38.84 332 VAL A CA 1
ATOM 2674 C C . VAL A 1 332 ? 18.784 29.665 -18.789 1.00 38.84 332 VAL A C 1
ATOM 2676 O O . VAL A 1 332 ? 18.992 29.725 -17.581 1.00 38.84 332 VAL A O 1
ATOM 2679 N N . ASP A 1 333 ? 19.005 30.682 -19.639 1.00 34.03 333 ASP A N 1
ATOM 2680 C CA . ASP A 1 333 ? 19.193 32.141 -19.450 1.00 34.03 333 ASP A CA 1
ATOM 2681 C C . ASP A 1 333 ? 19.508 32.737 -18.058 1.00 34.03 333 ASP A C 1
ATOM 2683 O O . ASP A 1 333 ? 18.780 32.574 -17.079 1.00 34.03 333 ASP A O 1
ATOM 2687 N N . LYS A 1 334 ? 20.536 33.607 -18.001 1.00 39.00 334 LYS A N 1
ATOM 2688 C CA . LYS A 1 334 ? 20.865 34.428 -16.815 1.00 39.00 334 LYS A CA 1
ATOM 2689 C C . LYS A 1 334 ? 21.221 35.878 -17.144 1.00 39.00 334 LYS A C 1
ATOM 2691 O O . LYS A 1 334 ? 22.201 36.140 -17.841 1.00 39.00 334 LYS A O 1
ATOM 2696 N N . GLY A 1 335 ? 20.504 36.815 -16.521 1.00 28.55 335 GLY A N 1
ATOM 2697 C CA . GLY A 1 335 ? 20.840 38.242 -16.491 1.00 28.55 335 GLY A CA 1
ATOM 2698 C C . GLY A 1 335 ? 21.667 38.671 -15.263 1.00 28.55 335 GLY A C 1
ATOM 2699 O O . GLY A 1 335 ? 21.414 38.234 -14.147 1.00 28.55 335 GLY A O 1
ATOM 2700 N N . ALA A 1 336 ? 22.628 39.572 -15.494 1.00 32.84 336 ALA A N 1
ATOM 2701 C CA . ALA A 1 336 ? 23.145 40.608 -14.577 1.00 32.84 336 ALA A CA 1
ATOM 2702 C C . ALA A 1 336 ? 23.668 40.275 -13.138 1.00 32.84 336 ALA A C 1
ATOM 2704 O O . ALA A 1 336 ? 23.087 40.699 -12.147 1.00 32.84 336 ALA A O 1
ATOM 2705 N N . ALA A 1 337 ? 24.909 39.761 -13.072 1.00 35.78 337 ALA A N 1
ATOM 2706 C CA . ALA A 1 337 ? 26.101 40.429 -12.474 1.00 35.78 337 ALA A CA 1
ATOM 2707 C C . ALA A 1 337 ? 26.324 40.672 -10.939 1.00 35.78 337 ALA A C 1
ATOM 2709 O O . ALA A 1 337 ? 25.400 40.862 -10.161 1.00 35.78 337 ALA A O 1
ATOM 2710 N N . ARG A 1 338 ? 27.632 40.870 -10.606 1.00 30.91 338 ARG A N 1
ATOM 2711 C CA . ARG A 1 338 ? 28.301 41.405 -9.367 1.00 30.91 338 ARG A CA 1
ATOM 2712 C C . ARG A 1 338 ? 28.647 40.396 -8.234 1.00 30.91 338 ARG A C 1
ATOM 2714 O O . ARG A 1 338 ? 27.825 39.546 -7.940 1.00 30.91 338 ARG A O 1
ATOM 2721 N N . LYS A 1 339 ? 29.788 40.482 -7.503 1.00 31.95 339 LYS A N 1
ATOM 2722 C CA . LYS A 1 339 ? 31.159 41.055 -7.743 1.00 31.95 339 LYS A CA 1
ATOM 2723 C C . LYS A 1 339 ? 32.155 40.637 -6.607 1.00 31.95 339 LYS A C 1
ATOM 2725 O O . LYS A 1 339 ? 31.719 40.570 -5.467 1.00 31.95 339 LYS A O 1
ATOM 2730 N N . GLY A 1 340 ? 33.468 40.499 -6.890 1.00 27.70 340 GLY A N 1
ATOM 2731 C CA . GLY A 1 340 ? 34.593 40.315 -5.915 1.00 27.70 340 GLY A CA 1
ATOM 2732 C C . GLY A 1 340 ? 35.425 39.036 -6.184 1.00 27.70 340 GLY A C 1
ATOM 2733 O O . GLY A 1 340 ? 34.825 37.977 -6.281 1.00 27.70 340 GLY A O 1
ATOM 2734 N N . GLN A 1 341 ? 36.714 39.057 -6.583 1.00 26.36 341 GLN A N 1
ATOM 2735 C CA . GLN A 1 341 ? 37.988 39.416 -5.890 1.00 26.36 341 GLN A CA 1
ATOM 2736 C C . GLN A 1 341 ? 38.454 38.378 -4.833 1.00 26.36 341 GLN A C 1
ATOM 2738 O O . GLN A 1 341 ? 37.715 38.144 -3.889 1.00 26.36 341 GLN A O 1
ATOM 2743 N N . GLY A 1 342 ? 39.663 37.775 -4.891 1.00 25.17 342 GLY A N 1
ATOM 2744 C CA . GLY A 1 342 ? 40.757 37.833 -5.894 1.00 25.17 342 GLY A CA 1
ATOM 2745 C C . GLY A 1 342 ? 42.036 37.032 -5.493 1.00 25.17 342 GLY A C 1
ATOM 2746 O O . GLY A 1 342 ? 41.999 36.324 -4.498 1.00 25.17 342 GLY A O 1
ATOM 2747 N N . TYR A 1 343 ? 43.160 37.227 -6.222 1.00 23.86 343 TYR A N 1
ATOM 2748 C CA . TYR A 1 343 ? 44.531 36.636 -6.059 1.00 23.86 343 TYR A CA 1
ATOM 2749 C C . TYR A 1 343 ? 44.713 35.148 -6.488 1.00 23.86 343 TYR A C 1
ATOM 2751 O O . TYR A 1 343 ? 43.995 34.278 -6.022 1.00 23.86 343 TYR A O 1
ATOM 2759 N N . LYS A 1 344 ? 45.502 34.845 -7.547 1.00 25.62 344 LYS A N 1
ATOM 2760 C CA . LYS A 1 344 ? 46.963 34.500 -7.605 1.00 25.62 344 LYS A CA 1
ATOM 2761 C C . LYS A 1 344 ? 47.347 33.224 -6.811 1.00 25.62 344 LYS A C 1
ATOM 2763 O O . LYS A 1 344 ? 47.159 33.243 -5.603 1.00 25.62 344 LYS A O 1
ATOM 2768 N N . SER A 1 345 ? 47.971 32.159 -7.347 1.00 25.50 345 SER A N 1
ATOM 2769 C CA . SER A 1 345 ? 48.366 31.704 -8.720 1.00 25.50 345 SER A CA 1
ATOM 2770 C C . SER A 1 345 ? 48.670 30.159 -8.656 1.00 25.50 345 SER A C 1
ATOM 2772 O O . SER A 1 345 ? 48.149 29.550 -7.728 1.00 25.50 345 SER A O 1
ATOM 2774 N N . THR A 1 346 ? 49.401 29.385 -9.496 1.00 26.89 346 THR A N 1
ATOM 2775 C CA . THR A 1 346 ? 50.445 29.585 -10.547 1.00 26.89 346 THR A CA 1
ATOM 2776 C C . THR A 1 346 ? 50.631 28.296 -11.421 1.00 26.89 346 THR A C 1
ATOM 2778 O O . THR A 1 346 ? 49.950 27.308 -11.183 1.00 26.89 346 THR A O 1
ATOM 2781 N N . THR A 1 347 ? 51.567 28.332 -12.389 1.00 28.50 347 THR A N 1
ATOM 2782 C CA . THR A 1 347 ? 52.187 27.288 -13.277 1.00 28.50 347 THR A CA 1
ATOM 2783 C C . THR A 1 347 ? 52.416 25.864 -12.701 1.00 28.50 347 THR A C 1
ATOM 2785 O O . THR A 1 347 ? 52.602 25.757 -11.492 1.00 28.50 347 THR A O 1
ATOM 2788 N N . SER A 1 348 ? 52.561 24.758 -13.467 1.00 27.36 348 SER A N 1
ATOM 2789 C CA . SER A 1 348 ? 53.167 24.555 -14.820 1.00 27.36 348 SER A CA 1
ATOM 2790 C C . SER A 1 348 ? 52.641 23.313 -15.609 1.00 27.36 348 SER A C 1
ATOM 2792 O O . SER A 1 348 ? 51.764 22.600 -15.132 1.00 27.36 348 SER A O 1
ATOM 2794 N N . ASN A 1 349 ? 53.185 23.049 -16.814 1.00 29.22 349 ASN A N 1
ATOM 2795 C CA . ASN A 1 349 ? 52.556 22.260 -17.901 1.00 29.22 349 ASN A CA 1
ATOM 2796 C C . ASN A 1 349 ? 53.148 20.842 -18.133 1.00 29.22 349 ASN A C 1
ATOM 2798 O O . ASN A 1 349 ? 54.320 20.610 -17.834 1.00 29.22 349 ASN A O 1
ATOM 2802 N N . GLY A 1 350 ? 52.406 19.964 -18.839 1.00 29.45 350 GLY A N 1
ATOM 2803 C CA . GLY A 1 350 ? 52.986 18.879 -19.661 1.00 29.45 350 GLY A CA 1
ATOM 2804 C C . GLY A 1 350 ? 52.101 17.639 -19.906 1.00 29.45 350 GLY A C 1
ATOM 2805 O O . GLY A 1 350 ? 51.931 16.833 -18.998 1.00 29.45 350 GLY A O 1
ATOM 2806 N N . ALA A 1 351 ? 51.625 17.421 -21.144 1.00 31.80 351 ALA A N 1
ATOM 2807 C CA . ALA A 1 351 ? 50.838 16.238 -21.543 1.00 31.80 351 ALA A CA 1
ATOM 2808 C C . ALA A 1 351 ? 51.202 15.712 -22.961 1.00 31.80 351 ALA A C 1
ATOM 2810 O O . ALA A 1 351 ? 51.429 16.529 -23.857 1.00 31.80 351 ALA A O 1
ATOM 2811 N N . PRO A 1 352 ? 51.246 14.379 -23.197 1.00 37.84 352 PRO A N 1
ATOM 2812 C CA . PRO A 1 352 ? 51.398 13.767 -24.526 1.00 37.84 352 PRO A CA 1
ATOM 2813 C C . PRO A 1 352 ? 50.151 12.985 -25.022 1.00 37.84 352 PRO A C 1
ATOM 2815 O O . PRO A 1 352 ? 49.218 12.712 -24.273 1.00 37.84 352 PRO A O 1
ATOM 2818 N N . ALA A 1 353 ? 50.146 12.622 -26.312 1.00 30.14 353 ALA A N 1
ATOM 2819 C CA . ALA A 1 353 ? 48.975 12.163 -27.082 1.00 30.14 353 ALA A CA 1
ATOM 2820 C C . ALA A 1 353 ? 48.620 10.646 -26.974 1.00 30.14 353 ALA A C 1
ATOM 2822 O O . ALA A 1 353 ? 49.476 9.843 -26.595 1.00 30.14 353 ALA A O 1
ATOM 2823 N N . PRO A 1 354 ? 47.379 10.229 -27.335 1.00 36.50 354 PRO A N 1
ATOM 2824 C CA . PRO A 1 354 ? 46.870 8.859 -27.141 1.00 36.50 354 PRO A CA 1
ATOM 2825 C C . PRO A 1 354 ? 47.078 7.885 -28.326 1.00 36.50 354 PRO A C 1
ATOM 2827 O O . PRO A 1 354 ? 47.354 8.283 -29.456 1.00 36.50 354 PRO A O 1
ATOM 2830 N N . SER A 1 355 ? 46.852 6.589 -28.061 1.00 28.55 355 SER A N 1
ATOM 2831 C CA . SER A 1 355 ? 47.009 5.455 -29.000 1.00 28.55 355 SER A CA 1
ATOM 2832 C C . SER A 1 355 ? 45.665 4.847 -29.480 1.00 28.55 355 SER A C 1
ATOM 2834 O O . SER A 1 355 ? 44.652 4.991 -28.793 1.00 28.55 355 SER A O 1
ATOM 2836 N N . PRO A 1 356 ? 45.619 4.156 -30.644 1.00 33.88 356 PRO A N 1
ATOM 2837 C CA . PRO A 1 356 ? 44.367 3.791 -31.330 1.00 33.88 356 PRO A CA 1
ATOM 2838 C C . PRO A 1 356 ? 43.674 2.498 -30.842 1.00 33.88 356 PRO A C 1
ATOM 2840 O O . PRO A 1 356 ? 44.284 1.615 -30.241 1.00 33.88 356 PRO A O 1
ATOM 2843 N N . ARG A 1 357 ? 42.372 2.373 -31.157 1.00 31.88 357 ARG A N 1
ATOM 2844 C CA . ARG A 1 357 ? 41.486 1.246 -30.781 1.00 31.88 357 ARG A CA 1
ATOM 2845 C C . ARG A 1 357 ? 41.587 0.034 -31.733 1.00 31.88 357 ARG A C 1
ATOM 2847 O O . ARG A 1 357 ? 41.948 0.176 -32.898 1.00 31.88 357 ARG A O 1
ATOM 2854 N N . ARG A 1 358 ? 41.178 -1.151 -31.251 1.00 30.44 358 ARG A N 1
ATOM 2855 C CA . ARG A 1 358 ? 40.954 -2.393 -32.033 1.00 30.44 358 ARG A CA 1
ATOM 2856 C C . ARG A 1 358 ? 39.454 -2.715 -32.164 1.00 30.44 358 ARG A C 1
ATOM 2858 O O . ARG A 1 358 ? 38.660 -2.261 -31.347 1.00 30.44 358 ARG A O 1
ATOM 2865 N N . ALA A 1 359 ? 39.090 -3.504 -33.179 1.00 34.69 359 ALA A N 1
ATOM 2866 C CA . ALA A 1 359 ? 37.711 -3.912 -33.488 1.00 34.69 359 ALA A CA 1
ATOM 2867 C C . ALA A 1 359 ? 37.340 -5.310 -32.938 1.00 34.69 359 ALA A C 1
ATOM 2869 O O . ALA A 1 359 ? 38.218 -6.069 -32.526 1.00 34.69 359 ALA A O 1
ATOM 2870 N N . ILE A 1 360 ? 36.040 -5.642 -32.958 1.00 33.84 360 ILE A N 1
ATOM 2871 C CA . ILE A 1 360 ? 35.432 -6.871 -32.406 1.00 33.84 360 ILE A CA 1
ATOM 2872 C C . ILE A 1 360 ? 34.537 -7.537 -33.487 1.00 33.84 360 ILE A C 1
ATOM 2874 O O . ILE A 1 360 ? 33.843 -6.804 -34.194 1.00 33.84 360 ILE A O 1
ATOM 2878 N N . PRO A 1 361 ? 34.547 -8.880 -33.653 1.00 37.59 361 PRO A N 1
ATOM 2879 C CA . PRO A 1 361 ? 33.713 -9.609 -34.625 1.00 37.59 361 PRO A CA 1
ATOM 2880 C C . PRO A 1 361 ? 32.315 -10.010 -34.089 1.00 37.59 361 PRO A C 1
ATOM 2882 O O . PRO A 1 361 ? 31.966 -9.721 -32.949 1.00 37.59 361 PRO A O 1
ATOM 2885 N N . ALA A 1 362 ? 31.502 -10.649 -34.944 1.00 37.28 362 ALA A N 1
ATOM 2886 C CA . ALA A 1 362 ? 30.046 -10.798 -34.791 1.00 37.28 362 ALA A CA 1
ATOM 2887 C C . ALA A 1 362 ? 29.541 -12.119 -34.140 1.00 37.28 362 ALA A C 1
ATOM 2889 O O . ALA A 1 362 ? 30.313 -12.957 -33.681 1.00 37.28 362 ALA A O 1
ATOM 2890 N N . ASN A 1 363 ? 28.208 -12.262 -34.091 1.00 43.03 363 ASN A N 1
ATOM 2891 C CA . ASN A 1 363 ? 27.430 -13.050 -33.124 1.00 43.03 363 ASN A CA 1
ATOM 2892 C C . ASN A 1 363 ? 26.726 -14.305 -33.716 1.00 43.03 363 ASN A C 1
ATOM 2894 O O . ASN A 1 363 ? 26.103 -14.180 -34.772 1.00 43.03 363 ASN A O 1
ATOM 2898 N N . PRO A 1 364 ? 26.731 -15.474 -33.037 1.00 43.38 364 PRO A N 1
ATOM 2899 C CA . PRO A 1 364 ? 25.858 -16.621 -33.323 1.00 43.38 364 PRO A CA 1
ATOM 2900 C C . PRO A 1 364 ? 24.610 -16.683 -32.407 1.00 43.38 364 PRO A C 1
ATOM 2902 O O . PRO A 1 364 ? 24.517 -15.982 -31.404 1.00 43.38 364 PRO A O 1
ATOM 2905 N N . HIS A 1 365 ? 23.634 -17.535 -32.747 1.00 43.56 365 HIS A N 1
ATOM 2906 C CA . HIS A 1 365 ? 22.328 -17.627 -32.069 1.00 43.56 365 HIS A CA 1
ATOM 2907 C C . HIS A 1 365 ? 22.396 -17.790 -30.537 1.00 43.56 365 HIS A C 1
ATOM 2909 O O . HIS A 1 365 ? 23.175 -18.582 -30.007 1.00 43.56 365 HIS A O 1
ATOM 2915 N N . SER A 1 366 ? 21.512 -17.077 -29.831 1.00 48.53 366 SER A N 1
ATOM 2916 C CA . SER A 1 366 ? 21.469 -17.004 -28.368 1.00 48.53 366 SER A CA 1
ATOM 2917 C C . SER A 1 366 ? 21.047 -18.323 -27.712 1.00 48.53 366 SER A C 1
ATOM 2919 O O . SER A 1 366 ? 19.856 -18.633 -27.617 1.00 48.53 366 SER A O 1
ATOM 2921 N N . ALA A 1 367 ? 22.016 -19.065 -27.179 1.00 57.59 367 ALA A N 1
ATOM 2922 C CA . ALA A 1 367 ? 21.741 -20.064 -26.154 1.00 57.59 367 ALA A CA 1
ATOM 2923 C C . ALA A 1 367 ? 21.161 -19.372 -24.905 1.00 57.59 367 ALA A C 1
ATOM 2925 O O . ALA A 1 367 ? 21.713 -18.375 -24.432 1.00 57.59 367 ALA A O 1
ATOM 2926 N N . ARG A 1 368 ? 20.054 -19.896 -24.365 1.00 60.53 368 ARG A N 1
ATOM 2927 C CA . ARG A 1 368 ? 19.466 -19.422 -23.099 1.00 60.53 368 ARG A CA 1
ATOM 2928 C C . ARG A 1 368 ? 20.508 -19.555 -21.975 1.00 60.53 368 ARG A C 1
ATOM 2930 O O . ARG A 1 368 ? 21.190 -20.583 -21.936 1.00 60.53 368 ARG A O 1
ATOM 2937 N N . PRO A 1 369 ? 20.654 -18.573 -21.063 1.00 63.59 369 PRO A N 1
ATOM 2938 C CA . PRO A 1 369 ? 21.632 -18.670 -19.984 1.00 63.59 369 PRO A CA 1
ATOM 2939 C C . PRO A 1 369 ? 21.372 -19.929 -19.133 1.00 63.59 369 PRO A C 1
ATOM 2941 O O . PRO A 1 369 ? 20.237 -20.143 -18.701 1.00 63.59 369 PRO A O 1
ATOM 2944 N N . PRO A 1 370 ? 22.397 -20.757 -18.844 1.00 67.44 370 PRO A N 1
ATOM 2945 C CA . PRO A 1 370 ? 22.219 -22.072 -18.213 1.00 67.44 370 PRO A CA 1
ATOM 2946 C C . PRO A 1 370 ? 21.732 -22.016 -16.754 1.00 67.44 370 PRO A C 1
ATOM 2948 O O . PRO A 1 370 ? 21.444 -23.054 -16.164 1.00 67.44 370 PRO A O 1
ATOM 2951 N N . ASN A 1 371 ? 21.633 -20.814 -16.180 1.00 75.19 371 ASN A N 1
ATOM 2952 C CA . ASN A 1 371 ? 21.228 -20.567 -14.799 1.00 75.19 371 ASN A CA 1
ATOM 2953 C C . ASN A 1 371 ? 19.767 -20.107 -14.653 1.00 75.19 371 ASN A C 1
ATOM 2955 O O . ASN A 1 371 ? 19.335 -19.896 -13.522 1.00 75.19 371 ASN A O 1
ATOM 2959 N N . ALA A 1 372 ? 19.022 -19.946 -15.755 1.00 76.06 372 ALA A N 1
ATOM 2960 C CA . ALA A 1 372 ? 17.632 -19.486 -15.749 1.00 76.06 372 ALA A CA 1
ATOM 2961 C C . ALA A 1 372 ? 16.745 -20.297 -14.788 1.00 76.06 372 ALA A C 1
ATOM 2963 O O . ALA A 1 372 ? 16.662 -21.526 -14.889 1.00 76.06 372 ALA A O 1
ATOM 2964 N N . ARG A 1 373 ? 16.052 -19.616 -13.866 1.00 87.38 373 ARG A N 1
ATOM 2965 C CA . ARG A 1 373 ? 15.164 -20.256 -12.885 1.00 87.38 373 ARG A CA 1
ATOM 2966 C C . ARG A 1 373 ? 13.716 -19.871 -13.133 1.00 87.38 373 ARG A C 1
ATOM 2968 O O . ARG A 1 373 ? 13.379 -18.696 -13.239 1.00 87.38 373 ARG A O 1
ATOM 2975 N N . LEU A 1 374 ? 12.853 -20.882 -13.184 1.00 90.81 374 LEU A N 1
ATOM 2976 C CA . LEU A 1 374 ? 11.412 -20.683 -13.253 1.00 90.81 374 LEU A CA 1
ATOM 2977 C C . LEU A 1 374 ? 10.818 -20.528 -11.855 1.00 90.81 374 LEU A C 1
ATOM 2979 O O . LEU A 1 374 ? 11.214 -21.225 -10.916 1.00 90.81 374 LEU A O 1
ATOM 2983 N N . TYR A 1 375 ? 9.814 -19.667 -11.749 1.00 93.62 375 TYR A N 1
ATOM 2984 C CA . TYR A 1 375 ? 9.027 -19.454 -10.543 1.00 93.62 375 TYR A CA 1
ATOM 2985 C C . TYR A 1 375 ? 7.534 -19.407 -10.881 1.00 93.62 375 TYR A C 1
ATOM 2987 O O . TYR A 1 375 ? 7.138 -18.962 -11.958 1.00 93.62 375 TYR A O 1
ATOM 2995 N N . VAL A 1 376 ? 6.705 -19.868 -9.946 1.00 93.69 376 VAL A N 1
ATOM 2996 C CA . VAL A 1 376 ? 5.254 -19.678 -9.951 1.00 93.69 376 VAL A CA 1
ATOM 2997 C C . VAL A 1 376 ? 4.929 -18.523 -9.010 1.00 93.69 376 VAL A C 1
ATOM 2999 O O . VAL A 1 376 ? 5.059 -18.659 -7.794 1.00 93.69 376 VAL A O 1
ATOM 3002 N N . GLU A 1 377 ? 4.519 -17.395 -9.577 1.00 95.12 377 GLU A N 1
ATOM 3003 C CA . GLU A 1 377 ? 3.905 -16.277 -8.859 1.00 95.12 377 GLU A CA 1
ATOM 3004 C C . GLU A 1 377 ? 2.423 -16.600 -8.621 1.00 95.12 377 GLU A C 1
ATOM 3006 O O . GLU A 1 377 ? 1.729 -17.047 -9.535 1.00 95.12 377 GLU A O 1
ATOM 3011 N N . VAL A 1 378 ? 1.932 -16.398 -7.400 1.00 93.00 378 VAL A N 1
ATOM 3012 C CA . VAL A 1 378 ? 0.572 -16.757 -6.969 1.00 93.00 378 VAL A CA 1
ATOM 3013 C C . VAL A 1 378 ? -0.183 -15.514 -6.513 1.00 93.00 378 VAL A C 1
ATOM 3015 O O . VAL A 1 378 ? 0.333 -14.733 -5.716 1.00 93.00 378 VAL A O 1
ATOM 3018 N N . TYR A 1 379 ? -1.430 -15.366 -6.953 1.00 91.31 379 TYR A N 1
ATOM 3019 C CA . TYR A 1 379 ? -2.299 -14.229 -6.660 1.00 91.31 379 TYR A CA 1
ATOM 3020 C C . TYR A 1 379 ? -3.702 -14.709 -6.262 1.00 91.31 379 TYR A C 1
ATOM 3022 O O . TYR A 1 379 ? -4.253 -15.628 -6.877 1.00 91.31 379 TYR A O 1
ATOM 3030 N N . ASP A 1 380 ? -4.303 -14.073 -5.257 1.00 84.81 380 ASP A N 1
ATOM 3031 C CA . ASP A 1 380 ? -5.692 -14.341 -4.862 1.00 84.81 380 ASP A CA 1
ATOM 3032 C C . ASP A 1 380 ? -6.670 -13.566 -5.765 1.00 84.81 380 ASP A C 1
ATOM 3034 O O . ASP A 1 380 ? -6.440 -12.399 -6.090 1.00 84.81 380 ASP A O 1
ATOM 3038 N N . ILE A 1 381 ? -7.769 -14.202 -6.182 1.00 69.56 381 ILE A N 1
ATOM 3039 C CA . ILE A 1 381 ? -8.807 -13.578 -7.019 1.00 69.56 381 ILE A CA 1
ATOM 3040 C C . ILE A 1 381 ? -9.882 -12.961 -6.109 1.00 69.56 381 ILE A C 1
ATOM 3042 O O . ILE A 1 381 ? -11.067 -13.293 -6.171 1.00 69.56 381 ILE A O 1
ATOM 3046 N N . SER A 1 382 ? -9.455 -12.028 -5.255 1.00 62.00 382 SER A N 1
ATOM 3047 C CA . SER A 1 382 ? -10.332 -11.067 -4.569 1.00 62.00 382 SER A CA 1
ATOM 3048 C C . SER A 1 382 ? -10.748 -9.895 -5.471 1.00 62.00 382 SER A C 1
ATOM 3050 O O . SER A 1 382 ? -11.541 -9.054 -5.052 1.00 62.00 382 SER A O 1
ATOM 3052 N N . HIS A 1 383 ? -10.207 -9.824 -6.694 1.00 51.59 383 HIS A N 1
ATOM 3053 C CA . HIS A 1 383 ? -10.393 -8.728 -7.644 1.00 51.59 383 HIS A CA 1
ATOM 3054 C C . HIS A 1 383 ? -10.845 -9.254 -9.013 1.00 51.59 383 HIS A C 1
ATOM 3056 O O . HIS A 1 383 ? -10.210 -10.137 -9.588 1.00 51.59 383 HIS A O 1
ATOM 3062 N N . ASP A 1 384 ? -11.915 -8.674 -9.562 1.00 57.41 384 ASP A N 1
ATOM 3063 C CA . ASP A 1 384 ? -12.642 -9.195 -10.733 1.00 57.41 384 ASP A CA 1
ATOM 3064 C C . ASP A 1 384 ? -11.894 -9.101 -12.085 1.00 57.41 384 ASP A C 1
ATOM 3066 O O . ASP A 1 384 ? -12.467 -9.431 -13.126 1.00 57.41 384 ASP A O 1
ATOM 3070 N N . LYS A 1 385 ? -10.647 -8.602 -12.127 1.00 74.38 385 LYS A N 1
ATOM 3071 C CA . LYS A 1 385 ? -9.926 -8.306 -13.383 1.00 74.38 385 LYS A CA 1
ATOM 3072 C C . LYS A 1 385 ? -8.443 -8.671 -13.344 1.00 74.38 385 LYS A C 1
ATOM 3074 O O . LYS A 1 385 ? -7.689 -8.184 -12.504 1.00 74.38 385 LYS A O 1
ATOM 3079 N N . VAL A 1 386 ? -7.999 -9.436 -14.344 1.00 71.38 386 VAL A N 1
ATOM 3080 C CA . VAL A 1 386 ? -6.592 -9.857 -14.515 1.00 71.38 386 VAL A CA 1
ATOM 3081 C C . VAL A 1 386 ? -5.649 -8.655 -14.648 1.00 71.38 386 VAL A C 1
ATOM 3083 O O . VAL A 1 386 ? -4.588 -8.630 -14.030 1.00 71.38 386 VAL A O 1
ATOM 3086 N N . ASP A 1 387 ? -6.087 -7.606 -15.350 1.00 73.00 387 ASP A N 1
ATOM 3087 C CA . ASP A 1 387 ? -5.332 -6.357 -15.550 1.00 73.00 387 ASP A CA 1
ATOM 3088 C C . ASP A 1 387 ? -5.150 -5.522 -14.265 1.00 73.00 387 ASP A C 1
ATOM 3090 O O . ASP A 1 387 ? -4.409 -4.533 -14.265 1.00 73.00 387 ASP A O 1
ATOM 3094 N N . GLN A 1 388 ? -5.853 -5.884 -13.184 1.00 76.94 388 GLN A N 1
ATOM 3095 C CA . GLN A 1 388 ? -5.634 -5.372 -11.829 1.00 76.94 388 GLN A CA 1
ATOM 3096 C C . GLN A 1 388 ? -4.757 -6.338 -11.025 1.00 76.94 388 GLN A C 1
ATOM 3098 O O . GLN A 1 388 ? -3.794 -5.889 -10.415 1.00 76.94 388 GLN A O 1
ATOM 3103 N N . ILE A 1 389 ? -5.011 -7.653 -11.100 1.00 77.62 389 ILE A N 1
ATOM 3104 C CA . ILE A 1 389 ? -4.176 -8.698 -10.469 1.00 77.62 389 ILE A CA 1
ATOM 3105 C C . ILE A 1 389 ? -2.691 -8.524 -10.830 1.00 77.62 389 ILE A C 1
ATOM 3107 O O . ILE A 1 389 ? -1.845 -8.533 -9.943 1.00 77.62 389 ILE A O 1
ATOM 3111 N N . MET A 1 390 ? -2.379 -8.255 -12.102 1.00 74.69 390 MET A N 1
ATOM 3112 C CA . MET A 1 390 ? -1.009 -8.029 -12.596 1.00 74.69 390 MET A CA 1
ATOM 3113 C C . MET A 1 390 ? -0.350 -6.718 -12.117 1.00 74.69 390 MET A C 1
ATOM 3115 O O . MET A 1 390 ? 0.786 -6.440 -12.489 1.00 74.69 390 MET A O 1
ATOM 3119 N N . ARG A 1 391 ? -1.043 -5.903 -11.308 1.00 81.50 391 ARG A N 1
ATOM 3120 C CA . ARG A 1 391 ? -0.500 -4.710 -10.626 1.00 81.50 391 ARG A CA 1
ATOM 3121 C C . ARG A 1 391 ? -0.278 -4.931 -9.130 1.00 81.50 391 ARG A C 1
ATOM 3123 O O . ARG A 1 391 ? 0.254 -4.052 -8.461 1.00 81.50 391 ARG A O 1
ATOM 3130 N N . HIS A 1 392 ? -0.724 -6.063 -8.591 1.00 81.31 392 HIS A N 1
ATOM 3131 C CA . HIS A 1 392 ? -0.502 -6.428 -7.199 1.00 81.31 392 HIS A CA 1
ATOM 3132 C C . HIS A 1 392 ? 0.765 -7.282 -7.069 1.00 81.31 392 HIS A C 1
ATOM 3134 O O . HIS A 1 392 ? 1.176 -7.969 -8.003 1.00 81.31 392 HIS A O 1
ATOM 3140 N N . ARG A 1 393 ? 1.385 -7.257 -5.887 1.00 83.19 393 ARG A N 1
ATOM 3141 C CA . ARG A 1 393 ? 2.494 -8.155 -5.534 1.00 83.19 393 ARG A CA 1
ATOM 3142 C C . ARG A 1 393 ? 1.958 -9.594 -5.414 1.00 83.19 393 ARG A C 1
ATOM 3144 O O . ARG A 1 393 ? 0.875 -9.762 -4.847 1.00 83.19 393 ARG A O 1
ATOM 3151 N N . PRO A 1 394 ? 2.672 -10.629 -5.894 1.00 89.88 394 PRO A N 1
ATOM 3152 C CA . PRO A 1 394 ? 2.266 -12.007 -5.646 1.00 89.88 394 PRO A CA 1
ATOM 3153 C C . PRO A 1 394 ? 2.254 -12.318 -4.143 1.00 89.88 394 PRO A C 1
ATOM 3155 O O . PRO A 1 394 ? 3.145 -11.917 -3.394 1.00 89.88 394 PRO A O 1
ATOM 3158 N N . VAL A 1 395 ? 1.235 -13.063 -3.717 1.00 89.81 395 VAL A N 1
ATOM 3159 C CA . VAL A 1 395 ? 1.022 -13.537 -2.339 1.00 89.81 395 VAL A CA 1
ATOM 3160 C C . VAL A 1 395 ? 2.057 -14.604 -1.962 1.00 89.81 395 VAL A C 1
ATOM 3162 O O . VAL A 1 395 ? 2.453 -14.723 -0.804 1.00 89.81 395 VAL A O 1
ATOM 3165 N N . GLN A 1 396 ? 2.502 -15.386 -2.946 1.00 91.19 396 GLN A N 1
ATOM 3166 C CA . GLN A 1 396 ? 3.501 -16.439 -2.798 1.00 91.19 396 GLN A CA 1
ATOM 3167 C C . GLN A 1 396 ? 4.288 -16.551 -4.112 1.00 91.19 396 GLN A C 1
ATOM 3169 O O . GLN A 1 396 ? 3.690 -16.543 -5.186 1.00 91.19 396 GLN A O 1
ATOM 3174 N N . THR A 1 397 ? 5.611 -16.698 -4.034 1.00 92.81 397 THR A N 1
ATOM 3175 C CA . THR A 1 397 ? 6.466 -16.991 -5.196 1.00 92.81 397 THR A CA 1
ATOM 3176 C C . THR A 1 397 ? 7.222 -18.284 -4.917 1.00 92.81 397 THR A C 1
ATOM 3178 O O . THR A 1 397 ? 8.018 -18.349 -3.981 1.00 92.81 397 THR A O 1
ATOM 3181 N N . VAL A 1 398 ? 6.946 -19.337 -5.689 1.00 92.38 398 VAL A N 1
ATOM 3182 C CA . VAL A 1 398 ? 7.482 -20.691 -5.460 1.00 92.38 398 VAL A CA 1
ATOM 3183 C C . VAL A 1 398 ? 8.445 -21.063 -6.588 1.00 92.38 398 VAL A C 1
ATOM 3185 O O . VAL A 1 398 ? 8.060 -20.928 -7.747 1.00 92.38 398 VAL A O 1
ATOM 3188 N N . PRO A 1 399 ? 9.674 -21.544 -6.317 1.00 91.00 399 PRO A N 1
ATOM 3189 C CA . PRO A 1 399 ? 10.546 -22.049 -7.375 1.00 91.00 399 PRO A CA 1
ATOM 3190 C C . PRO A 1 399 ? 9.902 -23.254 -8.069 1.00 91.00 399 PRO A C 1
ATOM 3192 O O . PRO A 1 399 ? 9.349 -24.133 -7.408 1.00 91.00 399 PRO A O 1
ATOM 3195 N N . LEU A 1 400 ? 10.002 -23.310 -9.396 1.00 90.12 400 LEU A N 1
ATOM 3196 C CA . LEU A 1 400 ? 9.477 -24.390 -10.227 1.00 90.12 400 LEU A CA 1
ATOM 3197 C C . LEU A 1 400 ? 10.648 -25.258 -10.731 1.00 90.12 400 LEU A C 1
ATOM 3199 O O . LEU A 1 400 ? 11.348 -24.848 -11.659 1.00 90.12 400 LEU A O 1
ATOM 3203 N N . PRO A 1 401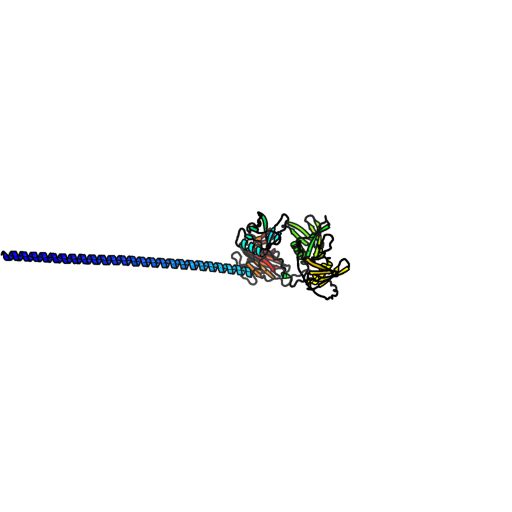 ? 10.912 -26.441 -10.137 1.00 87.00 401 PRO A N 1
ATOM 3204 C CA . PRO A 1 401 ? 12.041 -27.279 -10.541 1.00 87.00 401 PRO A CA 1
ATOM 3205 C C . PRO A 1 401 ? 11.873 -27.796 -11.982 1.00 87.00 401 PRO A C 1
ATOM 3207 O O . PRO A 1 401 ? 10.745 -28.089 -12.382 1.00 87.00 401 PRO A O 1
ATOM 3210 N N . PRO A 1 402 ? 12.958 -27.992 -12.753 1.00 87.19 402 PRO A N 1
ATOM 3211 C CA . PRO A 1 402 ? 12.885 -28.351 -14.175 1.00 87.19 402 PRO A CA 1
ATOM 3212 C C . PRO A 1 402 ? 12.163 -29.684 -14.431 1.00 87.19 402 PRO A C 1
ATOM 3214 O O . PRO A 1 402 ? 12.226 -30.592 -13.600 1.00 87.19 402 PRO A O 1
ATOM 3217 N N . GLY A 1 403 ? 11.513 -29.816 -15.592 1.00 91.50 403 GLY A N 1
ATOM 3218 C CA . GLY A 1 403 ? 10.681 -30.968 -15.972 1.00 91.50 403 GLY A CA 1
ATOM 3219 C C . GLY A 1 403 ? 9.211 -30.827 -15.553 1.00 91.50 403 GLY A C 1
ATOM 3220 O O . GLY A 1 403 ? 8.763 -29.740 -15.189 1.00 91.50 403 GLY A O 1
ATOM 3221 N N . LYS A 1 404 ? 8.445 -31.924 -15.606 1.00 94.31 404 LYS A N 1
ATOM 3222 C CA . LYS A 1 404 ? 7.017 -31.933 -15.250 1.00 94.31 404 LYS A CA 1
ATOM 3223 C C . LYS A 1 404 ? 6.772 -31.734 -13.754 1.00 94.31 404 LYS A C 1
ATOM 3225 O O . LYS A 1 404 ? 7.315 -32.457 -12.913 1.00 94.31 404 LYS A O 1
ATOM 3230 N N . ARG A 1 405 ? 5.895 -30.790 -13.419 1.00 95.88 405 ARG A N 1
ATOM 3231 C CA . ARG A 1 405 ? 5.499 -30.429 -12.051 1.00 95.88 405 ARG A CA 1
ATOM 3232 C C . ARG A 1 405 ? 3.985 -30.381 -11.932 1.00 95.88 405 ARG A C 1
ATOM 3234 O O . ARG A 1 405 ? 3.290 -30.119 -12.908 1.00 95.88 405 ARG A O 1
ATOM 3241 N N . MET A 1 406 ? 3.470 -30.645 -10.738 1.00 97.12 406 MET A N 1
ATOM 3242 C CA . MET A 1 406 ? 2.036 -30.629 -10.446 1.00 97.12 406 MET A CA 1
ATOM 3243 C C . MET A 1 406 ? 1.704 -29.445 -9.544 1.00 97.12 406 MET A C 1
ATOM 3245 O O . MET A 1 406 ? 2.419 -29.212 -8.574 1.00 97.12 406 MET A O 1
ATOM 3249 N N . ILE A 1 407 ? 0.636 -28.711 -9.853 1.00 96.62 407 ILE A N 1
ATOM 3250 C CA . ILE A 1 407 ? 0.136 -27.597 -9.039 1.00 96.62 407 ILE A CA 1
ATOM 3251 C C . ILE A 1 407 ? -1.181 -28.030 -8.390 1.00 96.62 407 ILE A C 1
ATOM 3253 O O . ILE A 1 407 ? -2.067 -28.578 -9.056 1.00 96.62 407 ILE A O 1
ATOM 3257 N N . GLY A 1 408 ? -1.318 -27.812 -7.083 1.00 96.31 408 GLY A N 1
ATOM 3258 C CA . GLY A 1 408 ? -2.508 -28.207 -6.333 1.00 96.31 408 GLY A CA 1
ATOM 3259 C C . GLY A 1 408 ? -2.406 -27.919 -4.837 1.00 96.31 408 GLY A C 1
ATOM 3260 O O . GLY A 1 408 ? -1.385 -27.434 -4.351 1.00 96.31 408 GLY A O 1
ATOM 3261 N N . ARG A 1 409 ? -3.493 -28.180 -4.100 1.00 95.25 409 ARG A N 1
ATOM 3262 C CA . ARG A 1 409 ? -3.555 -27.907 -2.648 1.00 95.25 409 ARG A CA 1
ATOM 3263 C C . ARG A 1 409 ? -3.012 -29.039 -1.772 1.00 95.25 409 ARG A C 1
ATOM 3265 O O . ARG A 1 409 ? -3.004 -28.908 -0.555 1.00 95.25 409 ARG A O 1
ATOM 3272 N N . GLU A 1 410 ? -2.664 -30.176 -2.370 1.00 95.12 410 GLU A N 1
ATOM 3273 C CA . GLU A 1 410 ? -2.129 -31.346 -1.670 1.00 95.12 410 GLU A CA 1
ATOM 3274 C C . GLU A 1 410 ? -0.614 -31.430 -1.937 1.00 95.12 410 GLU A C 1
ATOM 3276 O O . GLU A 1 410 ? -0.216 -31.500 -3.106 1.00 95.12 410 GLU A O 1
ATOM 3281 N N . PRO A 1 411 ? 0.244 -31.377 -0.897 1.00 93.69 411 PRO A N 1
ATOM 3282 C CA . PRO A 1 411 ? 1.690 -31.405 -1.076 1.00 93.69 411 PRO A CA 1
ATOM 3283 C C . PRO A 1 411 ? 2.122 -32.732 -1.700 1.00 93.69 411 PRO A C 1
ATOM 3285 O O . PRO A 1 411 ? 1.742 -33.810 -1.248 1.00 93.69 411 PRO A O 1
ATOM 3288 N N . THR A 1 412 ? 2.932 -32.652 -2.752 1.00 92.69 412 THR A N 1
ATOM 3289 C CA . THR A 1 412 ? 3.407 -33.812 -3.517 1.00 92.69 412 THR A CA 1
ATOM 3290 C C . THR A 1 412 ? 4.886 -33.659 -3.857 1.00 92.69 412 THR A C 1
ATOM 3292 O O . THR A 1 412 ? 5.410 -32.547 -3.915 1.00 92.69 412 THR A O 1
ATOM 3295 N N . ALA A 1 413 ? 5.593 -34.777 -4.039 1.00 88.94 413 ALA A N 1
ATOM 3296 C CA . ALA A 1 413 ? 7.042 -34.777 -4.238 1.00 88.94 413 ALA A CA 1
ATOM 3297 C C . ALA A 1 413 ? 7.428 -34.046 -5.540 1.00 88.94 413 ALA A C 1
ATOM 3299 O O . ALA A 1 413 ? 7.160 -34.529 -6.639 1.00 88.94 413 ALA A O 1
ATOM 3300 N N . GLY A 1 414 ? 8.042 -32.865 -5.413 1.00 86.00 414 GLY A N 1
ATOM 3301 C CA . GLY A 1 414 ? 8.336 -31.984 -6.550 1.00 86.00 414 GLY A CA 1
ATOM 3302 C C . GLY A 1 414 ? 7.115 -31.247 -7.122 1.00 86.00 414 GLY A C 1
ATOM 3303 O O . GLY A 1 414 ? 7.194 -30.724 -8.231 1.00 86.00 414 GLY A O 1
ATOM 3304 N N . GLY A 1 415 ? 5.987 -31.214 -6.409 1.00 92.06 415 GLY A N 1
ATOM 3305 C CA . GLY A 1 415 ? 4.836 -30.372 -6.734 1.00 92.06 415 GLY A CA 1
ATOM 3306 C C . GLY A 1 415 ? 4.954 -28.954 -6.162 1.00 92.06 415 GLY A C 1
ATOM 3307 O O . GLY A 1 415 ? 5.772 -28.682 -5.285 1.00 92.06 415 GLY A O 1
ATOM 3308 N N . VAL A 1 416 ? 4.100 -28.056 -6.649 1.00 93.06 416 VAL A N 1
ATOM 3309 C CA . VAL A 1 416 ? 3.904 -26.699 -6.126 1.00 93.06 416 VAL A CA 1
ATOM 3310 C C . VAL A 1 416 ? 2.636 -26.707 -5.270 1.00 93.06 416 VAL A C 1
ATOM 3312 O O . VAL A 1 416 ? 1.520 -26.726 -5.795 1.00 93.06 416 VAL A O 1
ATOM 3315 N N . GLU A 1 417 ? 2.815 -26.723 -3.947 1.00 95.25 417 GLU A N 1
ATOM 3316 C CA . GLU A 1 417 ? 1.721 -26.582 -2.981 1.00 95.25 417 GLU A CA 1
ATOM 3317 C C . GLU A 1 417 ? 1.264 -25.117 -2.928 1.00 95.25 417 GLU A C 1
ATOM 3319 O O . GLU A 1 417 ? 2.041 -24.228 -2.567 1.00 95.25 417 GLU A O 1
ATOM 3324 N N . ILE A 1 418 ? -0.011 -24.870 -3.239 1.00 91.75 418 ILE A N 1
ATOM 3325 C CA . ILE A 1 418 ? -0.650 -23.562 -3.039 1.00 91.75 418 ILE A CA 1
ATOM 3326 C C . ILE A 1 418 ? -1.845 -23.735 -2.103 1.00 91.75 418 ILE A C 1
ATOM 3328 O O . ILE A 1 418 ? -2.722 -24.574 -2.323 1.00 91.75 418 ILE A O 1
ATOM 3332 N N . ARG A 1 419 ? -1.886 -22.940 -1.031 1.00 87.56 419 ARG A N 1
ATOM 3333 C CA . ARG A 1 419 ? -2.901 -23.058 0.023 1.00 87.56 419 ARG A CA 1
ATOM 3334 C C . ARG A 1 419 ? -4.108 -22.184 -0.290 1.00 87.56 419 ARG A C 1
ATOM 3336 O O . ARG A 1 419 ? -4.044 -20.969 -0.168 1.00 87.56 419 ARG A O 1
ATOM 3343 N N . GLY A 1 420 ? -5.228 -22.812 -0.642 1.00 81.06 420 GLY A N 1
ATOM 3344 C CA . GLY A 1 420 ? -6.488 -22.109 -0.879 1.00 81.06 420 GLY A CA 1
ATOM 3345 C C . GLY A 1 420 ? -7.689 -23.048 -0.964 1.00 81.06 420 GLY A C 1
ATOM 3346 O O . GLY A 1 420 ? -7.604 -24.150 -1.508 1.00 81.06 420 GLY A O 1
ATOM 3347 N N . ALA A 1 421 ? -8.838 -22.601 -0.450 1.00 74.19 421 ALA A N 1
ATOM 3348 C CA . ALA A 1 421 ? -10.081 -23.380 -0.467 1.00 74.19 421 ALA A CA 1
ATOM 3349 C C . ALA A 1 421 ? -10.672 -23.564 -1.883 1.00 74.19 421 ALA A C 1
ATOM 3351 O O . ALA A 1 421 ? -11.463 -24.477 -2.107 1.00 74.19 421 ALA A O 1
ATOM 3352 N N . GLY A 1 422 ? -10.282 -22.715 -2.842 1.00 85.56 422 GLY A N 1
ATOM 3353 C CA . GLY A 1 422 ? -10.807 -22.705 -4.212 1.00 85.56 422 GLY A CA 1
ATOM 3354 C C . GLY A 1 422 ? -10.106 -23.628 -5.214 1.00 85.56 422 GLY A C 1
ATOM 3355 O O . GLY A 1 422 ? -10.447 -23.570 -6.391 1.00 85.56 422 GLY A O 1
ATOM 3356 N N . MET A 1 423 ? -9.134 -24.448 -4.799 1.00 92.38 423 MET A N 1
ATOM 3357 C CA . MET A 1 423 ? -8.286 -25.221 -5.718 1.00 92.38 423 MET A CA 1
ATOM 3358 C C . MET A 1 423 ? -8.354 -26.734 -5.439 1.00 92.38 423 MET A C 1
ATOM 3360 O O . MET A 1 423 ? -8.347 -27.166 -4.285 1.00 92.38 423 MET A O 1
ATOM 3364 N N . SER A 1 424 ? -8.422 -27.565 -6.488 1.00 95.62 424 SER A N 1
ATOM 3365 C CA . SER A 1 424 ? -8.377 -29.035 -6.390 1.00 95.62 424 SER A CA 1
ATOM 3366 C C . SER A 1 4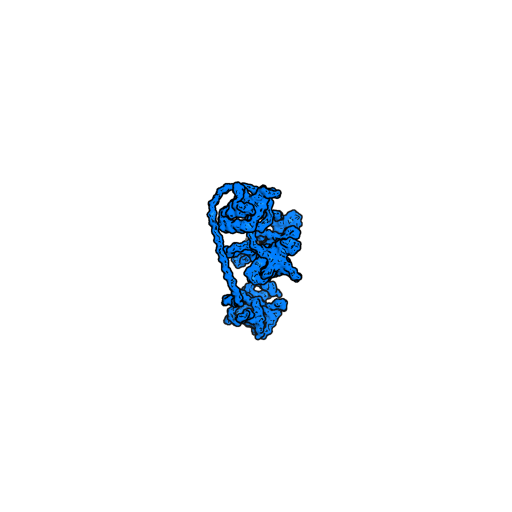24 ? -7.051 -29.559 -5.809 1.00 95.62 424 SER A C 1
ATOM 3368 O O . SER A 1 424 ? -6.019 -28.889 -5.864 1.00 95.62 424 SER A O 1
ATOM 3370 N N . ARG A 1 425 ? -7.081 -30.773 -5.232 1.00 96.25 425 ARG A N 1
ATOM 3371 C CA . ARG A 1 425 ? -5.912 -31.424 -4.597 1.00 96.25 425 ARG A CA 1
ATOM 3372 C C . ARG A 1 425 ? -4.730 -31.550 -5.552 1.00 96.25 425 ARG A C 1
ATOM 3374 O O . ARG A 1 425 ? -3.615 -31.172 -5.208 1.00 96.25 425 ARG A O 1
ATOM 3381 N N . HIS A 1 426 ? -5.025 -31.973 -6.771 1.00 96.62 426 HIS A N 1
ATOM 3382 C CA . HIS A 1 426 ? -4.169 -31.872 -7.941 1.00 96.62 426 HIS A CA 1
ATOM 3383 C C . HIS A 1 426 ? -5.009 -31.123 -8.984 1.00 96.62 426 HIS A C 1
ATOM 3385 O O . HIS A 1 426 ? -6.150 -31.520 -9.226 1.00 96.62 426 HIS A O 1
ATOM 3391 N N . HIS A 1 427 ? -4.528 -29.992 -9.501 1.00 97.19 427 HIS A N 1
ATOM 3392 C CA . HIS A 1 427 ? -5.325 -29.108 -10.360 1.00 97.19 427 HIS A CA 1
ATOM 3393 C C . HIS A 1 427 ? -4.851 -29.183 -11.811 1.00 97.19 427 HIS A C 1
ATOM 3395 O O . HIS A 1 427 ? -5.617 -29.538 -12.704 1.00 97.19 427 HIS A O 1
ATOM 3401 N N . CYS A 1 428 ? -3.566 -28.926 -12.033 1.00 97.88 428 CYS A N 1
ATOM 3402 C CA . CYS A 1 428 ? -2.925 -29.044 -13.334 1.00 97.88 428 CYS A CA 1
ATOM 3403 C C . CYS A 1 428 ? -1.498 -29.590 -13.190 1.00 97.88 428 CYS A C 1
ATOM 3405 O O . CYS A 1 428 ? -0.920 -29.602 -12.099 1.00 97.88 428 CYS A O 1
ATOM 3407 N N . THR A 1 429 ? -0.915 -30.030 -14.303 1.00 97.69 429 THR A N 1
ATOM 3408 C CA . THR A 1 429 ? 0.543 -30.114 -14.445 1.00 97.69 429 THR A CA 1
ATOM 3409 C C . THR A 1 429 ? 1.050 -28.983 -15.324 1.00 97.69 429 THR A C 1
ATOM 3411 O O . THR A 1 429 ? 0.367 -28.567 -16.260 1.00 97.69 429 THR A O 1
ATOM 3414 N N . VAL A 1 430 ? 2.257 -28.515 -15.015 1.00 96.88 430 VAL A N 1
ATOM 3415 C CA . VAL A 1 430 ? 3.035 -27.581 -15.827 1.00 96.88 430 VAL A CA 1
ATOM 3416 C C . VAL A 1 430 ? 4.387 -28.208 -16.158 1.00 96.88 430 VAL A C 1
ATOM 3418 O O . VAL A 1 430 ? 4.975 -28.912 -15.336 1.00 96.88 430 VAL A O 1
ATOM 3421 N N . GLU A 1 431 ? 4.875 -27.989 -17.370 1.00 95.56 431 GLU A N 1
ATOM 3422 C CA . GLU A 1 431 ? 6.114 -28.577 -17.873 1.00 95.56 431 GLU A CA 1
ATOM 3423 C C . GLU A 1 431 ? 6.753 -27.614 -18.872 1.00 95.56 431 GLU A C 1
ATOM 3425 O O . GLU A 1 431 ? 6.166 -27.322 -19.911 1.00 95.56 431 GLU A O 1
ATOM 3430 N N . LEU A 1 432 ? 7.939 -27.086 -18.563 1.00 91.38 432 LEU A N 1
ATOM 3431 C CA . LEU A 1 432 ? 8.684 -26.288 -19.535 1.00 91.38 432 LEU A CA 1
ATOM 3432 C C . LEU A 1 432 ? 9.467 -27.222 -20.465 1.00 91.38 432 LEU A C 1
ATOM 3434 O O . LEU A 1 432 ? 10.286 -28.022 -20.011 1.00 91.38 432 LEU A O 1
ATOM 3438 N N . THR A 1 433 ? 9.230 -27.090 -21.765 1.00 89.31 433 THR A N 1
ATOM 3439 C CA . THR A 1 433 ? 9.958 -27.823 -22.806 1.00 89.31 433 THR A CA 1
ATOM 3440 C C . THR A 1 433 ? 11.388 -27.291 -22.986 1.00 89.31 433 THR A C 1
ATOM 3442 O O . THR A 1 433 ? 11.665 -26.131 -22.664 1.00 89.31 433 THR A O 1
ATOM 3445 N N . PRO A 1 434 ? 12.303 -28.076 -23.592 1.00 83.81 434 PRO A N 1
ATOM 3446 C CA . PRO A 1 434 ? 13.633 -27.593 -23.981 1.00 83.81 434 PRO A CA 1
ATOM 3447 C C . PRO A 1 434 ? 13.618 -26.391 -24.942 1.00 83.81 434 PRO A C 1
ATOM 3449 O O . PRO A 1 434 ? 14.606 -25.667 -25.021 1.00 83.81 434 PRO A O 1
ATOM 3452 N N . VAL A 1 435 ? 12.507 -26.168 -25.656 1.00 84.19 435 VAL A N 1
ATOM 3453 C CA . VAL A 1 435 ? 12.311 -25.047 -26.597 1.00 84.19 435 VAL A CA 1
ATOM 3454 C C . VAL A 1 435 ? 11.916 -23.749 -25.867 1.00 84.19 435 VAL A C 1
ATOM 3456 O O . VAL A 1 435 ? 11.976 -22.669 -26.442 1.00 84.19 435 VAL A O 1
ATOM 3459 N N . GLY A 1 436 ? 11.550 -23.830 -24.581 1.00 83.44 436 GLY A N 1
ATOM 3460 C CA . GLY A 1 436 ? 11.105 -22.691 -23.771 1.00 83.44 436 GLY A CA 1
ATOM 3461 C C . GLY A 1 436 ? 9.587 -22.485 -23.731 1.00 83.44 436 GLY A C 1
ATOM 3462 O O . GLY A 1 436 ? 9.123 -21.607 -23.008 1.00 83.44 436 GLY A O 1
ATOM 3463 N N . GLU A 1 437 ? 8.813 -23.308 -24.439 1.00 88.81 437 GLU A N 1
ATOM 3464 C CA . GLU A 1 437 ? 7.350 -23.328 -24.343 1.00 88.81 437 GLU A CA 1
ATOM 3465 C C . GLU A 1 437 ? 6.882 -23.981 -23.037 1.00 88.81 437 GLU A C 1
ATOM 3467 O O . GLU A 1 437 ? 7.445 -24.997 -22.610 1.00 88.81 437 GLU A O 1
ATOM 3472 N N . LEU A 1 438 ? 5.832 -23.427 -22.421 1.00 94.06 438 LEU A N 1
ATOM 3473 C CA . LEU A 1 438 ? 5.235 -23.945 -21.194 1.00 94.06 438 LEU A CA 1
ATOM 3474 C C . LEU A 1 438 ? 4.002 -24.789 -21.526 1.00 94.06 438 LEU A C 1
ATOM 3476 O O . LEU A 1 438 ? 2.962 -24.266 -21.911 1.00 94.06 438 LEU A O 1
ATOM 3480 N N . HIS A 1 439 ? 4.084 -26.097 -21.325 1.00 96.38 439 HIS A N 1
ATOM 3481 C CA . HIS A 1 439 ? 2.937 -26.985 -21.455 1.00 96.38 439 HIS A CA 1
ATOM 3482 C C . HIS A 1 439 ? 2.134 -27.021 -20.157 1.00 96.38 439 HIS A C 1
ATOM 3484 O O . HIS A 1 439 ? 2.674 -27.314 -19.092 1.00 96.38 439 HIS A O 1
ATOM 3490 N N . VAL A 1 440 ? 0.828 -26.778 -20.256 1.00 97.44 440 VAL A N 1
ATOM 3491 C CA . VAL A 1 440 ? -0.136 -26.856 -19.150 1.00 97.44 440 VAL A CA 1
ATOM 3492 C C . VAL A 1 440 ? -1.159 -27.943 -19.464 1.00 97.44 440 VAL A C 1
ATOM 3494 O O . VAL A 1 440 ? -1.644 -28.022 -20.589 1.00 97.44 440 VAL A O 1
ATOM 3497 N N . CYS A 1 441 ? -1.491 -28.796 -18.496 1.00 97.75 441 CYS A N 1
ATOM 3498 C CA . CYS A 1 441 ? -2.503 -29.845 -18.649 1.00 97.75 441 CYS A CA 1
ATOM 3499 C C . CYS A 1 441 ? -3.400 -29.919 -17.408 1.00 97.75 441 CYS A C 1
ATOM 3501 O O . CYS A 1 441 ? -2.900 -30.121 -16.300 1.00 97.75 441 CYS A O 1
ATOM 3503 N N . ASP A 1 442 ? -4.713 -29.756 -17.587 1.00 97.81 442 ASP A N 1
ATOM 3504 C CA . ASP A 1 442 ? -5.706 -29.871 -16.512 1.00 97.81 442 ASP A CA 1
ATOM 3505 C C . ASP A 1 442 ? -5.879 -31.337 -16.076 1.00 97.81 442 ASP A C 1
ATOM 3507 O O . ASP A 1 442 ? -5.983 -32.234 -16.911 1.00 97.81 442 ASP A O 1
ATOM 3511 N N . LEU A 1 443 ? -5.927 -31.604 -14.769 1.00 97.69 443 LEU A N 1
ATOM 3512 C CA . LEU A 1 443 ? -5.996 -32.967 -14.224 1.00 97.69 443 LEU A CA 1
ATOM 3513 C C . LEU A 1 443 ? -7.428 -33.458 -13.940 1.00 97.69 443 LEU A C 1
ATOM 3515 O O . LEU A 1 443 ? -7.611 -34.369 -13.135 1.00 97.69 443 LEU A O 1
ATOM 3519 N N . GLY A 1 444 ? -8.444 -32.872 -14.579 1.00 96.31 444 GLY A N 1
ATOM 3520 C CA . GLY A 1 444 ? -9.847 -33.077 -14.212 1.00 96.31 444 GLY A CA 1
ATOM 3521 C C . GLY A 1 444 ? -10.230 -32.216 -13.009 1.00 96.31 444 GLY A C 1
ATOM 3522 O O . GLY A 1 444 ? -10.883 -32.685 -12.075 1.00 96.31 444 GLY A O 1
ATOM 3523 N N . SER A 1 445 ? -9.765 -30.964 -12.986 1.00 96.12 445 SER A N 1
ATOM 3524 C CA . SER A 1 445 ? -9.968 -30.076 -11.844 1.00 96.12 445 SER A CA 1
ATOM 3525 C C . SER A 1 445 ? -11.434 -29.647 -11.699 1.00 96.12 445 SER A C 1
ATOM 3527 O O . SER A 1 445 ? -12.185 -29.503 -12.663 1.00 96.12 445 SER A O 1
ATOM 3529 N N . THR A 1 446 ? -11.860 -29.426 -10.455 1.00 95.50 446 THR A N 1
ATOM 3530 C CA . THR A 1 446 ? -13.282 -29.261 -10.097 1.00 95.50 446 THR A CA 1
ATOM 3531 C C . THR A 1 446 ? -13.895 -27.973 -10.652 1.00 95.50 446 THR A C 1
ATOM 3533 O O . THR A 1 446 ? -15.094 -27.927 -10.907 1.00 95.50 446 THR A O 1
ATOM 3536 N N . LEU A 1 447 ? -13.081 -26.930 -10.843 1.00 94.62 447 LEU A N 1
ATOM 3537 C CA . LEU A 1 447 ? -13.498 -25.661 -11.453 1.00 94.62 447 LEU A CA 1
ATOM 3538 C C . LEU A 1 447 ? -12.961 -25.501 -12.889 1.00 94.62 447 LEU A C 1
ATOM 3540 O O . LEU A 1 447 ? -13.562 -24.789 -13.696 1.00 94.62 447 LEU A O 1
ATOM 3544 N N . GLY A 1 448 ? -11.908 -26.241 -13.246 1.00 95.69 448 GLY A N 1
ATOM 3545 C CA . GLY A 1 448 ? -11.186 -26.129 -14.507 1.00 95.69 448 GLY A CA 1
ATOM 3546 C C . GLY A 1 448 ? -10.010 -25.157 -14.435 1.00 95.69 448 GLY A C 1
ATOM 3547 O O . GLY A 1 448 ? -10.113 -24.085 -13.840 1.00 95.69 448 GLY A O 1
ATOM 3548 N N . THR A 1 449 ? -8.930 -25.515 -15.123 1.00 96.69 449 THR A N 1
ATOM 3549 C CA . THR A 1 449 ? -7.829 -24.614 -15.473 1.00 96.69 449 THR A CA 1
ATOM 3550 C C . THR A 1 449 ? -8.258 -23.701 -16.623 1.00 96.69 449 THR A C 1
ATOM 3552 O O . THR A 1 449 ? -8.728 -24.185 -17.657 1.00 96.69 449 THR A O 1
ATOM 3555 N N . PHE A 1 450 ? -8.051 -22.391 -16.489 1.00 95.94 450 PHE A N 1
ATOM 3556 C CA . PHE A 1 450 ? -8.244 -21.421 -17.573 1.00 95.94 450 PHE A CA 1
ATOM 3557 C C . PHE A 1 450 ? -6.937 -20.678 -17.856 1.00 95.94 450 PHE A C 1
ATOM 3559 O O . PHE A 1 450 ? -6.296 -20.203 -16.924 1.00 95.94 450 PHE A O 1
ATOM 3566 N N . VAL A 1 451 ? -6.559 -20.530 -19.125 1.00 95.00 451 VAL A N 1
ATOM 3567 C CA . VAL A 1 451 ? -5.398 -19.734 -19.558 1.00 95.00 451 VAL A CA 1
ATOM 3568 C C . VAL A 1 451 ? -5.877 -18.348 -19.976 1.00 95.00 451 VAL A C 1
ATOM 3570 O O . VAL A 1 451 ? -6.813 -18.243 -20.765 1.00 95.00 451 VAL A O 1
ATOM 3573 N N . TRP A 1 452 ? -5.247 -17.287 -19.476 1.00 92.69 452 TRP A N 1
ATOM 3574 C CA . TRP A 1 452 ? -5.451 -15.929 -19.978 1.00 92.69 452 TRP A CA 1
ATOM 3575 C C . TRP A 1 452 ? -4.596 -15.701 -21.227 1.00 92.69 452 TRP A C 1
ATOM 3577 O O . TRP A 1 452 ? -3.366 -15.691 -21.151 1.00 92.69 452 TRP A O 1
ATOM 3587 N N . VAL A 1 453 ? -5.252 -15.511 -22.372 1.00 81.75 453 VAL A N 1
ATOM 3588 C CA . VAL A 1 453 ? -4.620 -15.264 -23.673 1.00 81.75 453 VAL A CA 1
ATOM 3589 C C . VAL A 1 453 ? -5.120 -13.920 -24.216 1.00 81.75 453 VAL A C 1
ATOM 3591 O O . VAL A 1 453 ? -6.219 -13.855 -24.773 1.00 81.75 453 VAL A O 1
ATOM 3594 N N . PRO A 1 454 ? -4.362 -12.819 -24.062 1.00 77.25 454 PRO A N 1
ATOM 3595 C CA . PRO A 1 454 ? -4.716 -11.535 -24.664 1.00 77.25 454 PRO A CA 1
ATOM 3596 C C . PRO A 1 454 ? -4.802 -11.633 -26.202 1.00 77.25 454 PRO A C 1
ATOM 3598 O O . PRO A 1 454 ? -3.951 -12.290 -26.802 1.00 77.25 454 PRO A O 1
ATOM 3601 N N . PRO A 1 455 ? -5.774 -10.980 -26.870 1.00 81.50 455 PRO A N 1
ATOM 3602 C CA . PRO A 1 455 ? -6.887 -10.196 -26.319 1.00 81.50 455 PRO A CA 1
ATOM 3603 C C . PRO A 1 455 ? -8.143 -11.035 -26.000 1.00 81.50 455 PRO A C 1
ATOM 3605 O O . PRO A 1 455 ? -9.119 -10.497 -25.489 1.00 81.50 455 PRO A O 1
ATOM 3608 N N . ASN A 1 456 ? -8.136 -12.333 -26.316 1.00 78.94 456 ASN A N 1
ATOM 3609 C CA . ASN A 1 456 ? -9.309 -13.219 -26.291 1.00 78.94 456 ASN A CA 1
ATOM 3610 C C . ASN A 1 456 ? -9.806 -13.563 -24.872 1.00 78.94 456 ASN A C 1
ATOM 3612 O O . ASN A 1 456 ? -10.942 -14.003 -24.705 1.00 78.94 456 ASN A O 1
ATOM 3616 N N . GLY A 1 457 ? -8.970 -13.358 -23.854 1.00 87.81 457 GLY A N 1
ATOM 3617 C CA . GLY A 1 457 ? -9.320 -13.516 -22.445 1.00 87.81 457 GLY A CA 1
ATOM 3618 C C . GLY A 1 457 ? -9.092 -14.933 -21.914 1.00 87.81 457 GLY A C 1
ATOM 3619 O O . GLY A 1 457 ? -8.106 -15.578 -22.265 1.00 87.81 457 GLY A O 1
ATOM 3620 N N . TYR A 1 458 ? -9.969 -15.412 -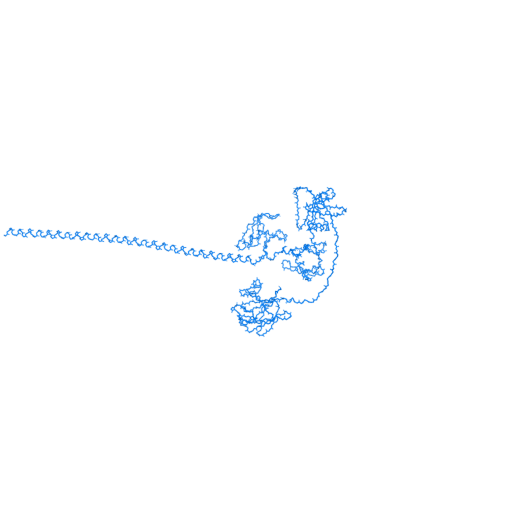21.025 1.00 90.50 458 TYR A N 1
ATOM 3621 C CA . TYR A 1 458 ? -9.827 -16.731 -20.398 1.00 90.50 458 TYR A CA 1
ATOM 3622 C C . TYR A 1 458 ? -10.353 -17.865 -21.286 1.00 90.50 458 TYR A C 1
ATOM 3624 O O . TYR A 1 458 ? -11.562 -18.045 -21.432 1.00 90.50 458 TYR A O 1
ATOM 3632 N N . GLN A 1 459 ? -9.447 -18.703 -21.787 1.00 94.12 459 GLN A N 1
ATOM 3633 C CA . GLN A 1 459 ? -9.774 -19.960 -22.456 1.00 94.12 459 GLN A CA 1
ATOM 3634 C C . GLN A 1 459 ? -9.696 -21.127 -21.463 1.00 94.12 459 GLN A C 1
ATOM 3636 O O . GLN A 1 459 ? -8.650 -21.375 -20.864 1.00 94.12 459 GLN A O 1
ATOM 3641 N N . LYS A 1 460 ? -10.793 -21.876 -21.296 1.00 96.19 460 LYS A N 1
ATOM 3642 C CA . LYS A 1 460 ? -10.803 -23.096 -20.473 1.00 96.19 460 LYS A CA 1
ATOM 3643 C C . LYS A 1 460 ? -10.022 -24.216 -21.165 1.00 96.19 460 LYS A C 1
ATOM 3645 O O . LYS A 1 460 ? -10.283 -24.501 -22.334 1.00 96.19 460 LYS A O 1
ATOM 3650 N N . LEU A 1 461 ? -9.121 -24.883 -20.446 1.00 96.25 461 LEU A N 1
ATOM 3651 C CA . LEU A 1 461 ? -8.468 -26.094 -20.945 1.00 96.25 461 LEU A CA 1
ATOM 3652 C C . LEU A 1 461 ? -9.422 -27.300 -20.856 1.00 96.25 461 LEU A C 1
ATOM 3654 O O . LEU A 1 461 ? -10.097 -27.466 -19.834 1.00 96.25 461 LEU A O 1
ATOM 3658 N N . PRO A 1 462 ? -9.482 -28.173 -21.879 1.00 95.44 462 PRO A N 1
ATOM 3659 C CA . PRO A 1 462 ? -10.162 -29.456 -21.757 1.00 95.44 462 PRO A CA 1
ATOM 3660 C C . PRO A 1 462 ? -9.448 -30.354 -20.726 1.00 95.44 462 PRO A C 1
ATOM 3662 O O . PRO A 1 462 ? -8.213 -30.388 -20.711 1.00 95.44 462 PRO A O 1
ATOM 3665 N N . PRO A 1 463 ? -10.178 -31.122 -19.895 1.00 96.38 463 PRO A N 1
ATOM 3666 C CA . PRO A 1 463 ? -9.574 -32.080 -18.973 1.00 96.38 463 PRO A CA 1
ATOM 3667 C C . PRO A 1 463 ? -8.611 -33.044 -19.675 1.00 96.38 463 PRO A C 1
ATOM 3669 O O . PRO A 1 463 ? -8.893 -33.537 -20.770 1.00 96.38 463 PRO A O 1
ATOM 3672 N N . HIS A 1 464 ? -7.474 -33.306 -19.035 1.00 95.25 464 HIS A N 1
ATOM 3673 C CA . HIS A 1 464 ? -6.396 -34.194 -19.486 1.00 95.25 464 HIS A CA 1
ATOM 3674 C C . HIS A 1 464 ? -5.732 -33.827 -20.827 1.00 95.25 464 HIS A C 1
ATOM 3676 O O . HIS A 1 464 ? -4.893 -34.584 -21.316 1.00 95.25 464 HIS A O 1
ATOM 3682 N N . HIS A 1 465 ? -6.044 -32.663 -21.409 1.00 94.06 465 HIS A N 1
ATOM 3683 C CA . HIS A 1 465 ? -5.386 -32.167 -22.616 1.00 94.06 465 HIS A CA 1
ATOM 3684 C C . HIS A 1 465 ? -4.243 -31.216 -22.259 1.00 94.06 465 HIS A C 1
ATOM 3686 O O . HIS A 1 465 ? -4.413 -30.286 -21.470 1.00 94.06 465 HIS A O 1
ATOM 3692 N N . SER A 1 466 ? -3.078 -31.430 -22.877 1.00 94.62 466 SER A N 1
ATOM 3693 C CA . SER A 1 466 ? -1.958 -30.493 -22.795 1.00 94.62 466 SER A CA 1
ATOM 3694 C C . SER A 1 466 ? -2.105 -29.390 -23.841 1.00 94.62 466 SER A C 1
ATOM 3696 O O . SER A 1 466 ? -2.366 -29.667 -25.009 1.00 94.62 466 SER A O 1
ATOM 3698 N N . CYS A 1 467 ? -1.906 -28.147 -23.418 1.00 96.06 467 CYS A N 1
ATOM 3699 C CA . CYS A 1 467 ? -1.847 -26.961 -24.260 1.00 96.06 467 CYS A CA 1
ATOM 3700 C C . CYS A 1 467 ? -0.495 -26.270 -24.039 1.00 96.06 467 CYS A C 1
ATOM 3702 O O . CYS A 1 467 ? -0.064 -26.136 -22.892 1.00 96.06 467 CYS A O 1
ATOM 3704 N N . SER A 1 468 ? 0.171 -25.852 -25.117 1.00 95.31 468 SER A N 1
ATOM 3705 C CA . SER A 1 468 ? 1.339 -24.970 -25.026 1.00 95.31 468 SER A CA 1
ATOM 3706 C C . SER A 1 468 ? 0.870 -23.530 -24.816 1.00 95.31 468 SER A C 1
ATOM 3708 O O . SER A 1 468 ? -0.037 -23.062 -25.508 1.00 95.31 468 SER A O 1
ATOM 3710 N N . VAL A 1 469 ? 1.464 -22.838 -23.845 1.00 93.81 469 VAL A N 1
ATOM 3711 C CA . VAL A 1 469 ? 1.188 -21.435 -23.520 1.00 93.81 469 VAL A CA 1
ATOM 3712 C C . VAL A 1 469 ? 2.505 -20.647 -23.485 1.00 93.81 469 VAL A C 1
ATOM 3714 O O . VAL A 1 469 ? 3.551 -21.208 -23.135 1.00 93.81 469 VAL A O 1
ATOM 3717 N N . PRO A 1 470 ? 2.496 -19.345 -23.823 1.00 90.56 470 PRO A N 1
ATOM 3718 C CA . PRO A 1 470 ? 3.693 -18.523 -23.715 1.00 90.56 470 PRO A CA 1
ATOM 3719 C C . PRO A 1 470 ? 4.115 -18.354 -22.250 1.00 90.56 470 PRO A C 1
ATOM 3721 O O . PRO A 1 470 ? 3.287 -18.272 -21.339 1.00 90.56 470 PRO A O 1
ATOM 3724 N N . LEU A 1 471 ? 5.424 -18.261 -22.020 1.00 90.50 471 LEU A N 1
ATOM 3725 C CA . LEU A 1 471 ? 5.975 -17.942 -20.706 1.00 90.50 471 LEU A CA 1
ATOM 3726 C C . LEU A 1 471 ? 5.472 -16.563 -20.234 1.00 90.50 471 LEU A C 1
ATOM 3728 O O . LEU A 1 471 ? 5.308 -15.643 -21.034 1.00 90.50 471 LEU A O 1
ATOM 3732 N N . GLY A 1 472 ? 5.189 -16.421 -18.939 1.00 90.19 472 GLY A N 1
ATOM 3733 C CA . GLY A 1 472 ? 4.547 -15.231 -18.373 1.00 90.19 472 GLY A CA 1
ATOM 3734 C C . GLY A 1 472 ? 3.016 -15.198 -18.492 1.00 90.19 472 GLY A C 1
ATOM 3735 O O . GLY A 1 472 ? 2.413 -14.264 -17.956 1.00 90.19 472 GLY A O 1
ATOM 3736 N N . ALA A 1 473 ? 2.384 -16.192 -19.135 1.00 91.06 473 ALA A N 1
ATOM 3737 C CA . ALA A 1 473 ? 0.928 -16.346 -19.165 1.00 91.06 473 ALA A CA 1
ATOM 3738 C C . ALA A 1 473 ? 0.329 -16.610 -17.772 1.00 91.06 473 ALA A C 1
ATOM 3740 O O . ALA A 1 473 ? 0.969 -17.173 -16.878 1.00 91.06 473 ALA A O 1
ATOM 3741 N N . CYS A 1 474 ? -0.934 -16.215 -17.609 1.00 94.12 474 CYS A N 1
ATOM 3742 C CA . CYS A 1 474 ? -1.699 -16.354 -16.373 1.00 94.12 474 CYS A CA 1
ATOM 3743 C C . CYS A 1 474 ? -2.616 -17.582 -16.461 1.00 94.12 474 CYS A C 1
ATOM 3745 O O . CYS A 1 474 ? -3.326 -17.753 -17.452 1.00 94.12 474 CYS A O 1
ATOM 3747 N N . LEU A 1 475 ? -2.650 -18.405 -15.415 1.00 95.06 475 LEU A N 1
ATOM 3748 C CA . LEU A 1 475 ? -3.543 -19.553 -15.282 1.00 95.06 475 LEU A CA 1
ATOM 3749 C C . LEU A 1 475 ? -4.489 -19.302 -14.101 1.00 95.06 475 LEU A C 1
ATOM 3751 O O . LEU A 1 475 ? -4.027 -19.184 -12.968 1.00 95.06 475 LEU A O 1
ATOM 3755 N N . ALA A 1 476 ? -5.799 -19.236 -14.330 1.00 94.56 476 ALA A N 1
ATOM 3756 C CA . ALA A 1 476 ? -6.778 -19.237 -13.246 1.00 94.56 476 ALA A CA 1
ATOM 3757 C C . ALA A 1 476 ? -7.106 -20.683 -12.851 1.00 94.56 476 ALA A C 1
ATOM 3759 O O . ALA A 1 476 ? -7.601 -21.471 -13.660 1.00 94.56 476 ALA A O 1
ATOM 3760 N N . LEU A 1 477 ? -6.818 -21.011 -11.592 1.00 94.69 477 LEU A N 1
ATOM 3761 C CA . LEU A 1 477 ? -6.982 -22.320 -10.962 1.00 94.69 477 LEU A CA 1
ATOM 3762 C C . LEU A 1 477 ? -8.126 -22.257 -9.937 1.00 94.69 477 LEU A C 1
ATOM 3764 O O . LEU A 1 477 ? -7.938 -22.436 -8.732 1.00 94.69 477 LEU A O 1
ATOM 3768 N N . GLY A 1 478 ? -9.334 -21.940 -10.409 1.00 90.56 478 GLY A N 1
ATOM 3769 C CA . GLY A 1 478 ? -10.478 -21.641 -9.546 1.00 90.56 478 GLY A CA 1
ATOM 3770 C C . GLY A 1 478 ? -10.447 -20.201 -9.028 1.00 90.56 478 GLY A C 1
ATOM 3771 O O . GLY A 1 478 ? -10.654 -19.275 -9.802 1.00 90.56 478 GLY A O 1
ATOM 3772 N N . LYS A 1 479 ? -10.202 -20.009 -7.723 1.00 90.56 479 LYS A N 1
ATOM 3773 C CA . LYS A 1 479 ? -10.093 -18.675 -7.079 1.00 90.56 479 LYS A CA 1
ATOM 3774 C C . LYS A 1 479 ? -8.658 -18.140 -6.957 1.00 90.56 479 LYS A C 1
ATOM 3776 O O . LYS A 1 479 ? -8.414 -17.195 -6.220 1.00 90.56 479 LYS A O 1
ATOM 3781 N N . THR A 1 480 ? -7.703 -18.735 -7.661 1.00 92.25 480 THR A N 1
ATOM 3782 C CA . THR A 1 480 ? -6.285 -18.364 -7.581 1.00 92.25 480 THR A CA 1
ATOM 3783 C C . THR A 1 480 ? -5.745 -18.170 -8.990 1.00 92.25 480 THR A C 1
ATOM 3785 O O . THR A 1 480 ? -5.879 -19.076 -9.810 1.00 92.25 480 THR A O 1
ATOM 3788 N N . VAL A 1 481 ? -5.143 -17.017 -9.286 1.00 93.88 481 VAL A N 1
ATOM 3789 C CA . VAL A 1 481 ? -4.322 -16.856 -10.493 1.00 93.88 481 VAL A CA 1
ATOM 3790 C C . VAL A 1 481 ? -2.907 -17.285 -10.147 1.00 93.88 481 VAL A C 1
ATOM 3792 O O . VAL A 1 481 ? -2.358 -16.877 -9.128 1.00 93.88 481 VAL A O 1
ATOM 3795 N N . VAL A 1 482 ? -2.296 -18.079 -11.016 1.00 94.88 482 VAL A N 1
ATOM 3796 C CA . VAL A 1 482 ? -0.851 -18.293 -11.015 1.00 94.88 482 VAL A CA 1
ATOM 3797 C C . VAL A 1 482 ? -0.247 -17.778 -12.310 1.00 94.88 482 VAL A C 1
ATOM 3799 O O . VAL A 1 482 ? -0.897 -17.776 -13.354 1.00 94.88 482 VAL A O 1
ATOM 3802 N N . ARG A 1 483 ? 1.008 -17.354 -12.258 1.00 94.50 483 ARG A N 1
ATOM 3803 C CA . ARG A 1 483 ? 1.783 -16.924 -13.418 1.00 94.50 483 ARG A CA 1
ATOM 3804 C C . ARG A 1 483 ? 3.141 -17.601 -13.356 1.00 94.50 483 ARG A C 1
ATOM 3806 O O . ARG A 1 483 ? 3.772 -17.615 -12.304 1.00 94.50 483 ARG A O 1
ATOM 3813 N N . VAL A 1 484 ? 3.579 -18.192 -14.462 1.00 92.25 484 VAL A N 1
ATOM 3814 C CA . VAL A 1 484 ? 4.895 -18.839 -14.528 1.00 92.25 484 VAL A CA 1
ATOM 3815 C C . VAL A 1 484 ? 5.868 -17.886 -15.200 1.00 92.25 484 VAL A C 1
ATOM 3817 O O . VAL A 1 484 ? 5.677 -17.529 -16.362 1.00 92.25 484 VAL A O 1
ATOM 3820 N N . VAL A 1 485 ? 6.896 -17.473 -14.465 1.00 93.25 485 VAL A N 1
ATOM 3821 C CA . VAL A 1 485 ? 7.904 -16.501 -14.902 1.00 93.25 485 VAL A CA 1
ATOM 3822 C C . VAL A 1 485 ? 9.304 -17.097 -14.859 1.00 93.25 485 VAL A C 1
ATOM 3824 O O . VAL A 1 485 ? 9.571 -18.051 -14.130 1.00 93.25 485 VAL A O 1
ATOM 3827 N N . GLU A 1 486 ? 10.201 -16.516 -15.646 1.00 90.12 486 GLU A N 1
ATOM 3828 C CA . GLU A 1 486 ? 11.643 -16.736 -15.573 1.00 90.12 486 GLU A CA 1
ATOM 3829 C C . GLU A 1 486 ? 12.283 -15.558 -14.843 1.00 90.12 486 GLU A C 1
ATOM 3831 O O . GLU A 1 486 ? 11.955 -14.403 -15.113 1.00 90.12 486 GLU A O 1
ATOM 3836 N N . ILE A 1 487 ? 13.179 -15.871 -13.911 1.00 85.12 487 ILE A N 1
ATOM 3837 C CA . ILE A 1 487 ? 14.021 -14.909 -13.206 1.00 85.12 487 ILE A CA 1
ATOM 3838 C C . ILE A 1 487 ? 15.476 -15.271 -13.531 1.00 85.12 487 ILE A C 1
ATOM 3840 O O . ILE A 1 487 ? 15.847 -16.454 -13.513 1.00 85.12 487 ILE A O 1
ATOM 3844 N N . PHE A 1 488 ? 16.255 -14.248 -13.881 1.00 74.38 488 PHE A N 1
ATOM 3845 C CA . PHE A 1 488 ? 17.653 -14.330 -14.313 1.00 74.38 488 PHE A CA 1
ATOM 3846 C C . PHE A 1 488 ? 18.625 -14.061 -13.157 1.00 74.38 488 PHE A C 1
ATOM 3848 O O . PHE A 1 488 ? 18.269 -13.246 -12.278 1.00 74.38 488 PHE A O 1
#

InterPro domains:
  IPR000253 Forkhead-associated (FHA) domain [PF00498] (407-462)
  IPR000253 Forkhead-associated (FHA) domain [PS50006] (405-451)
  IPR008984 SMAD/FHA domain superfamily [SSF49879] (391-485)

Sequence (488 aa):
MREEEEAKRRAKEEAEIARKTQQEAIRRAEEAAARQAEEVALKAQEEAKLQAQEEAKRKAREEEDAKRRQQMKKEKRTRLEAEDVRLSLQKTLELDQPEVCWWYFKQGEGCKWYRFPSDLESRLELALMESVQSLKLQSIGLRGVVGDLDVHVSKMYAVDRANQCFPVKRMYGDEPTIESTETARSEPPVVWSSLNPLNQKLERFPMLVSRVLELKRALGHPSASVLIHGQLEFDIVFQDMKQVNQVGHFRHVVRTEQIPSWECFNPNAARGPMWEVMPSEVSACLEDCFAAGEQSAEVITRNGQVAHVELRNMLTRVGDRALGLRRQLCDVDKGAARKGQGYKSTTSNGAPAPSPRRAIPANPHSARPPNARLYVEVYDISHDKVDQIMRHRPVQTVPLPPGKRMIGREPTAGGVEIRGAGMSRHHCTVELTPVGELHVCDLGSTLGTFVWVPPNGYQKLPPHHSCSVPLGACLALGKTVVRVVEIF

pLDDT: mean 80.11, std 18.68, range [23.86, 97.88]

Radius of gyration: 47.93 Å; Cα contacts (8 Å, |Δi|>4): 677; chains: 1; bounding box: 124×80×160 Å

Nearest PDB structures (foldseek):
  3gqs-assembly1_A  TM=8.535E-01  e=7.848E-06  Chlamydia trachomatis D/UW-3/CX
  3gqs-assembly2_B  TM=8.258E-01  e=6.371E-06  Chlamydia trachomatis D/UW-3/CX
  6miw-assembly1_A  TM=8.924E-01  e=3.504E-03  Homo sapiens
  3aqj-assembly2_R  TM=1.535E-01  e=6.735E+00  Peduovirus P2
  5lly-assembly2_B  TM=1.178E-01  e=4.926E+00  Idiomarina sp. A28L

Secondary structure (DSSP, 8-state):
-HHHHHHHHHHHHHHHHHHHHHHHHHHHHHHHHHHHHHHHHHHHHHHHHHHHHHHHHHHHHHHHHHHHHHHHHHHHHHHHHHHHHHHHHHHHHTTSPP---EEEEE-SSS--EEEPPHHHHHHHHHHHHTT-S-EEE--S--SSS-SSEEEEGGGTEEEETT--EEEEEEE-S----GGGGGSS--PPPEEEEEEETTTTEEEEPPHHHHHHHHHHHHTT-SEEEEEETTEEEEEEETTTTEEEETTS-EEEEEEEE-PPEEEEEETT-TTSSEEEEPPHHHHHHHHHHHHTT-SEEEEE-TTS-EEEEETTTTEEEETTEEEEEEEE-S------------------------------------PPPTT-EEEEEEEE--SS-HHHHTTSPPSEEEEE-SSEEEEESS--TT-EE---TTS-SS-EEEEE-TTS-EEEEE-S-SS-EEEEETTTEEEEPPBT-EEEE-TT-EEEESSEEEEEEEE-

Foldseek 3Di:
DVVVVVVVVVVVVVVVVVVVVVVVVVVVVVVVVVVVVVVVVVVVVVVVVVVVVVVVVVVVVVVVVVVVVVVVVVVVVVVVVVVVVVVVVVVVVVPDPFQQKWKWWADDPPRDIDTDDPVVRVVLVVCVVVVPQWDWDQDDDPPPDAGIWTQRSVVQWIAGPVRDIIGMDMDGHHDPDPVVCPPPPDQAQKWKWWQDPVPRDTHTDPSVVRVQQVVCVVVPPQKDFDADVNHGQWIQGPVQQWTAGPVRDITHMDIDRDQFWKWWFDQPPPVGTDTDTADPVQSNVLSVCVVVVHQWDWDQHPVRFTWIAGNVQQWIDGDPDIIGMDGDPDDDDDDDDDDDDDDDDDDDDDDDDDDDDDDDDDDDDDDDPPPKWKKKFKFFQPDPDPVVRVVDHGPDIGTQDAAKEWEFCADDDSHDHDHDPFAHRTAWIWHQDPVRWIKIAGQPIPQFKWKQDPPVGTDGDDHGDIDTDHAQIWIDRGRMIIHMHIDD

Mean predicted aligned error: 20.94 Å